Protein AF-A0A101G7H3-F1 (afdb_monomer_lite)

Secondary structure (DSSP, 8-state):
-BTTEEEEE--HHHHHSSEEEE-GGGTTTTT-TT--BT-EEEEEEEETTEEEEEEEEE-TTS-EEEEE-HHHHHHHHHH-HHHHHHHHTTPPP-SPPPEEEEEE-SSSEEEEEEE-TTS-BS---PPPP-TT-EE-HHHHHHHH-TTSPP-TTSHHHHH-SEEEPTTSTT-EEEEEETT---SSSS---EEETT-EEEEE--TT--TTSHHHHHHHT--TTTS-EEEEEESSTTSPEEEEEEEEEEEEESS--SSPEEEEEETT----HHHHHHHT--EEPP------S---TT-SEEE-PPPP----SEE-GGG-S------TT-HHHHHHHHHHHHHHHHHHHHHHHHHTT-HHHHTT-EEHHHHH-TTSSSSEEEE-TT--EEEEEEEE-SS-TT------HHHHHHHHH-TTTEEEEEEEEEETTTTEEEEEEEES-HHHH------------

Radius of gyration: 31.54 Å; chains: 1; bounding box: 64×47×102 Å

Foldseek 3Di:
DDLFKDKDFDDLCVQPVQKDWDDQVCCVSLVNNPADAPDKAWAWEDEPNDIWIWIWHADPVRTIMIGTDVVVSVVVCVVCVPVNVCSVVVHDDPAAGKIWMWGDPDNRYTYTFIGHSVGDGPLPPLDPQDAQDFAALVSVCCNQPVPDDDDACDDQSNPPQWHDRPPFPLAIEGEEEADDPDDDDDDHQAAAPLAKTKDKDALPFFCPDPVNVSLLPDDVLRYWYWYWYAHDPPGTTGTHATWDFDAWAPPDVSIIIGIIGHALHDDDPVSCVVRVGDHDYAPPDPDPPPDDPDQQEAEDAQDDDDPHSYDHPVRPGDFRAFAANNVVVQVVQQVLQLVSVLVVLLVVLVVLVNNVQNVVKDQCCVPPNPQQLAGIWGADNVGHIAGEHEGGDLGDPPHDHDHDPSVQVVLAVCQQRYKYWYWYVQDPVSSHTYTYMDGGRVVVVDDDDDNDDDDDD

Structure (mmCIF, N/CA/C/O backbone):
data_AF-A0A101G7H3-F1
#
_entry.id   AF-A0A101G7H3-F1
#
loop_
_atom_site.group_PDB
_atom_site.id
_atom_site.type_symbol
_atom_site.label_atom_id
_atom_site.label_alt_id
_atom_site.label_comp_id
_atom_site.label_asym_id
_atom_site.label_entity_id
_atom_site.label_seq_id
_atom_site.pdbx_PDB_ins_code
_atom_site.Cartn_x
_atom_site.Cartn_y
_atom_site.Cartn_z
_atom_site.occupancy
_atom_site.B_iso_or_equiv
_atom_site.auth_seq_id
_atom_site.auth_comp_id
_atom_site.auth_asym_id
_atom_site.auth_atom_id
_atom_site.pdbx_PDB_model_num
ATOM 1 N N . MET A 1 1 ? 12.073 -24.266 -37.395 1.00 47.31 1 MET A N 1
ATOM 2 C CA . MET A 1 1 ? 10.923 -23.386 -37.705 1.00 47.31 1 MET A CA 1
ATOM 3 C C . MET A 1 1 ? 9.656 -24.104 -37.271 1.00 47.31 1 MET A C 1
ATOM 5 O O . MET A 1 1 ? 9.590 -25.311 -37.461 1.00 47.31 1 MET A O 1
ATOM 9 N N . SER A 1 2 ? 8.701 -23.413 -36.650 1.00 53.09 2 SER A N 1
ATOM 10 C CA . SER A 1 2 ? 7.348 -23.955 -36.440 1.00 53.09 2 SER A CA 1
ATOM 11 C C . SER A 1 2 ? 6.430 -23.386 -37.533 1.00 53.09 2 SER A C 1
ATOM 13 O O . SER A 1 2 ? 6.758 -22.336 -38.087 1.00 53.09 2 SER A O 1
ATOM 15 N N . PRO A 1 3 ? 5.269 -23.992 -37.843 1.00 61.03 3 PRO A N 1
ATOM 16 C CA . PRO A 1 3 ? 4.338 -23.448 -38.847 1.00 61.03 3 PRO A CA 1
ATOM 17 C C . PRO A 1 3 ? 3.832 -22.027 -38.520 1.00 61.03 3 PRO A C 1
ATOM 19 O O . PRO A 1 3 ? 3.237 -21.358 -39.361 1.00 61.03 3 PRO A O 1
ATOM 22 N N . THR A 1 4 ? 4.083 -21.552 -37.298 1.00 66.75 4 THR A N 1
ATOM 23 C CA . THR A 1 4 ? 3.629 -20.269 -36.756 1.00 66.75 4 THR A CA 1
ATOM 24 C C . THR A 1 4 ? 4.752 -19.270 -36.479 1.00 66.75 4 THR A C 1
ATOM 26 O O . THR A 1 4 ? 4.449 -18.088 -36.292 1.00 66.75 4 THR A O 1
ATOM 29 N N . ILE A 1 5 ? 6.024 -19.701 -36.476 1.00 81.50 5 ILE A N 1
ATOM 30 C CA . ILE A 1 5 ? 7.177 -18.857 -36.132 1.00 81.50 5 ILE A CA 1
ATOM 31 C C . ILE A 1 5 ? 8.380 -19.137 -37.046 1.00 81.50 5 ILE A C 1
ATOM 33 O O . ILE A 1 5 ? 8.897 -20.260 -37.099 1.00 81.50 5 ILE A O 1
ATOM 37 N N . ALA A 1 6 ? 8.888 -18.073 -37.671 1.00 83.06 6 ALA A N 1
ATOM 38 C CA . ALA A 1 6 ? 10.157 -18.044 -38.394 1.00 83.06 6 ALA A CA 1
ATOM 39 C C . ALA A 1 6 ? 11.157 -17.116 -37.690 1.00 83.06 6 ALA A C 1
ATOM 41 O O . ALA A 1 6 ? 10.784 -16.068 -37.175 1.00 83.06 6 ALA A O 1
ATOM 42 N N . VAL A 1 7 ? 12.435 -17.489 -37.674 1.00 81.88 7 VAL A N 1
ATOM 43 C CA . VAL A 1 7 ? 13.520 -16.685 -37.093 1.00 81.88 7 VAL A CA 1
ATOM 44 C C . VAL A 1 7 ? 14.558 -16.433 -38.173 1.00 81.88 7 VAL A C 1
ATOM 46 O O . VAL A 1 7 ? 14.922 -17.356 -38.903 1.00 81.88 7 VAL A O 1
ATOM 49 N N . LYS A 1 8 ? 15.041 -15.195 -38.265 1.00 84.12 8 LYS A N 1
ATOM 50 C CA . LYS A 1 8 ? 16.116 -14.802 -39.173 1.00 84.12 8 LYS A CA 1
ATOM 51 C C . LYS A 1 8 ? 17.194 -14.045 -38.417 1.00 84.12 8 LYS A C 1
ATOM 53 O O . LYS A 1 8 ? 16.918 -13.001 -37.841 1.00 84.12 8 LYS A O 1
ATOM 58 N N . GLU A 1 9 ? 18.425 -14.532 -38.477 1.00 83.44 9 GLU A N 1
ATOM 59 C CA . GLU A 1 9 ? 19.580 -13.807 -37.945 1.00 83.44 9 GLU A CA 1
ATOM 60 C C . GLU A 1 9 ? 19.731 -12.440 -38.617 1.00 83.44 9 GLU A C 1
ATOM 62 O O . GLU A 1 9 ? 19.600 -12.316 -39.849 1.00 83.44 9 GLU A O 1
ATOM 67 N N . LEU A 1 10 ? 19.995 -11.425 -37.792 1.00 82.94 10 LEU A N 1
ATOM 68 C CA . LEU A 1 10 ? 20.272 -10.071 -38.242 1.00 82.94 10 LEU A CA 1
ATOM 69 C C . LEU A 1 10 ? 21.626 -10.049 -38.957 1.00 82.94 10 LEU A C 1
ATOM 71 O O . LEU A 1 10 ? 22.643 -10.465 -38.415 1.00 82.94 10 LEU A O 1
ATOM 75 N N . ASP A 1 11 ? 21.626 -9.561 -40.194 1.00 80.94 11 ASP A N 1
ATOM 76 C CA . ASP A 1 11 ? 22.814 -9.460 -41.032 1.00 80.94 11 ASP A CA 1
ATOM 77 C C . ASP A 1 11 ? 23.003 -8.022 -41.534 1.00 80.94 11 ASP A C 1
ATOM 79 O O . ASP A 1 11 ? 22.163 -7.140 -41.329 1.00 80.94 11 ASP A O 1
ATOM 83 N N . LYS A 1 12 ? 24.112 -7.775 -42.240 1.00 81.31 12 LYS A N 1
ATOM 84 C CA . LYS A 1 12 ? 24.424 -6.457 -42.815 1.00 81.31 12 LYS A CA 1
ATOM 85 C C . LYS A 1 12 ? 23.264 -5.893 -43.649 1.00 81.31 12 LYS A C 1
ATOM 87 O O . LYS A 1 12 ? 23.033 -4.684 -43.627 1.00 81.31 12 LYS A O 1
ATOM 92 N N . SER A 1 13 ? 22.531 -6.743 -44.374 1.00 81.00 13 SER A N 1
ATOM 93 C CA . SER A 1 13 ? 21.394 -6.299 -45.188 1.00 81.00 13 SER A CA 1
ATOM 94 C C . SER A 1 13 ? 20.215 -5.808 -44.359 1.00 81.00 13 SER A C 1
ATOM 96 O O . SER A 1 13 ? 19.607 -4.804 -44.739 1.00 81.00 13 SER A O 1
ATOM 98 N N . THR A 1 14 ? 19.954 -6.432 -43.212 1.00 82.88 14 THR A N 1
ATOM 99 C CA . THR A 1 14 ? 18.892 -6.016 -42.291 1.00 82.88 14 THR A CA 1
ATOM 100 C C . THR A 1 14 ? 19.080 -4.562 -41.829 1.00 82.88 14 THR A C 1
ATOM 102 O O . THR A 1 14 ? 18.123 -3.794 -41.716 1.00 82.88 14 THR A O 1
ATOM 105 N N . PHE A 1 15 ? 20.327 -4.134 -41.646 1.00 80.38 15 PHE A N 1
ATOM 106 C CA . PHE A 1 15 ? 20.640 -2.773 -41.218 1.00 80.38 15 PHE A CA 1
ATOM 107 C C . PHE A 1 15 ? 20.803 -1.779 -42.373 1.00 80.38 15 PHE A C 1
ATOM 109 O O . PHE A 1 15 ? 20.209 -0.704 -42.337 1.00 80.38 15 PHE A O 1
ATOM 116 N N . LEU A 1 16 ? 21.596 -2.126 -43.394 1.00 80.62 16 LEU A N 1
ATOM 117 C CA . LEU A 1 16 ? 22.071 -1.168 -44.406 1.00 80.62 16 LEU A CA 1
ATOM 118 C C . LEU A 1 16 ? 21.335 -1.244 -45.748 1.00 80.62 16 LEU A C 1
ATOM 120 O O . LEU A 1 16 ? 21.475 -0.347 -46.574 1.00 80.62 16 LEU A O 1
ATOM 124 N N . HIS A 1 17 ? 20.577 -2.312 -45.993 1.00 82.75 17 HIS A N 1
ATOM 125 C CA . HIS A 1 17 ? 19.904 -2.548 -47.276 1.00 82.75 17 HIS A CA 1
ATOM 126 C C . HIS A 1 17 ? 18.384 -2.689 -47.138 1.00 82.75 17 HIS A C 1
ATOM 128 O O . HIS A 1 17 ? 17.730 -3.169 -48.063 1.00 82.75 17 HIS A O 1
ATOM 134 N N . HIS A 1 18 ? 17.830 -2.261 -45.997 1.00 86.50 18 HIS A N 1
ATOM 135 C CA . HIS A 1 18 ? 16.389 -2.207 -45.723 1.00 86.50 18 HIS A CA 1
ATOM 136 C C . HIS A 1 18 ? 15.642 -3.517 -46.004 1.00 86.50 18 HIS A C 1
ATOM 138 O O . HIS A 1 18 ? 14.505 -3.514 -46.477 1.00 86.50 18 HIS A O 1
ATOM 144 N N . GLY A 1 19 ? 16.284 -4.655 -45.748 1.00 88.50 19 GLY A N 1
ATOM 145 C CA . GLY A 1 19 ? 15.665 -5.938 -46.028 1.00 88.50 19 GLY A CA 1
ATOM 146 C C . GLY A 1 19 ? 16.524 -7.132 -45.662 1.00 88.50 19 GLY A C 1
ATOM 147 O O . GLY A 1 19 ? 17.684 -7.008 -45.285 1.00 88.50 19 GLY A O 1
ATOM 148 N N . THR A 1 20 ? 15.957 -8.320 -45.807 1.00 89.69 20 THR A N 1
ATOM 149 C CA . THR A 1 20 ? 16.626 -9.583 -45.501 1.00 89.69 20 THR A CA 1
ATOM 150 C C . THR A 1 20 ? 16.256 -10.668 -46.510 1.00 89.69 20 THR A C 1
ATOM 152 O O . THR A 1 20 ? 15.234 -10.592 -47.193 1.00 89.69 20 THR A O 1
ATOM 155 N N . GLY A 1 21 ? 17.125 -11.666 -46.664 1.00 87.50 21 GLY A N 1
ATOM 156 C CA . GLY A 1 21 ? 16.861 -12.816 -47.530 1.00 87.50 21 GLY A CA 1
ATOM 157 C C . GLY A 1 21 ? 15.886 -13.800 -46.888 1.00 87.50 21 GLY A C 1
ATOM 158 O O . GLY A 1 21 ? 16.005 -14.090 -45.699 1.00 87.50 21 GLY A O 1
ATOM 159 N N . ILE A 1 22 ? 14.961 -14.337 -47.684 1.00 86.56 22 ILE A N 1
ATOM 160 C CA . ILE A 1 22 ? 14.059 -15.424 -47.288 1.00 86.56 22 ILE A CA 1
ATOM 161 C C . ILE A 1 22 ? 14.575 -16.723 -47.933 1.00 86.56 22 ILE A C 1
ATOM 163 O O . ILE A 1 22 ? 14.569 -16.816 -49.166 1.00 86.56 22 ILE A O 1
ATOM 167 N N . PRO A 1 23 ? 15.032 -17.713 -47.140 1.00 84.38 23 PRO A N 1
ATOM 168 C CA . PRO A 1 23 ? 15.398 -19.036 -47.647 1.00 84.38 23 PRO A CA 1
ATOM 169 C C . PRO A 1 23 ? 14.232 -19.723 -48.362 1.00 84.38 23 PRO A C 1
ATOM 171 O O . PRO A 1 23 ? 13.067 -19.446 -48.064 1.00 84.38 23 PRO A O 1
ATOM 174 N N . VAL A 1 24 ? 14.532 -20.639 -49.285 1.00 82.62 24 VAL A N 1
ATOM 175 C CA . VAL A 1 24 ? 13.502 -21.349 -50.064 1.00 82.62 24 VAL A CA 1
ATOM 176 C C . VAL A 1 24 ? 12.552 -22.103 -49.134 1.00 82.62 24 VAL A C 1
ATOM 178 O O . VAL A 1 24 ? 11.337 -21.995 -49.302 1.00 82.62 24 VAL A O 1
ATOM 181 N N . GLU A 1 25 ? 13.082 -22.753 -48.095 1.00 81.75 25 GLU A N 1
ATOM 182 C CA . GLU A 1 25 ? 12.273 -23.489 -47.111 1.00 81.75 25 GLU A CA 1
ATOM 183 C C . GLU A 1 25 ? 11.302 -22.587 -46.324 1.00 81.75 25 GLU A C 1
ATOM 185 O O . GLU A 1 25 ? 10.265 -23.044 -45.851 1.00 81.75 25 GLU A O 1
ATOM 190 N N . ALA A 1 26 ? 11.604 -21.290 -46.197 1.00 83.50 26 ALA A N 1
ATOM 191 C CA . ALA A 1 26 ? 10.783 -20.336 -45.452 1.00 83.50 26 ALA A CA 1
ATOM 192 C C . ALA A 1 26 ? 9.679 -19.681 -46.303 1.00 83.50 26 ALA A C 1
ATOM 194 O O . ALA A 1 26 ? 8.836 -18.964 -45.760 1.00 83.50 26 ALA A O 1
ATOM 195 N N . ARG A 1 27 ? 9.639 -19.908 -47.624 1.00 86.25 27 ARG A N 1
ATOM 196 C CA . ARG A 1 27 ? 8.638 -19.290 -48.517 1.00 86.25 27 ARG A CA 1
ATOM 197 C C . ARG A 1 27 ? 7.201 -19.665 -48.150 1.00 86.25 27 ARG A C 1
ATOM 199 O O . ARG A 1 27 ? 6.322 -18.807 -48.228 1.00 86.25 27 ARG A O 1
ATOM 206 N N . GLY A 1 28 ? 6.975 -20.899 -47.698 1.00 84.25 28 GLY A N 1
ATOM 207 C CA . GLY A 1 28 ? 5.656 -21.364 -47.256 1.00 84.25 28 GLY A CA 1
ATOM 208 C C . GLY A 1 28 ? 5.134 -20.624 -46.029 1.00 84.25 28 GLY A C 1
ATOM 209 O O . GLY A 1 28 ? 3.967 -20.233 -45.983 1.00 84.25 28 GLY A O 1
ATOM 210 N N . PHE A 1 29 ? 6.018 -20.303 -45.077 1.00 87.50 29 PHE A N 1
ATOM 211 C CA . PHE A 1 29 ? 5.654 -19.516 -43.895 1.00 87.50 29 PHE A CA 1
ATOM 212 C C . PHE A 1 29 ? 5.056 -18.153 -44.281 1.00 87.50 29 PHE A C 1
ATOM 214 O O . PHE A 1 29 ? 4.019 -17.756 -43.736 1.00 87.50 29 PHE A O 1
ATOM 221 N N . PHE A 1 30 ? 5.678 -17.493 -45.265 1.00 87.06 30 PHE A N 1
ATOM 222 C CA . PHE A 1 30 ? 5.281 -16.179 -45.770 1.00 87.06 30 PHE A CA 1
ATOM 223 C C . PHE A 1 30 ? 4.195 -16.209 -46.864 1.00 87.06 30 PHE A C 1
ATOM 225 O O . PHE A 1 30 ? 3.855 -15.154 -47.397 1.00 87.06 30 PHE A O 1
ATOM 232 N N . ASN A 1 31 ? 3.654 -17.385 -47.214 1.00 87.12 31 ASN A N 1
ATOM 233 C CA . ASN A 1 31 ? 2.694 -17.574 -48.313 1.00 87.12 31 ASN A CA 1
ATOM 234 C C . ASN A 1 31 ? 3.209 -17.099 -49.689 1.00 87.12 31 ASN A C 1
ATOM 236 O O . ASN A 1 31 ? 2.456 -16.535 -50.482 1.00 87.12 31 ASN A O 1
ATOM 240 N N . VAL A 1 32 ? 4.493 -17.330 -49.986 1.00 87.62 32 VAL A N 1
ATOM 241 C CA . VAL A 1 32 ? 5.160 -16.896 -51.234 1.00 87.62 32 VAL A CA 1
ATOM 242 C C . VAL A 1 32 ? 5.870 -18.043 -51.964 1.00 87.62 32 VAL A C 1
ATOM 244 O O . VAL A 1 32 ? 6.903 -17.847 -52.598 1.00 87.62 32 VAL A O 1
ATOM 247 N N . GLU A 1 33 ? 5.336 -19.261 -51.881 1.00 86.19 33 GLU A N 1
ATOM 248 C CA . GLU A 1 33 ? 5.920 -20.462 -52.510 1.00 86.19 33 GLU A CA 1
ATOM 249 C C . GLU A 1 33 ? 6.051 -20.323 -54.032 1.00 86.19 33 GLU A C 1
ATOM 251 O O . GLU A 1 33 ? 7.066 -20.713 -54.605 1.00 86.19 33 GLU A O 1
ATOM 256 N N . ASN A 1 34 ? 5.064 -19.677 -54.659 1.00 85.56 34 ASN A N 1
ATOM 257 C CA . ASN A 1 34 ? 4.946 -19.535 -56.112 1.00 85.56 34 ASN A CA 1
ATOM 258 C C . ASN A 1 34 ? 5.401 -18.165 -56.648 1.00 85.56 34 ASN A C 1
ATOM 260 O O . ASN A 1 34 ? 5.049 -17.812 -57.772 1.00 85.56 34 ASN A O 1
ATOM 264 N N . ILE A 1 35 ? 6.137 -17.376 -55.857 1.00 85.56 35 ILE A N 1
ATOM 265 C CA . ILE A 1 35 ? 6.581 -16.033 -56.262 1.00 85.56 35 ILE A CA 1
ATOM 266 C C . ILE A 1 35 ? 7.583 -16.104 -57.428 1.00 85.56 35 ILE A C 1
ATOM 268 O O . ILE A 1 35 ? 8.522 -16.901 -57.392 1.00 85.56 35 ILE A O 1
ATOM 272 N N . ARG A 1 36 ? 7.393 -15.273 -58.457 1.00 86.00 36 ARG A N 1
ATOM 273 C CA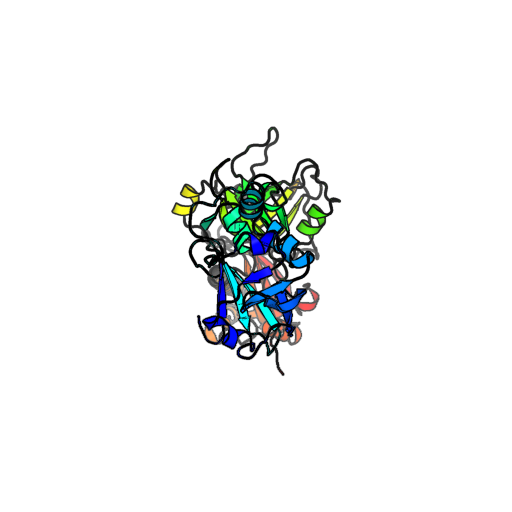 . ARG A 1 36 ? 8.226 -15.197 -59.670 1.00 86.00 36 ARG A CA 1
ATOM 274 C C . ARG A 1 36 ? 8.999 -13.881 -59.741 1.00 86.00 36 ARG A C 1
ATOM 276 O O . ARG A 1 36 ? 8.735 -12.930 -59.006 1.00 86.00 36 ARG A O 1
ATOM 283 N N . GLN A 1 37 ? 9.986 -13.818 -60.632 1.00 83.12 37 GLN A N 1
ATOM 284 C CA . GLN A 1 37 ? 10.720 -12.583 -60.899 1.00 83.12 37 GLN A CA 1
ATOM 285 C C . GLN A 1 37 ? 9.762 -11.498 -61.415 1.00 83.12 37 GLN A C 1
ATOM 287 O O . GLN A 1 37 ? 9.023 -11.724 -62.368 1.00 83.12 37 GLN A O 1
ATOM 292 N N . GLY A 1 38 ? 9.789 -10.324 -60.780 1.00 78.19 38 GLY A N 1
ATOM 293 C CA . GLY A 1 38 ? 8.863 -9.220 -61.062 1.00 78.19 38 GLY A CA 1
ATOM 294 C C . GLY A 1 38 ? 7.642 -9.166 -60.137 1.00 78.19 38 GLY A C 1
ATOM 295 O O . GLY A 1 38 ? 7.031 -8.105 -60.023 1.00 78.19 38 GLY A O 1
ATOM 296 N N . ASP A 1 39 ? 7.335 -10.245 -59.410 1.00 83.81 39 ASP A N 1
ATOM 297 C CA . ASP A 1 39 ? 6.239 -10.247 -58.442 1.00 83.81 39 ASP A CA 1
ATOM 298 C C . ASP A 1 39 ? 6.600 -9.439 -57.192 1.00 83.81 39 ASP A C 1
ATOM 300 O O . ASP A 1 39 ? 7.715 -9.513 -56.658 1.00 83.81 39 ASP A O 1
ATOM 304 N N . LYS A 1 40 ? 5.607 -8.708 -56.681 1.00 88.62 40 LYS A N 1
ATOM 305 C CA . LYS A 1 40 ? 5.694 -7.960 -55.429 1.00 88.62 40 LYS A CA 1
ATOM 306 C C . LYS A 1 40 ? 4.498 -8.292 -54.545 1.00 88.62 40 LYS A C 1
ATOM 308 O O . LYS A 1 40 ? 3.351 -8.076 -54.926 1.00 88.62 40 LYS A O 1
ATOM 313 N N . VAL A 1 41 ? 4.776 -8.788 -53.345 1.00 91.50 41 VAL A N 1
ATOM 314 C CA . VAL A 1 41 ? 3.765 -9.139 -52.343 1.00 91.50 41 VAL A CA 1
ATOM 315 C C . VAL A 1 41 ? 3.896 -8.196 -51.159 1.00 91.50 41 VAL A C 1
ATOM 317 O O . VAL A 1 41 ? 4.865 -8.275 -50.408 1.00 91.50 41 VAL A O 1
ATOM 320 N N . ASP A 1 42 ? 2.927 -7.304 -50.976 1.00 92.75 42 ASP A N 1
ATOM 321 C CA . ASP A 1 42 ? 2.925 -6.392 -49.832 1.00 92.75 42 ASP A CA 1
ATOM 322 C C . ASP A 1 42 ? 2.517 -7.119 -48.541 1.00 92.75 42 ASP A C 1
ATOM 324 O O . ASP A 1 42 ? 1.551 -7.889 -48.506 1.00 92.75 42 ASP A O 1
ATOM 328 N N . VAL A 1 43 ? 3.265 -6.854 -47.471 1.00 93.50 43 VAL A N 1
ATOM 329 C CA . VAL A 1 43 ? 3.088 -7.424 -46.131 1.00 93.50 43 VAL A CA 1
ATOM 330 C C . VAL A 1 43 ? 3.225 -6.333 -45.065 1.00 93.50 43 VAL A C 1
ATOM 332 O O . VAL A 1 43 ? 3.714 -5.232 -45.315 1.00 93.50 43 VAL A O 1
ATOM 335 N N . THR A 1 44 ? 2.773 -6.613 -43.848 1.00 93.31 44 THR A N 1
ATOM 336 C CA . THR A 1 44 ? 2.853 -5.679 -42.716 1.00 93.31 44 THR A CA 1
ATOM 337 C C . THR A 1 44 ? 3.612 -6.310 -41.562 1.00 93.31 44 THR A C 1
ATOM 339 O O . THR A 1 44 ? 3.278 -7.410 -41.122 1.00 93.31 44 THR A O 1
ATOM 342 N N . LEU A 1 45 ? 4.613 -5.599 -41.049 1.00 92.38 45 LEU A N 1
ATOM 343 C CA . LEU A 1 45 ? 5.364 -5.992 -39.860 1.00 92.38 45 LEU A CA 1
ATOM 344 C C . LEU A 1 45 ? 4.842 -5.183 -38.671 1.00 92.38 45 LEU A C 1
ATOM 346 O O . LEU A 1 45 ? 4.848 -3.956 -38.715 1.00 92.38 45 LEU A O 1
ATOM 350 N N . ARG A 1 46 ? 4.362 -5.846 -37.620 1.00 89.75 46 ARG A N 1
ATOM 351 C CA . ARG A 1 46 ? 3.859 -5.185 -36.410 1.00 89.75 46 ARG A CA 1
ATOM 352 C C . ARG A 1 46 ? 4.863 -5.319 -35.280 1.00 89.75 46 ARG A C 1
ATOM 354 O O . ARG A 1 46 ? 5.226 -6.434 -34.926 1.00 89.75 46 ARG A O 1
ATOM 361 N N . TYR A 1 47 ? 5.258 -4.199 -34.690 1.00 85.31 47 TYR A N 1
ATOM 362 C CA . TYR A 1 47 ? 6.134 -4.162 -33.523 1.00 85.31 47 TYR A CA 1
ATOM 363 C C . TYR A 1 47 ? 5.559 -3.206 -32.475 1.00 85.31 47 TYR A C 1
ATOM 365 O O . TYR A 1 47 ? 5.254 -2.058 -32.794 1.00 85.31 47 TYR A O 1
ATOM 373 N N . GLN A 1 48 ? 5.360 -3.689 -31.241 1.00 78.75 48 GLN A N 1
ATOM 374 C CA . GLN A 1 48 ? 4.792 -2.910 -30.122 1.00 78.75 48 GLN A CA 1
ATOM 375 C C . GLN A 1 48 ? 3.514 -2.127 -30.500 1.00 78.75 48 GLN A C 1
ATOM 377 O O . GLN A 1 48 ? 3.340 -0.963 -30.153 1.00 78.75 48 GLN A O 1
ATOM 382 N N . GLY A 1 49 ? 2.627 -2.752 -31.281 1.00 77.06 49 GLY A N 1
ATOM 383 C CA . GLY A 1 49 ? 1.375 -2.140 -31.742 1.00 77.06 49 GLY A CA 1
ATOM 384 C C . GLY A 1 49 ? 1.496 -1.218 -32.963 1.00 77.06 49 GLY A C 1
ATOM 385 O O . GLY A 1 49 ? 0.479 -0.957 -33.604 1.00 77.06 49 GLY A O 1
ATOM 386 N N . THR A 1 50 ? 2.705 -0.808 -33.358 1.00 83.62 50 THR A N 1
ATOM 387 C CA . THR A 1 50 ? 2.952 0.008 -34.560 1.00 83.62 50 THR A CA 1
ATOM 388 C C . THR A 1 50 ? 3.083 -0.877 -35.800 1.00 83.62 50 THR A C 1
ATOM 390 O O . THR A 1 50 ? 3.654 -1.965 -35.735 1.00 83.62 50 THR A O 1
ATOM 393 N N . SER A 1 51 ? 2.532 -0.430 -36.933 1.00 90.06 51 SER A N 1
ATOM 394 C CA . SER A 1 51 ? 2.556 -1.171 -38.201 1.00 90.06 51 SER A CA 1
ATOM 395 C C . SER A 1 51 ? 3.557 -0.565 -39.179 1.00 90.06 51 SER A C 1
ATOM 397 O O . SER A 1 51 ? 3.487 0.622 -39.486 1.00 90.06 51 SER A O 1
ATOM 399 N N . HIS A 1 52 ? 4.439 -1.403 -39.714 1.00 91.31 52 HIS A N 1
ATOM 400 C CA . HIS A 1 52 ? 5.474 -1.037 -40.671 1.00 91.31 52 HIS A CA 1
ATOM 401 C C . HIS A 1 52 ? 5.204 -1.718 -42.022 1.00 91.31 52 HIS A C 1
ATOM 403 O O . HIS A 1 52 ? 5.163 -2.954 -42.092 1.00 91.31 52 HIS A O 1
ATOM 409 N N . PRO A 1 53 ? 5.004 -0.950 -43.108 1.00 92.12 53 PRO A N 1
ATOM 410 C CA . PRO A 1 53 ? 4.838 -1.506 -44.445 1.00 92.12 53 PRO A CA 1
ATOM 411 C C . PRO A 1 53 ? 6.111 -2.199 -44.942 1.00 92.12 53 PRO A C 1
ATOM 413 O O . PRO A 1 53 ? 7.211 -1.645 -44.862 1.00 92.12 53 PRO A O 1
ATOM 416 N N . ALA A 1 54 ? 5.943 -3.381 -45.523 1.00 94.12 54 ALA A N 1
ATOM 417 C CA . ALA A 1 54 ? 7.012 -4.181 -46.100 1.00 94.12 54 ALA A CA 1
ATOM 418 C C . ALA A 1 54 ? 6.532 -4.880 -47.382 1.00 94.12 54 ALA A C 1
ATOM 420 O O . ALA A 1 54 ? 5.340 -4.929 -47.673 1.00 94.12 54 ALA A O 1
ATOM 421 N N . ASN A 1 55 ? 7.456 -5.399 -48.184 1.00 93.06 55 ASN A N 1
ATOM 422 C CA . ASN A 1 55 ? 7.128 -6.184 -49.369 1.00 93.06 55 ASN A CA 1
ATOM 423 C C . ASN A 1 55 ? 8.119 -7.323 -49.577 1.00 93.06 55 ASN A C 1
ATOM 425 O O . ASN A 1 55 ? 9.296 -7.206 -49.245 1.00 93.06 55 ASN A O 1
ATOM 429 N N . ILE A 1 56 ? 7.636 -8.417 -50.147 1.00 92.94 56 ILE A N 1
ATOM 430 C CA . ILE A 1 56 ? 8.437 -9.562 -50.550 1.00 92.94 56 ILE A CA 1
ATOM 431 C C . ILE A 1 56 ? 8.506 -9.570 -52.072 1.00 92.94 56 ILE A C 1
ATOM 433 O O . ILE A 1 56 ? 7.475 -9.484 -52.737 1.00 92.94 56 ILE A O 1
ATOM 437 N N . ASN A 1 57 ? 9.711 -9.680 -52.620 1.00 91.25 57 ASN A N 1
ATOM 438 C CA . ASN A 1 57 ? 9.923 -9.824 -54.057 1.00 91.25 57 ASN A CA 1
ATOM 439 C C . ASN A 1 57 ? 11.040 -10.834 -54.357 1.00 91.25 57 ASN A C 1
ATOM 441 O O . ASN A 1 57 ? 11.812 -11.228 -53.472 1.00 91.25 57 ASN A O 1
ATOM 445 N N . MET A 1 58 ? 11.099 -11.281 -55.610 1.00 87.38 58 MET A N 1
ATOM 446 C CA . MET A 1 58 ? 12.179 -12.123 -56.118 1.00 87.38 58 MET A CA 1
ATOM 447 C C . MET A 1 58 ? 13.158 -11.282 -56.939 1.00 87.38 58 MET A C 1
ATOM 449 O O . MET A 1 58 ? 12.770 -10.599 -57.887 1.00 87.38 58 MET A O 1
ATOM 453 N N . THR A 1 59 ? 14.439 -11.337 -56.575 1.00 81.12 59 THR A N 1
ATOM 454 C CA . THR A 1 59 ? 15.502 -10.628 -57.295 1.00 81.12 59 THR A CA 1
ATOM 455 C C . THR A 1 59 ? 15.863 -11.327 -58.607 1.00 81.12 59 THR A C 1
ATOM 457 O O . THR A 1 59 ? 15.534 -12.490 -58.818 1.00 81.12 59 THR A O 1
ATOM 460 N N . ILE A 1 60 ? 16.630 -10.634 -59.457 1.00 76.75 60 ILE A N 1
ATOM 461 C CA . ILE A 1 60 ? 17.131 -11.129 -60.755 1.00 76.75 60 ILE A CA 1
ATOM 462 C C . ILE A 1 60 ? 17.972 -12.415 -60.614 1.00 76.75 60 ILE A C 1
ATOM 464 O O . ILE A 1 60 ? 18.095 -13.194 -61.549 1.00 76.75 60 ILE A O 1
ATOM 468 N N . LEU A 1 61 ? 18.520 -12.675 -59.423 1.00 78.69 61 LEU A N 1
ATOM 469 C CA . LEU A 1 61 ? 19.286 -13.886 -59.109 1.00 78.69 61 LEU A CA 1
ATOM 470 C C . LEU A 1 61 ? 18.416 -14.999 -58.489 1.00 78.69 61 LEU A C 1
ATOM 472 O O . LEU A 1 61 ? 18.934 -15.835 -57.750 1.00 78.69 61 LEU A O 1
ATOM 476 N N . ASN A 1 62 ? 17.097 -14.976 -58.711 1.00 80.94 62 ASN A N 1
ATOM 477 C CA . ASN A 1 62 ? 16.109 -15.915 -58.157 1.00 80.94 62 ASN A CA 1
ATOM 478 C C . ASN A 1 62 ? 16.107 -16.019 -56.618 1.00 80.94 62 ASN A C 1
ATOM 480 O O . ASN A 1 62 ? 15.680 -17.026 -56.043 1.00 80.94 62 ASN A O 1
ATOM 484 N N . ARG A 1 63 ? 16.558 -14.967 -55.917 1.00 84.31 63 ARG A N 1
ATOM 485 C CA . ARG A 1 63 ? 16.554 -14.914 -54.445 1.00 84.31 63 ARG A CA 1
ATOM 486 C C . ARG A 1 63 ? 15.332 -14.158 -53.948 1.00 84.31 63 ARG A C 1
ATOM 488 O O . ARG A 1 63 ? 15.109 -13.017 -54.338 1.00 84.31 63 ARG A O 1
ATOM 495 N N . THR A 1 64 ? 14.575 -14.767 -53.043 1.00 89.94 64 THR A N 1
ATOM 496 C CA . THR A 1 64 ? 13.432 -14.114 -52.394 1.00 89.94 64 THR A CA 1
ATOM 497 C C . THR A 1 64 ? 13.934 -13.226 -51.264 1.00 89.94 64 THR A C 1
ATOM 499 O O . THR A 1 64 ? 14.762 -13.653 -50.456 1.00 89.94 64 THR A O 1
ATOM 502 N N . ARG A 1 65 ? 13.462 -11.982 -51.196 1.00 90.88 65 ARG A N 1
ATOM 503 C CA . ARG A 1 65 ? 13.849 -11.038 -50.143 1.00 90.88 65 ARG A CA 1
ATOM 504 C C . ARG A 1 65 ? 12.631 -10.300 -49.608 1.00 90.88 65 ARG A C 1
ATOM 506 O O . ARG A 1 65 ? 11.724 -9.964 -50.364 1.00 90.88 65 ARG A O 1
ATOM 513 N N . LEU A 1 66 ? 12.646 -10.058 -48.302 1.00 92.56 66 LEU A N 1
ATOM 514 C CA . LEU A 1 66 ? 11.716 -9.188 -47.593 1.00 92.56 66 LEU A CA 1
ATOM 515 C C . LEU A 1 66 ? 12.361 -7.809 -47.459 1.00 92.56 66 LEU A C 1
ATOM 517 O O . LEU A 1 66 ? 13.468 -7.709 -46.939 1.00 92.56 66 LEU A O 1
ATOM 521 N N . PHE A 1 67 ? 11.663 -6.765 -47.880 1.00 91.06 67 PHE A N 1
ATOM 522 C CA . PHE A 1 67 ? 12.083 -5.372 -47.776 1.00 91.06 67 PHE A CA 1
ATOM 523 C C . PHE A 1 67 ? 11.110 -4.586 -46.910 1.00 91.06 67 PHE A C 1
ATOM 525 O O . PHE A 1 67 ? 9.905 -4.814 -46.967 1.00 91.06 67 PHE A O 1
ATOM 532 N N . TRP A 1 68 ? 11.613 -3.616 -46.161 1.00 92.88 68 TRP A N 1
ATOM 533 C CA . TRP A 1 68 ? 10.817 -2.698 -45.345 1.00 92.88 68 TRP A CA 1
ATOM 534 C C . TRP A 1 68 ? 11.268 -1.256 -45.569 1.00 92.88 68 TRP A C 1
ATOM 536 O O . TRP A 1 68 ? 12.255 -0.986 -46.251 1.00 92.88 68 TRP A O 1
ATOM 546 N N . LYS A 1 69 ? 10.510 -0.304 -45.029 1.00 88.81 69 LYS A N 1
ATOM 547 C CA . LYS A 1 69 ? 10.824 1.125 -45.125 1.00 88.81 69 LYS A CA 1
ATOM 548 C C . LYS A 1 69 ? 11.892 1.555 -44.102 1.00 88.81 69 LYS A C 1
ATOM 550 O O . LYS A 1 69 ? 12.218 0.841 -43.156 1.00 88.81 69 LYS A O 1
ATOM 555 N N . ALA A 1 70 ? 12.471 2.739 -44.314 1.00 83.62 70 ALA A N 1
ATOM 556 C CA . ALA A 1 70 ? 13.593 3.254 -43.519 1.00 83.62 70 ALA A CA 1
ATOM 557 C C . ALA A 1 70 ? 13.284 3.412 -42.015 1.00 83.62 70 ALA A C 1
ATOM 559 O O . ALA A 1 70 ? 14.185 3.306 -41.179 1.00 83.62 70 ALA A O 1
ATOM 560 N N . ASP A 1 71 ? 12.016 3.624 -41.667 1.00 85.31 71 ASP A N 1
ATOM 561 C CA . ASP A 1 71 ? 11.513 3.691 -40.294 1.00 85.31 71 ASP A CA 1
ATOM 562 C C . ASP A 1 71 ? 11.808 2.402 -39.513 1.00 85.31 71 ASP A C 1
ATOM 564 O O . ASP A 1 71 ? 12.338 2.459 -38.402 1.00 85.31 71 ASP A O 1
ATOM 568 N N . PHE A 1 72 ? 11.569 1.237 -40.120 1.00 85.81 72 PHE A N 1
ATOM 569 C CA . PHE A 1 72 ? 11.845 -0.050 -39.485 1.00 85.81 72 PHE A CA 1
ATOM 570 C C . PHE A 1 72 ? 13.351 -0.336 -39.385 1.00 85.81 72 PHE A C 1
ATOM 572 O O . PHE A 1 72 ? 13.819 -0.869 -38.382 1.00 85.81 72 PHE A O 1
ATOM 579 N N . SER A 1 73 ? 14.158 0.097 -40.358 1.00 84.81 73 SER A N 1
ATOM 580 C CA . SER A 1 73 ? 15.625 0.034 -40.222 1.00 84.81 73 SER A CA 1
ATOM 581 C C . SER A 1 73 ? 16.149 0.934 -39.102 1.00 84.81 73 SER A C 1
ATOM 583 O O . SER A 1 73 ? 17.069 0.545 -38.387 1.00 84.81 73 SER A O 1
ATOM 585 N N . THR A 1 74 ? 15.552 2.111 -38.904 1.00 84.38 74 THR A N 1
ATOM 586 C CA . THR A 1 74 ? 15.917 3.011 -37.799 1.00 84.38 74 THR A CA 1
ATOM 587 C C . THR A 1 74 ? 15.538 2.404 -36.448 1.00 84.38 74 THR A C 1
ATOM 589 O O . THR A 1 74 ? 16.298 2.526 -35.487 1.00 84.38 74 THR A O 1
ATOM 592 N N . LEU A 1 75 ? 14.401 1.705 -36.375 1.00 84.44 75 LEU A N 1
ATOM 593 C CA . LEU A 1 75 ? 14.014 0.912 -35.207 1.00 84.44 75 LEU A CA 1
ATOM 594 C C . LEU A 1 75 ? 15.071 -0.161 -34.893 1.00 84.44 75 LEU A C 1
ATOM 596 O O . LEU A 1 75 ? 15.533 -0.245 -33.758 1.00 84.44 75 LEU A O 1
ATOM 600 N N . LEU A 1 76 ? 15.502 -0.928 -35.897 1.00 83.06 76 LEU A N 1
ATOM 601 C CA . LEU A 1 76 ? 16.534 -1.959 -35.737 1.00 83.06 76 LEU A CA 1
ATOM 602 C C . LEU A 1 76 ? 17.879 -1.373 -35.289 1.00 83.06 76 LEU A C 1
ATOM 604 O O . LEU A 1 76 ? 18.515 -1.922 -34.391 1.00 83.06 76 LEU A O 1
ATOM 608 N N . ALA A 1 77 ? 18.297 -0.245 -35.868 1.00 81.06 77 ALA A N 1
ATOM 609 C CA . ALA A 1 77 ? 19.535 0.436 -35.492 1.00 81.06 77 ALA A CA 1
ATOM 610 C C . ALA A 1 77 ? 19.497 0.971 -34.049 1.00 81.06 77 ALA A C 1
ATOM 612 O O . ALA A 1 77 ? 20.506 0.915 -33.351 1.00 81.06 77 ALA A O 1
ATOM 613 N N . LYS A 1 78 ? 18.333 1.444 -33.580 1.00 80.94 78 LYS A N 1
ATOM 614 C CA . LYS A 1 78 ? 18.130 1.828 -32.172 1.00 80.94 78 LYS A CA 1
ATOM 615 C C . LYS A 1 78 ? 18.150 0.627 -31.232 1.00 80.94 78 LYS A C 1
ATOM 617 O O . LYS A 1 78 ? 18.657 0.753 -30.124 1.00 80.94 78 LYS A O 1
ATOM 622 N N . GLN A 1 79 ? 17.601 -0.506 -31.665 1.00 78.81 79 GLN A N 1
ATOM 623 C CA . GLN A 1 79 ? 17.547 -1.725 -30.861 1.00 78.81 79 GLN A CA 1
ATOM 624 C C . GLN A 1 79 ? 18.926 -2.391 -30.720 1.00 78.81 79 GLN A C 1
ATOM 626 O O . GLN A 1 79 ? 19.235 -2.932 -29.664 1.00 78.81 79 GLN A O 1
ATOM 631 N N . TYR A 1 80 ? 19.760 -2.335 -31.765 1.00 82.44 80 TYR A N 1
ATOM 632 C CA . TYR A 1 80 ? 21.079 -2.977 -31.808 1.00 82.44 80 TYR A CA 1
ATOM 633 C C . TYR A 1 80 ? 22.183 -2.008 -32.273 1.00 82.44 80 TYR A C 1
ATOM 635 O O . TYR A 1 80 ? 22.773 -2.208 -33.341 1.00 82.44 80 TYR A O 1
ATOM 643 N N . PRO A 1 81 ? 22.494 -0.956 -31.492 1.00 79.88 81 PRO A N 1
ATOM 644 C CA . PRO A 1 81 ? 23.416 0.100 -31.913 1.00 79.88 81 PRO A CA 1
ATOM 645 C C . PRO A 1 81 ? 24.851 -0.403 -32.110 1.00 79.88 81 PRO A C 1
ATOM 647 O O . PRO A 1 81 ? 25.542 0.037 -33.028 1.00 79.88 81 PRO A O 1
ATOM 650 N N . GLU A 1 82 ? 25.307 -1.352 -31.292 1.00 79.31 82 GLU A N 1
ATOM 651 C CA . GLU A 1 82 ? 26.654 -1.924 -31.404 1.00 79.31 82 GLU A CA 1
ATOM 652 C C . GLU A 1 82 ? 26.824 -2.736 -32.690 1.00 79.31 82 GLU A C 1
ATOM 654 O O . GLU A 1 82 ? 27.785 -2.528 -33.435 1.00 79.31 82 GLU A O 1
ATOM 659 N N . LEU A 1 83 ? 25.851 -3.599 -32.999 1.00 79.81 83 LEU A N 1
ATOM 660 C CA . LEU A 1 83 ? 25.855 -4.413 -34.214 1.00 79.81 83 LEU A CA 1
ATOM 661 C C . LEU A 1 83 ? 25.724 -3.543 -35.472 1.00 79.81 83 LEU A C 1
ATOM 663 O O . LEU A 1 83 ? 26.430 -3.756 -36.460 1.00 79.81 83 LEU A O 1
ATOM 667 N N . TYR A 1 84 ? 24.875 -2.515 -35.413 1.00 83.06 84 TYR A N 1
ATOM 668 C CA . TYR A 1 84 ? 24.747 -1.514 -36.467 1.00 83.06 84 TYR A CA 1
ATOM 669 C C . TYR A 1 84 ? 26.084 -0.808 -36.748 1.00 83.06 84 TYR A C 1
ATOM 671 O O . TYR A 1 84 ? 26.544 -0.764 -37.892 1.00 83.06 84 TYR A O 1
ATOM 679 N N . ASN A 1 85 ? 26.757 -0.325 -35.700 1.00 82.75 85 ASN A N 1
ATOM 680 C CA . ASN A 1 85 ? 28.050 0.350 -35.813 1.00 82.75 85 ASN A CA 1
ATOM 681 C C . ASN A 1 85 ? 29.165 -0.583 -36.315 1.00 82.75 85 ASN A C 1
ATOM 683 O O . ASN A 1 85 ? 30.009 -0.155 -37.107 1.00 82.75 85 ASN A O 1
ATOM 687 N N . ALA A 1 86 ? 29.168 -1.853 -35.901 1.00 82.25 86 ALA A N 1
ATOM 688 C CA . ALA A 1 86 ? 30.110 -2.852 -36.403 1.00 82.25 86 ALA A CA 1
ATOM 689 C C . ALA A 1 86 ? 29.935 -3.078 -37.915 1.00 82.25 86 ALA A C 1
ATOM 691 O O . ALA A 1 86 ? 30.913 -3.042 -38.667 1.00 82.25 86 ALA A O 1
ATOM 692 N N . HIS A 1 87 ? 28.691 -3.215 -38.384 1.00 83.25 87 HIS A N 1
ATOM 693 C CA . HIS A 1 87 ? 28.392 -3.362 -39.809 1.00 83.25 87 HIS A CA 1
ATOM 694 C C . HIS A 1 87 ? 28.712 -2.109 -40.635 1.00 83.25 87 HIS A C 1
ATOM 696 O O . HIS A 1 87 ? 29.181 -2.256 -41.767 1.00 83.25 87 HIS A O 1
ATOM 702 N N . LEU A 1 88 ? 28.529 -0.903 -40.083 1.00 84.00 88 LEU A N 1
ATOM 703 C CA . LEU A 1 88 ? 28.970 0.347 -40.718 1.00 84.00 88 LEU A CA 1
ATOM 704 C C . LEU A 1 88 ? 30.489 0.377 -40.923 1.00 84.00 88 LEU A C 1
ATOM 706 O O . LEU A 1 88 ? 30.963 0.755 -41.992 1.00 84.00 88 LEU A O 1
ATOM 710 N N . LYS A 1 89 ? 31.256 -0.086 -39.931 1.00 83.94 89 LYS A N 1
ATOM 711 C CA . LYS A 1 89 ? 32.725 -0.168 -39.995 1.00 83.94 89 LYS A CA 1
ATOM 712 C C . LYS A 1 89 ? 33.237 -1.388 -40.770 1.00 83.94 89 LYS A C 1
ATOM 714 O O . LYS A 1 89 ? 34.440 -1.615 -40.821 1.00 83.94 89 LYS A O 1
ATOM 719 N N . SER A 1 90 ? 32.341 -2.179 -41.371 1.00 78.50 90 SER A N 1
ATOM 720 C CA . SER A 1 90 ? 32.656 -3.453 -42.038 1.00 78.50 90 SER A CA 1
ATOM 721 C C . SER A 1 90 ? 33.442 -4.440 -41.159 1.00 78.50 90 SER A C 1
ATOM 723 O O . SER A 1 90 ? 34.151 -5.307 -41.666 1.00 78.50 90 SER A O 1
ATOM 725 N N . ILE A 1 91 ? 33.275 -4.339 -39.839 1.00 76.62 91 ILE A N 1
ATOM 726 C CA . ILE A 1 91 ? 33.842 -5.271 -38.867 1.00 76.62 91 ILE A CA 1
ATOM 727 C C . ILE A 1 91 ? 32.919 -6.489 -38.819 1.00 76.62 91 ILE A C 1
ATOM 729 O O . ILE A 1 91 ? 31.704 -6.350 -38.653 1.00 76.62 91 ILE A O 1
ATOM 733 N N . LYS A 1 92 ? 33.476 -7.694 -38.990 1.00 70.62 92 LYS A N 1
ATOM 734 C CA . LYS A 1 92 ? 32.707 -8.930 -38.809 1.00 70.62 92 LYS A CA 1
ATOM 735 C C . LYS A 1 92 ? 32.448 -9.131 -37.311 1.00 70.62 92 LYS A C 1
ATOM 737 O O . LYS A 1 92 ? 33.420 -9.230 -36.565 1.00 70.62 92 LYS A O 1
ATOM 742 N N . PRO A 1 93 ? 31.184 -9.190 -36.864 1.00 66.00 93 PRO A N 1
ATOM 743 C CA . PRO A 1 93 ? 30.889 -9.445 -35.463 1.00 66.00 93 PRO A CA 1
ATOM 744 C C . PRO A 1 93 ? 31.336 -10.867 -35.090 1.00 66.00 93 PRO A C 1
ATOM 746 O O . PRO A 1 93 ? 31.083 -11.824 -35.822 1.00 66.00 93 PRO A O 1
ATOM 749 N N . THR A 1 94 ? 32.039 -10.998 -33.967 1.00 56.94 94 THR A N 1
ATOM 750 C CA . THR A 1 94 ? 32.508 -12.275 -33.416 1.00 56.94 94 THR A CA 1
ATOM 751 C C . THR A 1 94 ? 31.500 -12.792 -32.396 1.00 56.94 94 THR A C 1
ATOM 753 O O . THR A 1 94 ? 31.320 -12.172 -31.352 1.00 56.94 94 THR A O 1
ATOM 756 N N . GLY A 1 95 ? 30.850 -13.919 -32.694 1.00 64.56 95 GLY A N 1
ATOM 757 C CA . GLY A 1 95 ? 29.866 -14.559 -31.815 1.00 64.56 95 GLY A CA 1
ATOM 758 C C . GLY A 1 95 ? 28.496 -14.745 -32.478 1.00 64.56 95 GLY A C 1
ATOM 759 O O . GLY A 1 95 ? 28.289 -14.296 -33.612 1.00 64.56 95 GLY A O 1
ATOM 760 N N . PRO A 1 96 ? 27.567 -15.439 -31.801 1.00 65.25 96 PRO A N 1
ATOM 761 C CA . PRO A 1 96 ? 26.242 -15.696 -32.344 1.00 65.25 96 PRO A CA 1
ATOM 762 C C . PRO A 1 96 ? 25.443 -14.392 -32.472 1.00 65.25 96 PRO A C 1
ATOM 764 O O . PRO A 1 96 ? 25.627 -13.449 -31.702 1.00 65.25 96 PRO A O 1
ATOM 767 N N . GLN A 1 97 ? 24.619 -14.298 -33.514 1.00 73.00 97 GLN A N 1
ATOM 768 C CA . GLN A 1 97 ? 23.942 -13.055 -33.879 1.00 73.00 97 GLN A CA 1
ATOM 769 C C . GLN A 1 97 ? 22.515 -13.015 -33.325 1.00 73.00 97 GLN A C 1
ATOM 771 O O . GLN A 1 97 ? 21.831 -14.040 -33.325 1.00 73.00 97 GLN A O 1
ATOM 776 N N . PRO A 1 98 ? 22.030 -11.842 -32.883 1.00 78.50 98 PRO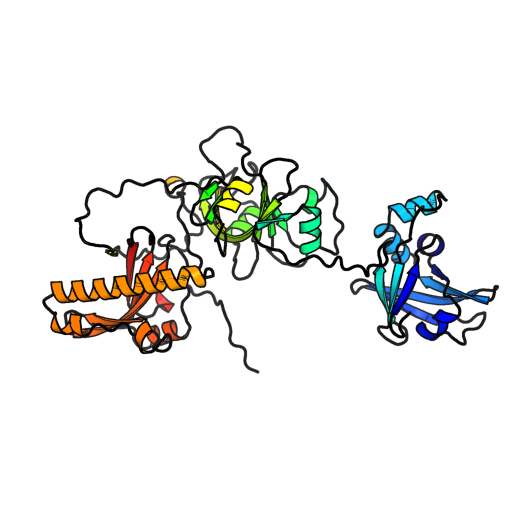 A N 1
ATOM 777 C CA . PRO A 1 98 ? 20.627 -11.671 -32.533 1.00 78.50 98 PRO A CA 1
ATOM 778 C C . PRO A 1 98 ? 19.706 -11.983 -33.722 1.00 78.50 98 PRO A C 1
ATOM 780 O O . PRO A 1 98 ? 20.068 -11.811 -34.891 1.00 78.50 98 PRO A O 1
ATOM 783 N N . GLY A 1 99 ? 18.493 -12.437 -33.415 1.00 83.12 99 GLY A N 1
ATOM 784 C CA . GLY A 1 99 ? 17.503 -12.881 -34.393 1.00 83.12 99 GLY A CA 1
ATOM 785 C C . GLY A 1 99 ? 16.273 -11.978 -34.462 1.00 83.12 99 GLY A C 1
ATOM 786 O O . GLY A 1 99 ? 15.771 -11.482 -33.454 1.00 83.12 99 GLY A O 1
ATOM 787 N N . LEU A 1 100 ? 15.742 -11.810 -35.668 1.00 86.88 100 LEU A N 1
ATOM 788 C CA . LEU A 1 100 ? 14.421 -11.261 -35.938 1.00 86.88 100 LEU A CA 1
ATOM 789 C C . LEU A 1 100 ? 13.407 -12.405 -35.983 1.00 86.88 100 LEU A C 1
ATOM 791 O O . LEU A 1 100 ? 13.476 -13.272 -36.858 1.00 86.88 100 LEU A O 1
ATOM 795 N N . CYS A 1 101 ? 12.470 -12.417 -35.044 1.00 86.38 101 CYS A N 1
ATOM 796 C CA . CYS A 1 101 ? 11.431 -13.430 -34.957 1.00 86.38 101 CYS A CA 1
ATOM 797 C C . CYS A 1 101 ? 10.130 -12.903 -35.570 1.00 86.38 101 CYS A C 1
ATOM 799 O O . CYS A 1 101 ? 9.624 -11.848 -35.192 1.00 86.38 101 CYS A O 1
ATOM 801 N N . PHE A 1 102 ? 9.583 -13.675 -36.500 1.00 88.75 102 PHE A N 1
ATOM 802 C CA . PHE A 1 102 ? 8.326 -13.435 -37.188 1.00 88.75 102 PHE A CA 1
ATOM 803 C C . PHE A 1 102 ? 7.298 -14.433 -36.679 1.00 88.75 102 PHE A C 1
ATOM 805 O O . PHE A 1 102 ? 7.437 -15.639 -36.890 1.00 88.75 102 PHE A O 1
ATOM 812 N N . LYS A 1 103 ? 6.239 -13.937 -36.048 1.00 88.62 103 LYS A N 1
ATOM 813 C CA . LYS A 1 103 ? 5.073 -14.730 -35.671 1.00 88.62 103 LYS A CA 1
ATOM 814 C C . LYS A 1 103 ? 3.913 -14.370 -36.586 1.00 88.62 103 LYS A C 1
ATOM 816 O O . LYS A 1 103 ? 3.587 -13.198 -36.766 1.00 88.62 103 LYS A O 1
ATOM 821 N N . LYS A 1 104 ? 3.283 -15.375 -37.183 1.00 87.00 104 LYS A N 1
ATOM 822 C CA . LYS A 1 104 ? 2.156 -15.154 -38.094 1.00 87.00 104 LYS A CA 1
ATOM 823 C C . LYS A 1 104 ? 0.950 -14.626 -37.311 1.00 87.00 104 LYS A C 1
ATOM 825 O O . LYS A 1 104 ? 0.460 -15.315 -36.421 1.00 87.00 104 LYS A O 1
ATOM 830 N N . PHE A 1 105 ? 0.501 -13.408 -37.619 1.00 82.62 105 PHE A N 1
ATOM 831 C CA . PHE A 1 105 ? -0.684 -12.798 -36.998 1.00 82.62 105 PHE A CA 1
ATOM 832 C C . PHE A 1 105 ? -1.925 -12.999 -37.877 1.00 82.62 105 PHE A C 1
ATOM 834 O O . PHE A 1 105 ? -2.986 -13.365 -37.385 1.00 82.62 105 PHE A O 1
ATOM 841 N N . ASN A 1 106 ? -1.783 -12.806 -39.191 1.00 83.50 106 ASN A N 1
ATOM 842 C CA . ASN A 1 106 ? -2.788 -13.147 -40.201 1.00 83.50 106 ASN A CA 1
ATOM 843 C C . ASN A 1 106 ? -2.087 -13.502 -41.537 1.00 83.50 106 ASN A C 1
ATOM 845 O O . ASN A 1 106 ? -0.879 -13.732 -41.559 1.00 83.50 106 ASN A O 1
ATOM 849 N N . TYR A 1 107 ? -2.823 -13.546 -42.653 1.00 84.12 107 TYR A N 1
ATOM 850 C CA . TYR A 1 107 ? -2.292 -13.936 -43.969 1.00 84.12 107 TYR A CA 1
ATOM 851 C C . TYR A 1 107 ? -1.130 -13.062 -44.492 1.00 84.12 107 TYR A C 1
ATOM 853 O O . TYR A 1 107 ? -0.240 -13.573 -45.164 1.00 84.12 107 TYR A O 1
ATOM 861 N N . ARG A 1 108 ? -1.110 -11.753 -44.199 1.00 87.62 108 ARG A N 1
ATOM 862 C CA . ARG A 1 108 ? -0.077 -10.805 -44.682 1.00 87.62 108 ARG A CA 1
ATOM 863 C C . ARG A 1 108 ? 0.540 -9.949 -43.576 1.00 87.62 108 ARG A C 1
ATOM 865 O O . ARG A 1 108 ? 1.308 -9.033 -43.861 1.00 87.62 108 ARG A O 1
ATOM 872 N N . THR A 1 109 ? 0.222 -10.228 -42.319 1.00 89.12 109 THR A N 1
ATOM 873 C CA . THR A 1 109 ? 0.697 -9.481 -41.156 1.00 89.12 109 THR A CA 1
ATOM 874 C C . THR A 1 109 ? 1.467 -10.396 -40.221 1.00 89.12 109 THR A C 1
ATOM 876 O O . THR A 1 109 ? 0.981 -11.457 -39.817 1.00 89.12 109 THR A O 1
ATOM 879 N N . TYR A 1 110 ? 2.652 -9.936 -39.838 1.00 91.38 110 TYR A N 1
ATOM 880 C CA . TYR A 1 110 ? 3.582 -10.658 -38.985 1.00 91.38 110 TYR A CA 1
ATOM 881 C C . TYR A 1 110 ? 3.890 -9.815 -37.754 1.00 91.38 110 TYR A C 1
ATOM 883 O O . TYR A 1 110 ? 4.263 -8.648 -37.866 1.00 91.38 110 TYR A O 1
ATOM 891 N N . GLU A 1 111 ? 3.708 -10.405 -36.580 1.00 90.06 111 GLU A N 1
ATOM 892 C CA . GLU A 1 111 ? 4.130 -9.829 -35.311 1.00 90.06 111 GLU A CA 1
ATOM 893 C C . GLU A 1 111 ? 5.628 -10.077 -35.137 1.00 90.06 111 GLU A C 1
ATOM 895 O O . GLU A 1 111 ? 6.107 -11.207 -35.272 1.00 90.06 111 GLU A O 1
ATOM 900 N N . ILE A 1 112 ? 6.364 -8.998 -34.901 1.00 89.19 112 ILE A N 1
ATOM 901 C CA . ILE A 1 112 ? 7.813 -9.007 -34.788 1.00 89.19 112 ILE A CA 1
ATOM 902 C C . ILE A 1 112 ? 8.207 -9.006 -33.323 1.00 89.19 112 ILE A C 1
ATOM 904 O O . ILE A 1 112 ? 7.756 -8.169 -32.541 1.00 89.19 112 ILE A O 1
ATOM 908 N N . SER A 1 113 ? 9.117 -9.906 -32.979 1.00 83.31 113 SER A N 1
ATOM 909 C CA . SER A 1 113 ? 9.843 -9.881 -31.717 1.00 83.31 113 SER A CA 1
ATOM 910 C C . SER A 1 113 ? 11.332 -10.090 -31.965 1.00 83.31 113 SER A C 1
ATOM 912 O O . SER A 1 113 ? 11.754 -10.557 -33.023 1.00 83.31 113 SER A O 1
ATOM 914 N N . PHE A 1 114 ? 12.136 -9.759 -30.968 1.00 81.81 114 PHE A N 1
ATOM 915 C CA . PHE A 1 114 ? 13.586 -9.854 -31.039 1.00 81.81 114 PHE A CA 1
ATOM 916 C C . PHE A 1 114 ? 14.093 -11.045 -30.222 1.00 81.81 114 PHE A C 1
ATOM 918 O O . PHE A 1 114 ? 13.518 -11.389 -29.189 1.00 81.81 114 PHE A O 1
ATOM 925 N N . GLN A 1 115 ? 15.140 -11.701 -30.710 1.00 72.81 115 GLN A N 1
ATOM 926 C CA . GLN A 1 115 ? 15.833 -12.807 -30.054 1.00 72.81 115 GLN A CA 1
ATOM 927 C C . GLN A 1 115 ? 17.276 -12.375 -29.794 1.00 72.81 115 GLN A C 1
ATOM 929 O O . GLN A 1 115 ? 17.897 -11.743 -30.654 1.00 72.81 115 GLN A O 1
ATOM 934 N N . ASP A 1 116 ? 17.798 -12.668 -28.607 1.00 62.34 116 ASP A N 1
ATOM 935 C CA . ASP A 1 116 ? 19.199 -12.389 -28.302 1.00 62.34 116 ASP A CA 1
ATOM 936 C C . ASP A 1 116 ? 20.144 -13.360 -29.032 1.00 62.34 116 ASP A C 1
ATOM 938 O O . ASP A 1 116 ? 19.728 -14.349 -29.641 1.00 62.34 116 ASP A O 1
ATOM 942 N N . ALA A 1 117 ? 21.439 -13.055 -28.969 1.00 55.19 117 ALA A N 1
ATOM 943 C CA . ALA A 1 117 ? 22.515 -13.860 -29.535 1.00 55.19 117 ALA A CA 1
ATOM 944 C C . ALA A 1 117 ? 22.562 -15.311 -29.004 1.00 55.19 117 ALA A C 1
ATOM 946 O O . ALA A 1 117 ? 23.233 -16.145 -29.594 1.00 55.19 117 ALA A O 1
ATOM 947 N N . GLN A 1 118 ? 21.871 -15.649 -27.912 1.00 48.50 118 GLN A N 1
ATOM 948 C CA . GLN A 1 118 ? 21.876 -16.997 -27.325 1.00 48.50 118 GLN A CA 1
ATOM 949 C C . GLN A 1 118 ? 20.621 -17.806 -27.679 1.00 48.50 118 GLN A C 1
ATOM 951 O O . GLN A 1 118 ? 20.468 -18.942 -27.234 1.00 48.50 118 GLN A O 1
ATOM 956 N N . GLY A 1 119 ? 19.730 -17.261 -28.511 1.00 48.16 119 GLY A N 1
ATOM 957 C CA . GLY A 1 119 ? 18.537 -17.968 -28.951 1.00 48.16 119 GLY A CA 1
ATOM 958 C C . GLY A 1 119 ? 17.361 -17.878 -27.972 1.00 48.16 119 GLY A C 1
ATOM 959 O O . GLY A 1 119 ? 16.369 -18.593 -28.153 1.00 48.16 119 GLY A O 1
ATOM 960 N N . ASN A 1 120 ? 17.383 -16.970 -26.996 1.00 46.97 120 ASN A N 1
ATOM 961 C CA . ASN A 1 120 ? 16.241 -16.753 -26.114 1.00 46.97 120 ASN A CA 1
ATOM 962 C C . ASN A 1 120 ? 15.274 -15.741 -26.738 1.00 46.97 120 ASN A C 1
ATOM 964 O O . ASN A 1 120 ? 15.645 -14.620 -27.094 1.00 46.97 120 ASN A O 1
ATOM 968 N N . ARG A 1 121 ? 14.005 -16.149 -26.909 1.00 46.53 121 ARG A N 1
ATOM 969 C CA . ARG A 1 121 ? 12.925 -15.235 -27.319 1.00 46.53 121 ARG A CA 1
ATOM 970 C C . ARG A 1 121 ? 12.876 -14.111 -26.291 1.00 46.53 121 ARG A C 1
ATOM 972 O O . ARG A 1 121 ? 12.707 -14.411 -25.115 1.00 46.53 121 ARG A O 1
ATOM 979 N N . GLY A 1 122 ? 13.035 -12.865 -26.738 1.00 43.72 122 GLY A N 1
ATOM 980 C CA . GLY A 1 122 ? 13.165 -11.655 -25.926 1.00 43.72 122 GLY A CA 1
ATOM 981 C C . GLY A 1 122 ? 11.946 -11.333 -25.066 1.00 43.72 122 GLY A C 1
ATOM 982 O O . GLY A 1 122 ? 11.225 -10.371 -25.305 1.00 43.72 122 GLY A O 1
ATOM 983 N N . ILE A 1 123 ? 11.756 -12.142 -24.040 1.00 44.06 123 ILE A N 1
ATOM 984 C CA . ILE A 1 123 ? 11.287 -11.756 -22.726 1.00 44.06 123 ILE A CA 1
ATOM 985 C C . ILE A 1 123 ? 12.375 -12.374 -21.853 1.00 44.06 123 ILE A C 1
ATOM 987 O O . ILE A 1 123 ? 12.406 -13.601 -21.723 1.00 44.06 123 ILE A O 1
ATOM 991 N N . LYS A 1 124 ? 13.315 -11.577 -21.310 1.00 46.50 124 LYS A N 1
ATOM 992 C CA . LYS A 1 124 ? 14.056 -12.045 -20.126 1.00 46.50 124 LYS A CA 1
ATOM 993 C C . LYS A 1 124 ? 12.951 -12.571 -19.213 1.00 46.50 124 LYS A C 1
ATOM 995 O O . LYS A 1 124 ? 12.030 -11.815 -18.915 1.00 46.50 124 LYS A O 1
ATOM 1000 N N . LYS A 1 125 ? 12.934 -13.870 -18.892 1.00 44.22 125 LYS A N 1
ATOM 1001 C CA . LYS A 1 125 ? 12.033 -14.380 -17.856 1.00 44.22 125 LYS A CA 1
ATOM 1002 C C . LYS A 1 125 ? 12.513 -13.709 -16.581 1.00 44.22 125 LYS A C 1
ATOM 1004 O O . LYS A 1 125 ? 13.385 -14.241 -15.904 1.00 44.22 125 LYS A O 1
ATOM 1009 N N . THR A 1 126 ? 12.041 -12.496 -16.331 1.00 54.72 126 THR A N 1
ATOM 1010 C CA . THR A 1 126 ? 12.394 -11.777 -15.130 1.00 54.72 126 THR A CA 1
ATOM 1011 C C . THR A 1 126 ? 11.700 -12.547 -14.018 1.00 54.72 126 THR A C 1
ATOM 1013 O O . THR A 1 126 ? 10.480 -12.746 -14.100 1.00 54.72 126 THR A O 1
ATOM 1016 N N . PRO A 1 127 ? 12.454 -13.104 -13.057 1.00 62.91 127 PRO A N 1
ATOM 1017 C CA . PRO A 1 127 ? 11.840 -13.788 -11.935 1.00 62.91 127 PRO A CA 1
ATOM 1018 C C . PRO A 1 127 ? 10.864 -12.826 -11.240 1.00 62.91 127 PRO A C 1
ATOM 1020 O O . PRO A 1 127 ? 11.027 -11.604 -11.345 1.00 62.91 127 PRO A O 1
ATOM 1023 N N . PRO A 1 128 ? 9.823 -13.352 -10.571 1.00 78.12 128 PRO A N 1
ATOM 1024 C CA . PRO A 1 128 ? 8.936 -12.506 -9.789 1.00 78.12 128 PRO A CA 1
ATOM 1025 C C . PRO A 1 128 ? 9.761 -11.680 -8.798 1.00 78.12 128 PRO A C 1
ATOM 1027 O O . PRO A 1 128 ? 10.803 -12.127 -8.323 1.00 78.12 128 PRO A O 1
ATOM 1030 N N . LEU A 1 129 ? 9.300 -10.467 -8.505 1.00 88.38 129 LEU A N 1
ATOM 1031 C CA . LEU A 1 129 ? 9.916 -9.646 -7.473 1.00 88.38 129 LEU A CA 1
ATOM 1032 C C . LEU A 1 129 ? 9.708 -10.337 -6.117 1.00 88.38 129 LEU A C 1
ATOM 1034 O O . LEU A 1 129 ? 8.566 -10.549 -5.709 1.00 88.38 129 LEU A O 1
ATOM 1038 N N . VAL A 1 130 ? 10.800 -10.698 -5.448 1.00 88.31 130 VAL A N 1
ATOM 1039 C CA . VAL A 1 130 ? 10.798 -11.423 -4.173 1.00 88.31 130 VAL A CA 1
ATOM 1040 C C . VAL A 1 130 ? 11.253 -10.485 -3.066 1.00 88.31 130 VAL A C 1
ATOM 1042 O O . VAL A 1 130 ? 12.236 -9.754 -3.205 1.00 88.31 130 VAL A O 1
ATOM 1045 N N . LYS A 1 131 ? 10.512 -10.488 -1.958 1.00 87.88 131 LYS A N 1
ATOM 1046 C CA . LYS A 1 131 ? 10.838 -9.696 -0.772 1.00 87.88 131 LYS A CA 1
ATOM 1047 C C . LYS A 1 131 ? 12.168 -10.156 -0.174 1.00 87.88 131 LYS A C 1
ATOM 1049 O O . LYS A 1 131 ? 12.457 -11.346 -0.156 1.00 87.88 131 LYS A O 1
ATOM 1054 N N . TYR A 1 132 ? 12.961 -9.200 0.294 1.00 87.25 132 TYR A N 1
ATOM 1055 C CA . TYR A 1 132 ? 14.289 -9.396 0.881 1.00 87.25 132 TYR A CA 1
ATOM 1056 C C . TYR A 1 132 ? 15.361 -9.940 -0.077 1.00 87.25 132 TYR A C 1
ATOM 1058 O O . TYR A 1 132 ? 16.455 -10.276 0.361 1.00 87.25 132 TYR A O 1
ATOM 1066 N N . GLN A 1 133 ? 15.092 -9.971 -1.387 1.00 89.06 133 GLN A N 1
ATOM 1067 C CA . GLN A 1 133 ? 16.093 -10.308 -2.397 1.00 89.06 133 GLN A CA 1
ATOM 1068 C C . GLN A 1 133 ? 16.826 -9.056 -2.905 1.00 89.06 133 GLN A C 1
ATOM 1070 O O . GLN A 1 133 ? 16.254 -7.963 -2.979 1.00 89.06 133 GLN A O 1
ATOM 1075 N N . ASP A 1 134 ? 18.092 -9.243 -3.281 1.00 90.00 134 ASP A N 1
ATOM 1076 C CA . ASP A 1 134 ? 18.970 -8.222 -3.844 1.00 90.00 134 ASP A CA 1
ATOM 1077 C C . ASP A 1 134 ? 18.842 -8.081 -5.365 1.00 90.00 134 ASP A C 1
ATOM 1079 O O . ASP A 1 134 ? 18.913 -9.057 -6.113 1.00 90.00 134 ASP A O 1
ATOM 1083 N N . TYR A 1 135 ? 18.770 -6.831 -5.817 1.00 90.88 135 TYR A N 1
ATOM 1084 C CA . TYR A 1 135 ? 18.631 -6.431 -7.211 1.00 90.88 135 TYR A CA 1
ATOM 1085 C C . TYR A 1 135 ? 19.546 -5.251 -7.544 1.00 90.88 135 TYR A C 1
ATOM 1087 O O . TYR A 1 135 ? 19.697 -4.304 -6.768 1.00 90.88 135 TYR A O 1
ATOM 1095 N N . ASP A 1 136 ? 20.144 -5.246 -8.725 1.00 90.56 136 ASP A N 1
ATOM 1096 C CA . ASP A 1 136 ? 20.730 -4.037 -9.291 1.00 90.56 136 ASP A CA 1
ATOM 1097 C C . ASP A 1 136 ? 19.674 -3.170 -10.008 1.00 90.56 136 ASP A C 1
ATOM 1099 O O . ASP A 1 136 ? 18.505 -3.527 -10.152 1.00 90.56 136 ASP A O 1
ATOM 1103 N N . ARG A 1 137 ? 20.069 -1.965 -10.435 1.00 89.56 137 ARG A N 1
ATOM 1104 C CA . ARG A 1 137 ? 19.126 -1.023 -11.064 1.00 89.56 137 ARG A CA 1
ATOM 1105 C C . ARG A 1 137 ? 18.644 -1.494 -12.440 1.00 89.56 137 ARG A C 1
ATOM 1107 O O . ARG A 1 137 ? 17.577 -1.049 -12.856 1.00 89.56 137 ARG A O 1
ATOM 1114 N N . GLU A 1 138 ? 19.413 -2.334 -13.130 1.00 86.38 138 GLU A N 1
ATOM 1115 C CA . GLU A 1 138 ? 19.033 -2.925 -14.416 1.00 86.38 138 GLU A CA 1
ATOM 1116 C C . GLU A 1 138 ? 18.018 -4.051 -14.195 1.00 86.38 138 GLU A C 1
ATOM 1118 O O . GLU A 1 138 ? 16.969 -4.048 -14.828 1.00 86.38 138 GLU A O 1
ATOM 1123 N N . GLU A 1 139 ? 18.258 -4.933 -13.222 1.00 88.00 139 GLU A N 1
ATOM 1124 C CA . GLU A 1 139 ? 17.328 -5.982 -12.795 1.00 88.00 139 GLU A CA 1
ATOM 1125 C C . GLU A 1 139 ? 15.974 -5.374 -12.391 1.00 88.00 139 GLU A C 1
ATOM 1127 O O . GLU A 1 139 ? 14.929 -5.811 -12.872 1.00 88.00 139 GLU A O 1
ATOM 1132 N N . VAL A 1 140 ? 15.972 -4.301 -11.588 1.00 90.25 140 VAL A N 1
ATOM 1133 C CA . VAL A 1 140 ? 14.732 -3.588 -11.222 1.00 90.25 140 VAL A CA 1
ATOM 1134 C C . VAL A 1 140 ? 14.080 -2.914 -12.437 1.00 90.25 140 VAL A C 1
ATOM 1136 O O . VAL A 1 140 ? 12.857 -2.965 -12.592 1.00 90.25 140 VAL A O 1
ATOM 1139 N N . HIS A 1 141 ? 14.866 -2.292 -13.319 1.00 88.56 141 HIS A N 1
ATOM 1140 C CA . HIS A 1 141 ? 14.350 -1.720 -14.564 1.00 88.56 141 HIS A CA 1
ATOM 1141 C C . HIS A 1 141 ? 13.666 -2.785 -15.431 1.00 88.56 141 HIS A C 1
ATOM 1143 O O . HIS A 1 141 ? 12.570 -2.548 -15.932 1.00 88.56 141 HIS A O 1
ATOM 1149 N N . ASP A 1 142 ? 14.264 -3.962 -15.570 1.00 83.75 142 ASP A N 1
ATOM 1150 C CA . ASP A 1 142 ? 13.745 -5.043 -16.405 1.00 83.75 142 ASP A CA 1
ATOM 1151 C C . ASP A 1 142 ? 12.460 -5.661 -15.835 1.00 83.75 142 ASP A C 1
ATOM 1153 O O . ASP A 1 142 ? 11.658 -6.215 -16.586 1.00 83.75 142 ASP A O 1
ATOM 1157 N N . ILE A 1 143 ? 12.220 -5.534 -14.526 1.00 87.12 143 ILE A N 1
ATOM 1158 C CA . ILE A 1 143 ? 10.946 -5.909 -13.895 1.00 87.12 143 ILE A CA 1
ATOM 1159 C C . ILE A 1 143 ? 9.846 -4.903 -14.259 1.00 87.12 143 ILE A C 1
ATOM 1161 O O . ILE A 1 143 ? 8.751 -5.289 -14.669 1.00 87.12 143 ILE A O 1
ATOM 1165 N N . PHE A 1 144 ? 10.109 -3.605 -14.094 1.00 87.81 144 PHE A N 1
ATOM 1166 C CA . PHE A 1 144 ? 9.060 -2.578 -14.141 1.00 87.81 144 PHE A CA 1
ATOM 1167 C C . PHE A 1 144 ? 8.917 -1.868 -15.491 1.00 87.81 144 PHE A C 1
ATOM 1169 O O . PHE A 1 144 ? 7.879 -1.263 -15.766 1.00 87.81 144 PHE A O 1
ATOM 1176 N N . ALA A 1 145 ? 9.948 -1.906 -16.326 1.00 83.44 145 ALA A N 1
ATOM 1177 C CA . ALA A 1 145 ? 10.015 -1.223 -17.608 1.00 83.44 145 ALA A CA 1
ATOM 1178 C C . ALA A 1 145 ? 10.827 -2.017 -18.663 1.00 83.44 145 ALA A C 1
ATOM 1180 O O . ALA A 1 145 ? 11.674 -1.438 -19.343 1.00 83.44 145 ALA A O 1
ATOM 1181 N N . PRO A 1 146 ? 10.528 -3.315 -18.896 1.00 76.94 146 PRO A N 1
ATOM 1182 C CA . PRO A 1 146 ? 11.318 -4.198 -19.774 1.00 76.94 146 PRO A CA 1
ATOM 1183 C C . PRO A 1 146 ? 11.421 -3.735 -21.235 1.00 76.94 146 PRO A C 1
ATOM 1185 O O . PRO A 1 146 ? 12.224 -4.250 -22.008 1.00 76.94 146 PRO A O 1
ATOM 1188 N N . HIS A 1 147 ? 10.561 -2.806 -21.651 1.00 72.56 147 HIS A N 1
ATOM 1189 C CA . HIS A 1 147 ? 10.490 -2.308 -23.023 1.00 72.56 147 HIS A CA 1
ATOM 1190 C C . HIS A 1 147 ? 11.153 -0.938 -23.214 1.00 72.56 147 HIS A C 1
ATOM 1192 O O . HIS A 1 147 ? 11.169 -0.439 -24.341 1.00 72.56 147 HIS A O 1
ATOM 1198 N N . SER A 1 148 ? 11.676 -0.314 -22.151 1.00 74.25 148 SER A N 1
ATOM 1199 C CA . SER A 1 148 ? 12.471 0.914 -22.259 1.00 74.25 148 SER A CA 1
ATOM 1200 C C . SER A 1 148 ? 13.972 0.619 -22.275 1.00 74.25 148 SER A C 1
ATOM 1202 O O . SER A 1 148 ? 14.394 -0.425 -21.792 1.00 74.25 148 SER A O 1
ATOM 1204 N N . PRO A 1 149 ? 14.806 1.511 -22.835 1.00 71.25 149 PRO A N 1
ATOM 1205 C CA . PRO A 1 149 ? 16.250 1.366 -22.722 1.00 71.25 149 PRO A CA 1
ATOM 1206 C C . PRO A 1 149 ? 16.720 1.703 -21.301 1.00 71.25 149 PRO A C 1
ATOM 1208 O O . PRO A 1 149 ? 16.408 2.778 -20.777 1.00 71.25 149 PRO A O 1
ATOM 1211 N N . PHE A 1 150 ? 17.543 0.831 -20.719 1.00 74.81 150 PHE A N 1
ATOM 1212 C CA . PHE A 1 150 ? 18.309 1.145 -19.517 1.00 74.81 150 PHE A CA 1
ATOM 1213 C C . PHE A 1 150 ? 19.619 1.840 -19.899 1.00 74.81 150 PHE A C 1
ATOM 1215 O O . PHE A 1 150 ? 20.369 1.359 -20.746 1.00 74.81 150 PHE A O 1
ATOM 1222 N N . THR A 1 151 ? 19.910 2.980 -19.272 1.00 78.06 151 THR A N 1
ATOM 1223 C CA . THR A 1 151 ? 21.190 3.679 -19.432 1.00 78.06 151 THR A CA 1
ATOM 1224 C C . THR A 1 151 ? 21.921 3.725 -18.087 1.00 78.06 151 THR A C 1
ATOM 1226 O O . THR A 1 151 ? 21.527 4.476 -17.191 1.00 78.06 151 THR A O 1
ATOM 1229 N N . PRO A 1 152 ? 22.995 2.934 -17.898 1.00 77.38 152 PRO A N 1
ATOM 1230 C CA . PRO A 1 152 ? 23.750 2.940 -16.651 1.00 77.38 152 PRO A CA 1
ATOM 1231 C C . PRO A 1 152 ? 24.252 4.346 -16.309 1.00 77.38 152 PRO A C 1
ATOM 1233 O O . PRO A 1 152 ? 24.788 5.047 -17.167 1.00 77.38 152 PRO A O 1
ATOM 1236 N N . LYS A 1 153 ? 24.091 4.762 -15.045 1.00 74.25 153 LYS A N 1
ATOM 1237 C CA . LYS A 1 153 ? 24.526 6.081 -14.536 1.00 74.25 153 LYS A CA 1
ATOM 1238 C C . LYS A 1 153 ? 23.941 7.281 -15.305 1.00 74.25 153 LYS A C 1
ATOM 1240 O O . LYS A 1 153 ? 24.475 8.384 -15.222 1.00 74.25 153 LYS A O 1
ATOM 1245 N N . SER A 1 154 ? 22.847 7.084 -16.037 1.00 71.50 154 SER A N 1
ATOM 1246 C CA . SER A 1 154 ? 22.123 8.128 -16.759 1.00 71.50 154 SER A CA 1
ATOM 1247 C C . SER A 1 154 ? 20.617 7.840 -16.743 1.00 71.50 154 SER A C 1
ATOM 1249 O O . SER A 1 154 ? 20.156 6.831 -16.209 1.00 71.50 154 SER A O 1
ATOM 1251 N N . GLY A 1 155 ? 19.817 8.768 -17.262 1.00 75.31 155 GLY A N 1
ATOM 1252 C CA . GLY A 1 155 ? 18.364 8.618 -17.317 1.00 75.31 155 GLY A CA 1
ATOM 1253 C C . GLY A 1 155 ? 17.684 8.552 -15.942 1.00 75.31 155 GLY A C 1
ATOM 1254 O O . GLY A 1 155 ? 18.271 8.831 -14.896 1.00 75.31 155 GLY A O 1
ATOM 1255 N N . SER A 1 156 ? 16.391 8.224 -15.936 1.00 80.81 156 SER A N 1
ATOM 1256 C CA . SER A 1 156 ? 15.618 8.116 -14.693 1.00 80.81 156 SER A CA 1
ATOM 1257 C C . SER A 1 156 ? 16.055 6.914 -13.858 1.00 80.81 156 SER A C 1
ATOM 1259 O O . SER A 1 156 ? 16.334 7.071 -12.673 1.00 80.81 156 SER A O 1
ATOM 1261 N N . TRP A 1 157 ? 16.166 5.744 -14.487 1.00 84.56 157 TRP A N 1
ATOM 1262 C CA . TRP A 1 157 ? 16.456 4.471 -13.825 1.00 84.56 157 TRP A CA 1
ATOM 1263 C C . TRP A 1 157 ? 17.894 4.345 -13.323 1.00 84.56 157 TRP A C 1
ATOM 1265 O O . TRP A 1 157 ? 18.109 3.683 -12.313 1.00 84.56 157 TRP A O 1
ATOM 1275 N N . GLY A 1 158 ? 18.867 4.995 -13.972 1.00 78.69 158 GLY A N 1
ATOM 1276 C CA . GLY A 1 158 ? 20.277 4.927 -13.582 1.00 78.69 158 GLY A CA 1
ATOM 1277 C C . GLY A 1 158 ? 20.705 5.940 -12.513 1.00 78.69 158 GLY A C 1
ATOM 1278 O O . GLY A 1 158 ? 21.731 5.715 -11.871 1.00 78.69 158 GLY A O 1
ATOM 1279 N N . LEU A 1 159 ? 19.946 7.029 -12.299 1.00 80.75 159 LEU A N 1
ATOM 1280 C CA . LEU A 1 159 ? 20.354 8.140 -11.417 1.00 80.75 159 LEU A CA 1
ATOM 1281 C C . LEU A 1 159 ? 19.344 8.549 -10.343 1.00 80.75 159 LEU A C 1
ATOM 1283 O O . LEU A 1 159 ? 19.761 9.002 -9.280 1.00 80.75 159 LEU A O 1
ATOM 1287 N N . ARG A 1 160 ? 18.034 8.485 -10.601 1.00 84.56 160 ARG A N 1
ATOM 1288 C CA . ARG A 1 160 ? 17.050 9.110 -9.701 1.00 84.56 160 ARG A CA 1
ATOM 1289 C C . ARG A 1 160 ? 16.681 8.189 -8.553 1.00 84.56 160 ARG A C 1
ATOM 1291 O O . ARG A 1 160 ? 16.449 7.011 -8.771 1.00 84.56 160 ARG A O 1
ATOM 1298 N N . ASP A 1 161 ? 16.553 8.738 -7.355 1.00 85.81 161 ASP A N 1
ATOM 1299 C CA . ASP A 1 161 ? 16.137 7.962 -6.181 1.00 85.81 161 ASP A CA 1
ATOM 1300 C C . ASP A 1 161 ? 14.681 7.510 -6.327 1.00 85.81 161 ASP A C 1
ATOM 1302 O O . ASP A 1 161 ? 14.374 6.347 -6.130 1.00 85.81 161 ASP A O 1
ATOM 1306 N N . ILE A 1 162 ? 13.799 8.395 -6.800 1.00 89.38 162 ILE A N 1
ATOM 1307 C CA . ILE A 1 162 ? 12.402 8.064 -7.103 1.00 89.38 162 ILE A CA 1
ATOM 1308 C C . ILE A 1 162 ? 12.195 8.045 -8.620 1.00 89.38 162 ILE A C 1
ATOM 1310 O O . ILE A 1 162 ? 12.434 9.042 -9.315 1.00 89.38 162 ILE A O 1
ATOM 1314 N N . VAL A 1 163 ? 11.722 6.913 -9.136 1.00 89.81 163 VAL A N 1
ATOM 1315 C CA . VAL A 1 163 ? 11.504 6.655 -10.563 1.00 89.81 163 VAL A CA 1
ATOM 1316 C C . VAL A 1 163 ? 10.027 6.374 -10.815 1.00 89.81 163 VAL A C 1
ATOM 1318 O O . VAL A 1 163 ? 9.444 5.514 -10.169 1.00 89.81 163 VAL A O 1
ATOM 1321 N N . LYS A 1 164 ? 9.407 7.089 -11.764 1.00 90.31 164 LYS A N 1
ATOM 1322 C CA . LYS A 1 164 ? 8.031 6.795 -12.204 1.00 90.31 164 LYS A CA 1
ATOM 1323 C C . LYS A 1 164 ? 8.037 5.535 -13.070 1.00 90.31 164 LYS A C 1
ATOM 1325 O O . LYS A 1 164 ? 8.835 5.458 -14.007 1.00 90.31 164 LYS A O 1
ATOM 1330 N N . ILE A 1 165 ? 7.117 4.610 -12.812 1.00 88.75 165 ILE A N 1
ATOM 1331 C CA . ILE A 1 165 ? 6.932 3.433 -13.664 1.00 88.75 165 ILE A CA 1
ATOM 1332 C C . ILE A 1 165 ? 6.175 3.846 -14.948 1.00 88.75 165 ILE A C 1
ATOM 1334 O O . ILE A 1 165 ? 5.153 4.535 -14.864 1.00 88.75 165 ILE A O 1
ATOM 1338 N N . PRO A 1 166 ? 6.659 3.490 -16.155 1.00 82.94 166 PRO A N 1
ATOM 1339 C CA . PRO A 1 166 ? 5.971 3.809 -17.406 1.00 82.94 166 PRO A CA 1
ATOM 1340 C C . PRO A 1 166 ? 4.558 3.219 -17.468 1.00 82.94 166 PRO A C 1
ATOM 1342 O O . PRO A 1 166 ? 4.311 2.131 -16.959 1.00 82.94 166 PRO A O 1
ATOM 1345 N N . ASN A 1 167 ? 3.635 3.926 -18.128 1.00 80.25 167 ASN A N 1
ATOM 1346 C CA . ASN A 1 167 ? 2.238 3.506 -18.343 1.00 80.25 167 ASN A CA 1
ATOM 1347 C C . ASN A 1 167 ? 1.416 3.230 -17.069 1.00 80.25 167 ASN A C 1
ATOM 1349 O O . ASN A 1 167 ? 0.308 2.710 -17.160 1.00 80.25 167 ASN A O 1
ATOM 1353 N N . ARG A 1 168 ? 1.936 3.588 -15.892 1.00 83.62 168 ARG A N 1
ATOM 1354 C CA . ARG A 1 168 ? 1.242 3.501 -14.607 1.00 83.62 168 ARG A CA 1
ATOM 1355 C C . ARG A 1 168 ? 1.275 4.883 -13.975 1.00 83.62 168 ARG A C 1
ATOM 1357 O O . ARG A 1 168 ? 2.342 5.474 -13.776 1.00 83.62 168 ARG A O 1
ATOM 1364 N N . ASP A 1 169 ? 0.106 5.459 -13.744 1.00 79.50 169 ASP A N 1
ATOM 1365 C CA . ASP A 1 169 ? 0.035 6.777 -13.135 1.00 79.50 169 ASP A CA 1
ATOM 1366 C C . ASP A 1 169 ? 0.223 6.676 -11.628 1.00 79.50 169 ASP A C 1
ATOM 1368 O O . ASP A 1 169 ? -0.391 5.858 -10.973 1.00 79.50 169 ASP A O 1
ATOM 1372 N N . ASN A 1 170 ? 1.127 7.509 -11.104 1.00 84.94 170 ASN A N 1
ATOM 1373 C CA . ASN A 1 170 ? 1.492 7.591 -9.685 1.00 84.94 170 ASN A CA 1
ATOM 1374 C C . ASN A 1 170 ? 2.046 6.302 -9.047 1.00 84.94 170 ASN A C 1
ATOM 1376 O O . ASN A 1 170 ? 2.152 6.238 -7.823 1.00 84.94 170 ASN A O 1
ATOM 1380 N N . ASP A 1 171 ? 2.506 5.358 -9.871 1.00 90.06 171 ASP A N 1
ATOM 1381 C CA . ASP A 1 171 ? 3.332 4.237 -9.432 1.00 90.06 171 ASP A CA 1
ATOM 1382 C C . ASP A 1 171 ? 4.821 4.598 -9.505 1.00 90.06 171 ASP A C 1
ATOM 1384 O O . ASP A 1 171 ? 5.308 5.160 -10.500 1.00 90.06 171 ASP A O 1
ATOM 1388 N N . PHE A 1 172 ? 5.556 4.260 -8.449 1.00 93.50 172 PHE A N 1
ATOM 1389 C CA . PHE A 1 172 ? 6.942 4.671 -8.266 1.00 93.50 172 PHE A CA 1
ATOM 1390 C C . PHE A 1 172 ? 7.824 3.539 -7.743 1.00 93.50 172 PHE A C 1
ATOM 1392 O O . PHE A 1 172 ? 7.393 2.703 -6.955 1.00 93.50 172 PHE A O 1
ATOM 1399 N N . VAL A 1 173 ? 9.094 3.571 -8.132 1.00 94.44 173 VAL A N 1
ATOM 1400 C CA . VAL A 1 173 ? 10.182 2.807 -7.514 1.00 94.44 173 VAL A CA 1
ATOM 1401 C C . VAL A 1 173 ? 11.052 3.778 -6.731 1.00 94.44 173 VAL A C 1
ATOM 1403 O O . VAL A 1 173 ? 11.425 4.829 -7.259 1.00 94.44 173 VAL A O 1
ATOM 1406 N N . PHE A 1 174 ? 11.375 3.432 -5.492 1.00 93.25 174 PHE A N 1
ATOM 1407 C CA . PHE A 1 174 ? 12.224 4.205 -4.604 1.00 93.25 174 PHE A CA 1
ATOM 1408 C C . PHE A 1 174 ? 13.506 3.446 -4.280 1.00 93.25 174 PHE A C 1
ATOM 1410 O O . PHE A 1 174 ? 13.474 2.388 -3.665 1.00 93.25 174 PHE A O 1
ATOM 1417 N N . PHE A 1 175 ? 14.634 4.020 -4.677 1.00 90.44 175 PHE A N 1
ATOM 1418 C CA . PHE A 1 175 ? 15.974 3.593 -4.320 1.00 90.44 175 PHE A CA 1
ATOM 1419 C C . PHE A 1 175 ? 16.499 4.466 -3.179 1.00 90.44 175 PHE A C 1
ATOM 1421 O O . PHE A 1 175 ? 16.728 5.661 -3.373 1.00 90.44 175 PHE A O 1
ATOM 1428 N N . ALA A 1 176 ? 16.745 3.868 -2.018 1.00 86.19 176 ALA A N 1
ATOM 1429 C CA . ALA A 1 176 ? 17.375 4.526 -0.880 1.00 86.19 176 ALA A CA 1
ATOM 1430 C C . ALA A 1 176 ? 18.756 3.918 -0.599 1.00 86.19 176 ALA A C 1
ATOM 1432 O O . ALA A 1 176 ? 18.980 2.717 -0.747 1.00 86.19 176 ALA A O 1
ATOM 1433 N N . THR A 1 177 ? 19.713 4.753 -0.199 1.00 79.12 177 THR A N 1
ATOM 1434 C CA . THR A 1 177 ? 21.019 4.288 0.289 1.00 79.12 177 THR A CA 1
ATOM 1435 C C . THR A 1 177 ? 21.078 4.570 1.782 1.00 79.12 177 THR A C 1
ATOM 1437 O O . THR A 1 177 ? 21.130 5.728 2.182 1.00 79.12 177 THR A O 1
ATOM 1440 N N . TYR A 1 178 ? 21.042 3.514 2.588 1.00 69.75 178 TYR A N 1
ATOM 1441 C CA . TYR A 1 178 ? 21.016 3.598 4.044 1.00 69.75 178 TYR A CA 1
ATOM 1442 C C . TYR A 1 178 ? 22.424 3.888 4.591 1.00 69.75 178 TYR A C 1
ATOM 1444 O O . TYR A 1 178 ? 23.414 3.380 4.053 1.00 69.75 178 TYR A O 1
ATOM 1452 N N . GLY A 1 179 ? 22.522 4.707 5.644 1.00 58.19 179 GLY A N 1
ATOM 1453 C CA . GLY A 1 179 ? 23.786 4.997 6.338 1.00 58.19 179 GLY A CA 1
ATOM 1454 C C . GLY A 1 179 ? 24.650 6.129 5.760 1.00 58.19 179 GLY A C 1
ATOM 1455 O O . GLY A 1 179 ? 25.815 6.242 6.134 1.00 58.19 179 GLY A O 1
ATOM 1456 N N . GLN A 1 180 ? 24.126 6.980 4.868 1.00 51.09 180 GLN A N 1
ATOM 1457 C CA . GLN A 1 180 ? 24.791 8.246 4.532 1.00 51.09 180 GLN A CA 1
ATOM 1458 C C . GLN A 1 180 ? 24.240 9.360 5.420 1.00 51.09 180 GLN A C 1
ATOM 1460 O O . GLN A 1 180 ? 23.169 9.893 5.148 1.00 51.09 180 GLN A O 1
ATOM 1465 N N . SER A 1 181 ? 24.971 9.724 6.476 1.00 43.09 181 SER A N 1
ATOM 1466 C CA . SER A 1 181 ? 24.684 10.953 7.211 1.00 43.09 181 SER A CA 1
ATOM 1467 C C . SER A 1 181 ? 24.885 12.141 6.267 1.00 43.09 181 SER A C 1
ATOM 1469 O O . SER A 1 181 ? 26.003 12.470 5.869 1.00 43.09 181 SER A O 1
ATOM 1471 N N . GLN A 1 182 ? 23.793 12.785 5.855 1.00 35.53 182 GLN A N 1
ATOM 1472 C CA . GLN A 1 182 ? 23.907 14.123 5.288 1.00 35.53 182 GLN A CA 1
ATOM 1473 C C . GLN A 1 182 ? 24.220 15.076 6.442 1.00 35.53 182 GLN A C 1
ATOM 1475 O O . GLN A 1 182 ? 23.588 15.038 7.494 1.00 35.53 182 GLN A O 1
ATOM 1480 N N . ALA A 1 183 ? 25.294 15.843 6.276 1.00 34.38 183 ALA A N 1
ATOM 1481 C CA . ALA A 1 183 ? 25.900 16.652 7.318 1.00 34.38 183 ALA A CA 1
ATOM 1482 C C . ALA A 1 183 ? 24.912 17.640 7.970 1.00 34.38 183 ALA A C 1
ATOM 1484 O O . ALA A 1 183 ? 24.184 18.352 7.284 1.00 34.38 183 ALA A O 1
ATOM 1485 N N . SER A 1 184 ? 25.013 17.736 9.301 1.00 34.81 184 SER A N 1
ATOM 1486 C CA . SER A 1 184 ? 24.325 18.647 10.231 1.00 34.81 184 SER A CA 1
ATOM 1487 C C . SER A 1 184 ? 22.810 18.433 10.422 1.00 34.81 184 SER A C 1
ATOM 1489 O O . SER A 1 184 ? 22.022 18.654 9.511 1.00 34.81 184 SER A O 1
ATOM 1491 N N . HIS A 1 185 ? 22.443 18.151 11.683 1.00 30.50 185 HIS A N 1
ATOM 1492 C CA . HIS A 1 185 ? 21.112 18.036 12.315 1.00 30.50 185 HIS A CA 1
ATOM 1493 C C . HIS A 1 185 ? 20.595 16.606 12.580 1.00 30.50 185 HIS A C 1
ATOM 1495 O O . HIS A 1 185 ? 20.777 15.678 11.804 1.00 30.50 185 HIS A O 1
ATOM 1501 N N . ALA A 1 186 ? 19.990 16.457 13.762 1.00 34.94 186 ALA A N 1
ATOM 1502 C CA . ALA A 1 186 ? 19.679 15.234 14.505 1.00 34.94 186 ALA A CA 1
ATOM 1503 C C . ALA A 1 186 ? 18.528 14.372 13.936 1.00 34.94 186 ALA A C 1
ATOM 1505 O O . ALA A 1 186 ? 17.615 14.000 14.672 1.00 34.94 186 ALA A O 1
ATOM 1506 N N . PHE A 1 187 ? 18.534 14.082 12.635 1.00 41.91 187 PHE A N 1
ATOM 1507 C CA . PHE A 1 187 ? 17.542 13.210 12.002 1.00 41.91 187 PHE A CA 1
ATOM 1508 C C . PHE A 1 187 ? 18.237 12.004 11.366 1.00 41.91 187 PHE A C 1
ATOM 1510 O O . PHE A 1 187 ? 19.110 12.165 10.514 1.00 41.91 187 PHE A O 1
ATOM 1517 N N . VAL A 1 188 ? 17.872 10.804 11.813 1.00 52.09 188 VAL A N 1
ATOM 1518 C CA . VAL A 1 188 ? 18.394 9.536 11.299 1.00 52.09 188 VAL A CA 1
ATOM 1519 C C . VAL A 1 188 ? 17.328 8.963 10.366 1.00 52.09 188 VAL A C 1
ATOM 1521 O O . VAL A 1 188 ? 16.198 8.722 10.784 1.00 52.09 188 VAL A O 1
ATOM 1524 N N . ASP A 1 189 ? 17.657 8.818 9.078 1.00 63.50 189 ASP A N 1
ATOM 1525 C CA . ASP A 1 189 ? 16.824 8.039 8.157 1.00 63.50 189 ASP A CA 1
ATOM 1526 C C . ASP A 1 189 ? 16.834 6.586 8.658 1.00 63.50 189 ASP A C 1
ATOM 1528 O O . ASP A 1 189 ? 17.903 5.975 8.755 1.00 63.50 189 ASP A O 1
ATOM 1532 N N . GLY A 1 190 ? 15.659 6.062 9.011 1.00 69.31 190 GLY A N 1
ATOM 1533 C CA . GLY A 1 190 ? 15.526 4.858 9.823 1.00 69.31 190 GLY A CA 1
ATOM 1534 C C . GLY A 1 190 ? 14.303 4.021 9.472 1.00 69.31 190 GLY A C 1
ATOM 1535 O O . GLY A 1 190 ? 13.346 4.512 8.868 1.00 69.31 190 GLY A O 1
ATOM 1536 N N . VAL A 1 191 ? 14.334 2.741 9.843 1.00 72.31 191 VAL A N 1
ATOM 1537 C CA . VAL A 1 191 ? 13.131 1.899 9.878 1.00 72.31 191 VAL A CA 1
ATOM 1538 C C . VAL A 1 191 ? 12.898 1.475 11.323 1.00 72.31 191 VAL A C 1
ATOM 1540 O O . VAL A 1 191 ? 13.809 0.959 11.964 1.00 72.31 191 VAL A O 1
ATOM 1543 N N . THR A 1 192 ? 11.704 1.718 11.857 1.00 66.81 192 THR A N 1
ATOM 1544 C CA . THR A 1 192 ? 11.344 1.285 13.220 1.00 66.81 192 THR A CA 1
ATOM 1545 C C . THR A 1 192 ? 11.087 -0.224 13.276 1.00 66.81 192 THR A C 1
ATOM 1547 O O . THR A 1 192 ? 10.921 -0.864 12.236 1.00 66.81 192 THR A O 1
ATOM 1550 N N . GLU A 1 193 ? 11.003 -0.806 14.482 1.00 63.25 193 GLU A N 1
ATOM 1551 C CA . GLU A 1 193 ? 10.674 -2.239 14.661 1.00 63.25 193 GLU A CA 1
ATOM 1552 C C . GLU A 1 193 ? 9.361 -2.601 13.950 1.00 63.25 193 GLU A C 1
ATOM 1554 O O . GLU A 1 193 ? 9.268 -3.620 13.268 1.00 63.25 193 GLU A O 1
ATOM 1559 N N . ASP A 1 194 ? 8.397 -1.682 13.995 1.00 57.34 194 ASP A N 1
ATOM 1560 C CA . ASP A 1 194 ? 7.079 -1.842 13.386 1.00 57.34 194 ASP A CA 1
ATOM 1561 C C . ASP A 1 194 ? 7.025 -1.497 11.878 1.00 57.34 194 ASP A C 1
ATOM 1563 O O . ASP A 1 194 ? 5.944 -1.397 11.290 1.00 57.34 194 ASP A O 1
ATOM 1567 N N . GLY A 1 195 ? 8.170 -1.269 11.226 1.00 69.75 195 GLY A N 1
ATOM 1568 C CA . GLY A 1 195 ? 8.246 -1.071 9.774 1.00 69.75 1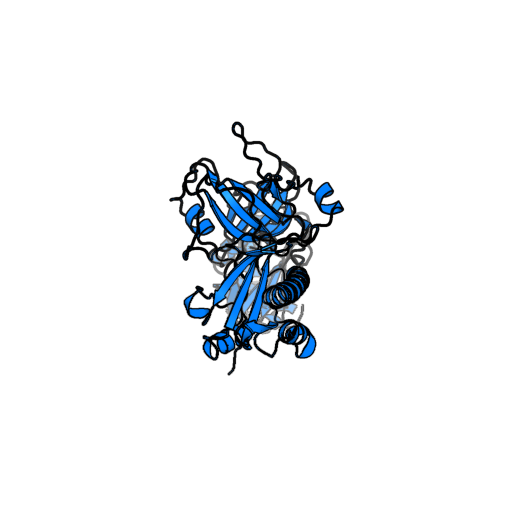95 GLY A CA 1
ATOM 1569 C C . GLY A 1 195 ? 7.903 0.335 9.281 1.00 69.75 195 GLY A C 1
ATOM 1570 O O . GLY A 1 195 ? 7.550 0.501 8.108 1.00 69.75 195 GLY A O 1
ATOM 1571 N N . ILE A 1 196 ? 8.006 1.359 10.136 1.00 75.38 196 ILE A N 1
ATOM 1572 C CA . ILE A 1 196 ? 7.892 2.758 9.704 1.00 75.38 196 ILE A CA 1
ATOM 1573 C C . ILE A 1 196 ? 9.223 3.227 9.152 1.00 75.38 196 ILE A C 1
ATOM 1575 O O . ILE A 1 196 ? 10.199 3.339 9.885 1.00 75.38 196 ILE A O 1
ATOM 1579 N N . LEU A 1 197 ? 9.226 3.585 7.875 1.00 82.12 197 LEU A N 1
ATOM 1580 C CA . LEU A 1 197 ? 10.318 4.287 7.228 1.00 82.12 197 LEU A CA 1
ATOM 1581 C C . LEU A 1 197 ? 10.194 5.795 7.483 1.00 82.12 197 LEU A C 1
ATOM 1583 O O . LEU A 1 197 ? 9.252 6.444 7.007 1.00 82.12 197 LEU A O 1
ATOM 1587 N N . THR A 1 198 ? 11.180 6.364 8.170 1.00 79.81 198 THR A N 1
ATOM 1588 C CA . THR A 1 198 ? 11.421 7.809 8.213 1.00 79.81 198 THR A CA 1
ATOM 1589 C C . THR A 1 198 ? 12.333 8.198 7.053 1.00 79.81 198 THR A C 1
ATOM 1591 O O . THR A 1 198 ? 13.389 7.607 6.839 1.00 79.81 198 THR A O 1
ATOM 1594 N N . TRP A 1 199 ? 11.903 9.174 6.251 1.00 84.38 199 TRP A N 1
ATOM 1595 C CA . TRP A 1 199 ? 12.660 9.597 5.073 1.00 84.38 199 TRP A CA 1
ATOM 1596 C C . TRP A 1 199 ? 12.551 11.095 4.821 1.00 84.38 199 TRP A C 1
ATOM 1598 O O . TRP A 1 199 ? 11.463 11.670 4.901 1.00 84.38 199 TRP A O 1
ATOM 1608 N N . GLN A 1 200 ? 13.660 11.716 4.434 1.00 84.12 200 GLN A N 1
ATOM 1609 C CA . GLN A 1 200 ? 13.706 13.110 4.001 1.00 84.12 200 GLN A CA 1
ATOM 1610 C C . GLN A 1 200 ? 13.846 13.262 2.481 1.00 84.12 200 GLN A C 1
ATOM 1612 O O . GLN A 1 200 ? 14.615 12.563 1.818 1.00 84.12 200 GLN A O 1
ATOM 1617 N N . SER A 1 201 ? 13.133 14.234 1.914 1.00 84.38 201 SER A N 1
ATOM 1618 C CA . SER A 1 201 ? 13.251 14.579 0.498 1.00 84.38 201 SER A CA 1
ATOM 1619 C C . SER A 1 201 ? 14.604 15.194 0.145 1.00 84.38 201 SER A C 1
ATOM 1621 O O . SER A 1 201 ? 15.449 15.442 0.999 1.00 84.38 201 SER A O 1
ATOM 1623 N N . LYS A 1 202 ? 14.821 15.524 -1.134 1.00 81.25 202 LYS A N 1
ATOM 1624 C CA . LYS A 1 202 ? 16.028 16.280 -1.505 1.00 81.25 202 LYS A CA 1
ATOM 1625 C C . LYS A 1 202 ? 16.003 17.669 -0.851 1.00 81.25 202 LYS A C 1
ATOM 1627 O O . LYS A 1 202 ? 14.917 18.252 -0.783 1.00 81.25 202 LYS A O 1
ATOM 1632 N N . PRO A 1 203 ? 17.162 18.247 -0.478 1.00 81.81 203 PRO A N 1
ATOM 1633 C CA . PRO A 1 203 ? 17.229 19.573 0.145 1.00 81.81 203 PRO A CA 1
ATOM 1634 C C . PRO A 1 203 ? 16.572 20.694 -0.671 1.00 81.81 203 PRO A C 1
ATOM 1636 O O . PRO A 1 203 ? 16.134 21.686 -0.121 1.00 81.81 203 PRO A O 1
ATOM 1639 N N . SER A 1 204 ? 16.446 20.551 -1.993 1.00 80.56 204 SER A N 1
ATOM 1640 C CA . SER A 1 204 ? 15.778 21.547 -2.844 1.00 80.56 204 SER A CA 1
ATOM 1641 C C . SER A 1 204 ? 14.254 21.388 -2.943 1.00 80.56 204 SER A C 1
ATOM 1643 O O . SER A 1 204 ? 13.598 22.179 -3.624 1.00 80.56 204 SER A O 1
ATOM 1645 N N . GLN A 1 205 ? 13.665 20.355 -2.332 1.00 82.19 205 GLN A N 1
ATOM 1646 C CA . GLN A 1 205 ? 12.234 20.069 -2.439 1.00 82.19 205 GLN A CA 1
ATOM 1647 C C . GLN A 1 205 ? 11.436 20.715 -1.301 1.00 82.19 205 GLN A C 1
ATOM 1649 O O . GLN A 1 205 ? 11.746 20.569 -0.124 1.00 82.19 205 GLN A O 1
ATOM 1654 N N . THR A 1 206 ? 10.372 21.407 -1.700 1.00 87.19 206 THR A N 1
ATOM 1655 C CA . THR A 1 206 ? 9.385 22.089 -0.851 1.00 87.19 206 THR A CA 1
ATOM 1656 C C . THR A 1 206 ? 8.057 21.330 -0.847 1.00 87.19 206 THR A C 1
ATOM 1658 O O . THR A 1 206 ? 7.848 20.447 -1.694 1.00 87.19 206 THR A O 1
ATOM 1661 N N . LEU A 1 207 ? 7.111 21.705 0.022 1.00 84.75 207 LEU A N 1
ATOM 1662 C CA . LEU A 1 207 ? 5.747 21.140 0.009 1.00 84.75 207 LEU A CA 1
ATOM 1663 C C . LEU A 1 207 ? 5.009 21.458 -1.294 1.00 84.75 207 LEU A C 1
ATOM 1665 O O . LEU A 1 207 ? 4.146 20.707 -1.752 1.00 84.75 207 LEU A O 1
ATOM 1669 N N . ASN A 1 208 ? 5.395 22.550 -1.954 1.00 85.88 208 ASN A N 1
ATOM 1670 C CA . ASN A 1 208 ? 4.807 22.968 -3.219 1.00 85.88 208 ASN A CA 1
ATOM 1671 C C . ASN A 1 208 ? 5.342 22.236 -4.454 1.00 85.88 208 ASN A C 1
ATOM 1673 O O . ASN A 1 208 ? 4.746 22.354 -5.532 1.00 85.88 208 ASN A O 1
ATOM 1677 N N . ASN A 1 209 ? 6.413 21.454 -4.316 1.00 88.38 209 ASN A N 1
ATOM 1678 C CA . ASN A 1 209 ? 7.008 20.710 -5.417 1.00 88.38 209 ASN A CA 1
ATOM 1679 C C . ASN A 1 209 ? 6.031 19.662 -5.988 1.00 88.38 209 ASN A C 1
ATOM 1681 O O . ASN A 1 209 ? 5.348 18.953 -5.250 1.00 88.38 209 ASN A O 1
ATOM 1685 N N . ARG A 1 210 ? 5.987 19.517 -7.322 1.00 86.56 210 ARG A N 1
ATOM 1686 C CA . ARG A 1 210 ? 5.077 18.574 -8.002 1.00 86.56 210 ARG A CA 1
ATOM 1687 C C . ARG A 1 210 ? 5.273 17.127 -7.540 1.00 86.56 210 ARG A C 1
ATOM 1689 O O . ARG A 1 210 ? 4.290 16.405 -7.412 1.00 86.56 210 ARG A O 1
ATOM 1696 N N . THR A 1 211 ? 6.513 16.701 -7.306 1.00 84.19 211 THR A N 1
ATOM 1697 C CA . THR A 1 211 ? 6.813 15.349 -6.815 1.00 84.19 211 THR A CA 1
ATOM 1698 C C . THR A 1 211 ? 6.359 15.197 -5.369 1.00 84.19 211 THR A C 1
ATOM 1700 O O . THR A 1 211 ? 5.644 14.250 -5.074 1.00 84.19 211 THR A O 1
ATOM 1703 N N . THR A 1 212 ? 6.670 16.164 -4.501 1.00 85.94 212 THR A N 1
ATOM 1704 C CA . THR A 1 212 ? 6.210 16.184 -3.103 1.00 85.94 212 THR A CA 1
ATOM 1705 C C . THR A 1 212 ? 4.691 16.088 -3.005 1.00 85.94 212 THR A C 1
ATOM 1707 O O . THR A 1 212 ? 4.178 15.219 -2.312 1.00 85.94 212 THR A O 1
ATOM 1710 N N . LYS A 1 213 ? 3.951 16.881 -3.790 1.00 87.44 213 LYS A N 1
ATOM 1711 C CA . LYS A 1 213 ? 2.482 16.807 -3.850 1.00 87.44 213 LYS A CA 1
ATOM 1712 C C . LYS A 1 213 ? 1.972 15.437 -4.288 1.00 87.44 213 LYS A C 1
ATOM 1714 O O . LYS A 1 213 ? 0.934 15.002 -3.805 1.00 87.44 213 LYS A O 1
ATOM 1719 N N . LYS A 1 214 ? 2.671 14.752 -5.197 1.00 88.06 214 LYS A N 1
ATOM 1720 C CA . LYS A 1 214 ? 2.305 13.385 -5.598 1.00 88.06 214 LYS A CA 1
ATOM 1721 C C . LYS A 1 214 ? 2.567 12.363 -4.500 1.00 88.06 214 LYS A C 1
ATOM 1723 O O . LYS A 1 214 ? 1.767 11.452 -4.355 1.00 88.06 214 LYS A O 1
ATOM 1728 N N . LEU A 1 215 ? 3.652 12.526 -3.748 1.00 88.06 215 LEU A N 1
ATOM 1729 C CA . LEU A 1 215 ? 3.971 11.673 -2.607 1.00 88.06 215 LEU A CA 1
ATOM 1730 C C . LEU A 1 215 ? 2.964 11.871 -1.466 1.00 88.06 215 LEU A C 1
ATOM 1732 O O . LEU A 1 215 ? 2.421 10.897 -0.967 1.00 88.06 215 LEU A O 1
ATOM 1736 N N . ILE A 1 216 ? 2.637 13.121 -1.122 1.00 85.62 216 ILE A N 1
ATOM 1737 C CA . ILE A 1 216 ? 1.639 13.452 -0.086 1.00 85.62 216 ILE A CA 1
ATOM 1738 C C . ILE A 1 216 ? 0.241 12.928 -0.448 1.00 85.62 216 ILE A C 1
ATOM 1740 O O . ILE A 1 216 ? -0.529 12.546 0.424 1.00 85.62 216 ILE A O 1
ATOM 1744 N N . ASN A 1 217 ? -0.104 12.917 -1.737 1.00 84.69 217 ASN A N 1
ATOM 1745 C CA . ASN A 1 217 ? -1.390 12.408 -2.218 1.00 84.69 217 ASN A CA 1
ATOM 1746 C C . ASN A 1 217 ? -1.320 10.944 -2.682 1.00 84.69 217 ASN A C 1
ATOM 1748 O O . ASN A 1 217 ? -2.206 10.501 -3.414 1.00 84.69 217 ASN A O 1
ATOM 1752 N N . HIS A 1 218 ? -0.267 10.206 -2.320 1.00 86.00 218 HIS A N 1
ATOM 1753 C CA . HIS A 1 218 ? -0.144 8.808 -2.708 1.00 86.00 218 HIS A CA 1
ATOM 1754 C C . HIS A 1 218 ? -1.218 7.974 -2.002 1.00 86.00 218 HIS A C 1
ATOM 1756 O O . HIS A 1 218 ? -1.314 7.983 -0.779 1.00 86.00 218 HIS A O 1
ATOM 1762 N N . ASN A 1 219 ? -2.016 7.250 -2.787 1.00 83.50 219 ASN A N 1
ATOM 1763 C CA . ASN A 1 219 ? -3.007 6.304 -2.286 1.00 83.50 219 ASN A CA 1
ATOM 1764 C C . ASN A 1 219 ? -2.528 4.884 -2.601 1.00 83.50 219 ASN A C 1
ATOM 1766 O O . ASN A 1 219 ? -2.532 4.499 -3.774 1.00 83.50 219 ASN A O 1
ATOM 1770 N N . HIS A 1 220 ? -2.135 4.128 -1.574 1.00 82.75 220 HIS A N 1
ATOM 1771 C CA . HIS A 1 220 ? -1.564 2.783 -1.712 1.00 82.75 220 HIS A CA 1
ATOM 1772 C C . HIS A 1 220 ? -2.587 1.715 -2.134 1.00 82.75 220 HIS A C 1
ATOM 1774 O O . HIS A 1 220 ? -2.196 0.646 -2.597 1.00 82.75 220 HIS A O 1
ATOM 1780 N N . LEU A 1 221 ? -3.890 2.007 -2.029 1.00 76.88 221 LEU A N 1
ATOM 1781 C CA . LEU A 1 221 ? -4.962 1.131 -2.520 1.00 76.88 221 LEU A CA 1
ATOM 1782 C C . LEU A 1 221 ? -5.078 1.154 -4.048 1.00 76.88 221 LEU A C 1
ATOM 1784 O O . LEU A 1 221 ? -5.537 0.195 -4.663 1.00 76.88 221 LEU A O 1
ATOM 1788 N N . GLN A 1 222 ? -4.686 2.268 -4.666 1.00 80.56 222 GLN A N 1
ATOM 1789 C CA . GLN A 1 222 ? -4.811 2.488 -6.109 1.00 80.56 222 GLN A CA 1
ATOM 1790 C C . GLN A 1 222 ? -3.461 2.489 -6.824 1.00 80.56 222 GLN A C 1
ATOM 1792 O O . GLN A 1 222 ? -3.392 2.177 -8.011 1.00 80.56 222 GLN A O 1
ATOM 1797 N N . ASN A 1 223 ? -2.398 2.863 -6.114 1.00 88.12 223 ASN A N 1
ATOM 1798 C CA . ASN A 1 223 ? -1.075 3.103 -6.669 1.00 88.12 223 ASN A CA 1
ATOM 1799 C C . ASN A 1 223 ? -0.024 2.361 -5.839 1.00 88.12 223 ASN A C 1
ATOM 1801 O O . ASN A 1 223 ? -0.231 2.067 -4.668 1.00 88.12 223 ASN A O 1
ATOM 1805 N N . ASN A 1 224 ? 1.129 2.082 -6.435 1.00 91.38 224 ASN A N 1
ATOM 1806 C CA . ASN A 1 224 ? 2.192 1.315 -5.798 1.00 91.38 224 ASN A CA 1
ATOM 1807 C C . ASN A 1 224 ? 3.464 2.138 -5.651 1.00 91.38 224 ASN A C 1
ATOM 1809 O O . ASN A 1 224 ? 3.928 2.759 -6.610 1.00 91.38 224 ASN A O 1
ATOM 1813 N N . PHE A 1 225 ? 4.082 2.063 -4.477 1.00 93.50 225 PHE A N 1
ATOM 1814 C CA . PHE A 1 225 ? 5.374 2.680 -4.221 1.00 93.50 225 PHE A CA 1
ATOM 1815 C C . PHE A 1 225 ? 6.364 1.641 -3.689 1.00 93.50 225 PHE A C 1
ATOM 1817 O O . PHE A 1 225 ? 6.285 1.244 -2.536 1.00 93.50 225 PHE A O 1
ATOM 1824 N N . TYR A 1 226 ? 7.259 1.141 -4.540 1.00 95.00 226 TYR A N 1
ATOM 1825 C CA . TYR A 1 226 ? 8.156 0.023 -4.219 1.00 95.00 226 TYR A CA 1
ATOM 1826 C C . TYR A 1 226 ? 9.456 0.520 -3.580 1.00 95.00 226 TYR A C 1
ATOM 1828 O O . TYR A 1 226 ? 10.134 1.352 -4.179 1.00 95.00 226 TYR A O 1
ATOM 1836 N N . LEU A 1 227 ? 9.830 -0.010 -2.413 1.00 93.69 227 LEU A N 1
ATOM 1837 C CA . LEU A 1 227 ? 11.048 0.363 -1.689 1.00 93.69 227 LEU A CA 1
ATOM 1838 C C . LEU A 1 227 ? 12.194 -0.624 -1.945 1.00 93.69 227 LEU A C 1
ATOM 1840 O O . LEU A 1 227 ? 12.069 -1.822 -1.693 1.00 93.69 227 LEU A O 1
ATOM 1844 N N . PHE A 1 228 ? 13.336 -0.084 -2.361 1.00 92.62 228 PHE A N 1
ATOM 1845 C CA . PHE A 1 228 ? 14.603 -0.777 -2.558 1.00 92.62 228 PHE A CA 1
ATOM 1846 C C . PHE A 1 228 ? 15.697 -0.056 -1.770 1.00 92.62 228 PHE A C 1
ATOM 1848 O O . PHE A 1 228 ? 15.937 1.133 -1.998 1.00 92.62 228 PHE A O 1
ATOM 1855 N N . ILE A 1 229 ? 16.387 -0.751 -0.867 1.00 88.31 229 ILE A N 1
ATOM 1856 C CA . ILE A 1 229 ? 17.424 -0.146 -0.017 1.00 88.31 229 ILE A CA 1
ATOM 1857 C C . ILE A 1 229 ? 18.775 -0.825 -0.193 1.00 88.31 229 ILE A C 1
ATOM 1859 O O . ILE A 1 229 ? 18.836 -1.992 -0.542 1.00 88.31 229 ILE A O 1
ATOM 1863 N N . ARG A 1 230 ? 19.876 -0.119 0.061 1.00 85.25 230 ARG A N 1
ATOM 1864 C CA . ARG A 1 230 ? 21.219 -0.723 0.068 1.00 85.25 230 ARG A CA 1
ATOM 1865 C C . ARG A 1 230 ? 22.109 -0.152 1.160 1.00 85.25 230 ARG A C 1
ATOM 1867 O O . ARG A 1 230 ? 21.989 1.025 1.509 1.00 85.25 230 ARG A O 1
ATOM 1874 N N . LYS A 1 231 ? 23.088 -0.947 1.591 1.00 75.62 231 LYS A N 1
ATOM 1875 C CA . LYS A 1 231 ? 24.111 -0.583 2.582 1.00 75.62 231 LYS A CA 1
ATOM 1876 C C . LYS A 1 231 ? 25.360 0.006 1.915 1.00 75.62 231 LYS A C 1
ATOM 1878 O O . LYS A 1 231 ? 26.417 -0.620 1.848 1.00 75.62 231 LYS A O 1
ATOM 1883 N N . GLY A 1 232 ? 25.221 1.217 1.380 1.00 71.62 232 GLY A N 1
ATOM 1884 C CA . GLY A 1 232 ? 26.325 1.978 0.786 1.00 71.62 232 GLY A CA 1
ATOM 1885 C C . GLY A 1 232 ? 26.464 1.879 -0.738 1.00 71.62 232 GLY A C 1
ATOM 1886 O O . GLY A 1 232 ? 25.766 1.137 -1.432 1.00 71.62 232 GLY A O 1
ATOM 1887 N N . LEU A 1 233 ? 27.360 2.704 -1.283 1.00 75.62 233 LEU A N 1
ATOM 1888 C CA . LEU A 1 233 ? 27.560 2.839 -2.727 1.00 75.62 233 LEU A CA 1
ATOM 1889 C C . LEU A 1 233 ? 28.149 1.553 -3.331 1.00 75.62 233 LEU A C 1
ATOM 1891 O O . LEU A 1 233 ? 29.064 0.953 -2.780 1.00 75.62 233 LEU A O 1
ATOM 1895 N N . GLY A 1 234 ? 27.634 1.147 -4.495 1.00 75.81 234 GLY A N 1
ATOM 1896 C CA . GLY A 1 234 ? 28.142 -0.007 -5.252 1.00 75.81 234 GLY A CA 1
ATOM 1897 C C . GLY A 1 234 ? 27.589 -1.373 -4.832 1.00 75.81 234 GLY A C 1
ATOM 1898 O O . GLY A 1 234 ? 27.847 -2.352 -5.524 1.00 75.81 234 GLY A O 1
ATOM 1899 N N . LYS A 1 235 ? 26.799 -1.451 -3.754 1.00 85.12 235 LYS A N 1
ATOM 1900 C CA . LYS A 1 235 ? 26.036 -2.655 -3.392 1.00 85.12 235 LYS A CA 1
ATOM 1901 C C . LYS A 1 235 ? 24.724 -2.748 -4.180 1.00 85.12 235 LYS A C 1
ATOM 1903 O O . LYS A 1 235 ? 24.215 -1.724 -4.658 1.00 85.12 235 LYS A O 1
ATOM 1908 N N . LYS A 1 236 ? 24.206 -3.976 -4.308 1.00 89.75 236 LYS A N 1
ATOM 1909 C CA . LYS A 1 236 ? 22.847 -4.243 -4.799 1.00 89.75 236 LYS A CA 1
ATOM 1910 C C . LYS A 1 236 ? 21.815 -3.687 -3.814 1.00 89.75 236 LYS A C 1
ATOM 1912 O O . LYS A 1 236 ? 22.150 -3.377 -2.673 1.00 89.75 236 LYS A O 1
ATOM 1917 N N . TYR A 1 237 ? 20.596 -3.492 -4.297 1.00 91.38 237 TYR A N 1
ATOM 1918 C CA . TYR A 1 237 ? 19.468 -3.038 -3.505 1.00 91.38 237 TYR A CA 1
ATOM 1919 C C . TYR A 1 237 ? 18.567 -4.199 -3.113 1.00 91.38 237 TYR A C 1
ATOM 1921 O O . TYR A 1 237 ? 18.061 -4.906 -3.978 1.00 91.38 237 TYR A O 1
ATOM 1929 N N . THR A 1 238 ? 18.277 -4.316 -1.832 1.00 90.94 238 THR A N 1
ATOM 1930 C CA . THR A 1 238 ? 17.320 -5.266 -1.290 1.00 90.94 238 THR A CA 1
ATOM 1931 C C . THR A 1 238 ? 15.900 -4.712 -1.398 1.00 90.94 238 THR A C 1
ATOM 1933 O O . THR A 1 238 ? 15.636 -3.573 -0.997 1.00 90.94 238 THR A O 1
ATOM 1936 N N . TYR A 1 239 ? 14.971 -5.500 -1.941 1.00 92.25 239 TYR A N 1
ATOM 1937 C CA . TYR A 1 239 ? 13.555 -5.131 -2.010 1.00 92.25 239 TYR A CA 1
ATOM 1938 C C . TYR A 1 239 ? 12.863 -5.338 -0.655 1.00 92.25 239 TYR A C 1
ATOM 1940 O O . TYR A 1 239 ? 12.811 -6.459 -0.155 1.00 92.25 239 TYR A O 1
ATOM 1948 N N . LEU A 1 240 ? 12.288 -4.283 -0.072 1.00 88.00 240 LEU A N 1
ATOM 1949 C CA . LEU A 1 240 ? 11.631 -4.355 1.243 1.00 88.00 240 LEU A CA 1
ATOM 1950 C C . LEU A 1 240 ? 10.105 -4.408 1.194 1.00 88.00 240 LEU A C 1
ATOM 1952 O O . LEU A 1 240 ? 9.484 -4.669 2.219 1.00 88.00 240 LEU A O 1
ATOM 1956 N N . GLY A 1 241 ? 9.486 -4.170 0.039 1.00 90.38 241 GLY A N 1
ATOM 1957 C CA . GLY A 1 241 ? 8.029 -4.163 -0.087 1.00 90.38 241 GLY A CA 1
ATOM 1958 C C . GLY A 1 241 ? 7.472 -2.874 -0.679 1.00 90.38 241 GLY A C 1
ATOM 1959 O O . GLY A 1 241 ? 8.184 -2.066 -1.281 1.00 90.38 241 GLY A O 1
ATOM 1960 N N . ARG A 1 242 ? 6.155 -2.711 -0.554 1.00 91.94 242 ARG A N 1
ATOM 1961 C CA . ARG A 1 242 ? 5.429 -1.503 -0.967 1.00 91.94 242 ARG A CA 1
ATOM 1962 C C . ARG A 1 242 ? 5.296 -0.539 0.210 1.00 91.94 242 ARG A C 1
ATOM 1964 O O . ARG A 1 242 ? 5.302 -0.970 1.356 1.00 91.94 242 ARG A O 1
ATOM 1971 N N . LEU A 1 243 ? 5.157 0.747 -0.081 1.00 89.12 243 LEU A N 1
ATOM 1972 C CA . LEU A 1 243 ? 4.984 1.805 0.905 1.00 89.12 243 LEU A CA 1
ATOM 1973 C C . LEU A 1 243 ? 3.551 2.325 0.912 1.00 89.12 243 LEU A C 1
ATOM 1975 O O . LEU A 1 243 ? 2.975 2.578 -0.147 1.00 89.12 243 LEU A O 1
ATOM 1979 N N . ALA A 1 244 ? 3.029 2.561 2.109 1.00 84.75 244 ALA A N 1
ATOM 1980 C CA . ALA A 1 244 ? 1.804 3.307 2.334 1.00 84.75 244 ALA A CA 1
ATOM 1981 C C . ALA A 1 244 ? 2.104 4.641 3.018 1.00 84.75 244 ALA A C 1
ATOM 1983 O O . ALA A 1 244 ? 2.968 4.742 3.893 1.00 84.75 244 ALA A O 1
ATOM 1984 N N . TYR A 1 245 ? 1.427 5.689 2.557 1.00 84.75 245 TYR A N 1
ATOM 1985 C CA . TYR A 1 245 ? 1.644 7.044 3.042 1.00 84.75 245 TYR A CA 1
ATOM 1986 C C . TYR A 1 245 ? 1.073 7.212 4.451 1.00 84.75 245 TYR A C 1
ATOM 1988 O O . TYR A 1 245 ? -0.120 7.003 4.648 1.00 84.75 245 TYR A O 1
ATOM 1996 N N . VAL A 1 246 ? 1.908 7.626 5.409 1.00 78.00 246 VAL A N 1
ATOM 1997 C CA . VAL A 1 246 ? 1.482 7.866 6.797 1.00 78.00 246 VAL A CA 1
ATOM 1998 C C . VAL A 1 246 ? 1.264 9.350 7.047 1.00 78.00 246 VAL A C 1
ATOM 2000 O O . VAL A 1 246 ? 0.154 9.791 7.331 1.00 78.00 246 VAL A O 1
ATOM 2003 N N . SER A 1 247 ? 2.333 10.137 6.961 1.00 77.88 247 SER A N 1
ATOM 2004 C CA . SER A 1 247 ? 2.288 11.564 7.277 1.00 77.88 247 SER A CA 1
ATOM 2005 C C . SER A 1 247 ? 3.509 12.281 6.722 1.00 77.88 247 SER A C 1
ATOM 2007 O O . SER A 1 247 ? 4.531 11.661 6.426 1.00 77.88 247 SER A O 1
ATOM 2009 N N . HIS A 1 248 ? 3.451 13.606 6.682 1.00 85.88 248 HIS A N 1
ATOM 2010 C CA . HIS A 1 248 ? 4.613 14.460 6.460 1.00 85.88 248 HIS A CA 1
ATOM 2011 C C . HIS A 1 248 ? 4.686 15.567 7.513 1.00 85.88 248 HIS A C 1
ATOM 2013 O O . HIS A 1 248 ? 3.680 15.876 8.153 1.00 85.88 248 HIS A O 1
ATOM 2019 N N . ASP A 1 249 ? 5.870 16.146 7.681 1.00 81.88 249 ASP A N 1
ATOM 2020 C CA . ASP A 1 249 ? 6.061 17.369 8.459 1.00 81.88 249 ASP A CA 1
ATOM 2021 C C . ASP A 1 249 ? 5.578 18.578 7.640 1.00 81.88 249 ASP A C 1
ATOM 2023 O O . ASP A 1 249 ? 6.011 18.773 6.502 1.00 81.88 249 ASP A O 1
ATOM 2027 N N . THR A 1 250 ? 4.649 19.362 8.190 1.00 83.06 250 THR A N 1
ATOM 2028 C CA . THR A 1 250 ? 4.057 20.526 7.504 1.00 83.06 250 THR A CA 1
ATOM 2029 C C . THR A 1 250 ? 4.874 21.809 7.631 1.00 83.06 250 THR A C 1
ATOM 2031 O O . THR A 1 250 ? 4.548 22.799 6.981 1.00 83.06 250 THR A O 1
ATOM 2034 N N . GLU A 1 251 ? 5.862 21.840 8.520 1.00 81.94 251 GLU A N 1
ATOM 2035 C CA . GLU A 1 251 ? 6.651 23.036 8.840 1.00 81.94 251 GLU A CA 1
ATOM 2036 C C . GLU A 1 251 ? 8.078 22.919 8.299 1.00 81.94 251 GLU A C 1
ATOM 2038 O O . GLU A 1 251 ? 8.684 23.925 7.925 1.00 81.94 251 GLU A O 1
ATOM 2043 N N . ARG A 1 252 ? 8.612 21.694 8.225 1.00 81.00 252 ARG A N 1
ATOM 2044 C CA . ARG A 1 252 ? 9.921 21.429 7.625 1.00 81.00 252 ARG A CA 1
ATOM 2045 C C . ARG A 1 252 ? 9.813 21.306 6.113 1.00 81.00 252 ARG A C 1
ATOM 2047 O O . ARG A 1 252 ? 9.229 20.365 5.577 1.00 81.00 252 ARG A O 1
ATOM 2054 N N . GLU A 1 253 ? 10.458 22.239 5.431 1.00 82.94 253 GLU A N 1
ATOM 2055 C CA . GLU A 1 253 ? 10.686 22.197 3.994 1.00 82.94 253 GLU A CA 1
ATOM 2056 C C . GLU A 1 253 ? 12.180 22.341 3.708 1.00 82.94 253 GLU A C 1
ATOM 2058 O O . GLU A 1 253 ? 12.902 22.940 4.499 1.00 82.94 253 GLU A O 1
ATOM 2063 N N . GLN A 1 254 ? 12.638 21.839 2.556 1.00 83.12 254 GLN A N 1
ATOM 2064 C CA . GLN A 1 254 ? 14.051 21.901 2.159 1.00 83.12 254 GLN A CA 1
ATOM 2065 C C . GLN A 1 254 ? 15.025 21.208 3.144 1.00 83.12 254 GLN A C 1
ATOM 2067 O O . GLN A 1 254 ? 16.030 21.807 3.529 1.00 83.12 254 GLN A O 1
ATOM 2072 N N . PRO A 1 255 ? 14.800 19.934 3.525 1.00 84.50 255 PRO A N 1
ATOM 2073 C CA . PRO A 1 255 ? 13.891 18.969 2.901 1.00 84.50 255 PRO A CA 1
ATOM 2074 C C . PRO A 1 255 ? 12.552 18.780 3.635 1.00 84.50 255 PRO A C 1
ATOM 2076 O O . PRO A 1 255 ? 12.397 19.119 4.802 1.00 84.50 255 PRO A O 1
ATOM 2079 N N . VAL A 1 256 ? 11.575 18.195 2.938 1.00 84.50 256 VAL A N 1
ATOM 2080 C CA . VAL A 1 256 ? 10.318 17.726 3.540 1.00 84.50 256 VAL A CA 1
ATOM 2081 C C . VAL A 1 256 ? 10.536 16.342 4.137 1.00 84.50 256 VAL A C 1
ATOM 2083 O O . VAL A 1 256 ? 11.078 15.456 3.472 1.00 84.50 256 VAL A O 1
ATOM 2086 N N . HIS A 1 257 ? 10.077 16.145 5.370 1.00 84.31 257 HIS A N 1
ATOM 2087 C CA . HIS A 1 257 ? 10.189 14.873 6.077 1.00 84.31 257 HIS A CA 1
ATOM 2088 C C . HIS A 1 257 ? 8.897 14.068 5.947 1.00 84.31 257 HIS A C 1
ATOM 2090 O O . HIS A 1 257 ? 7.796 14.591 6.121 1.00 84.31 257 HIS A O 1
ATOM 2096 N N . PHE A 1 258 ? 9.039 12.779 5.665 1.00 84.94 258 PHE A N 1
ATOM 2097 C CA . PHE A 1 258 ? 7.950 11.842 5.446 1.00 84.94 258 PHE A CA 1
ATOM 2098 C C . PHE A 1 258 ? 8.036 10.658 6.397 1.00 84.94 258 PHE A C 1
ATOM 2100 O O . PHE A 1 258 ? 9.119 10.235 6.808 1.00 84.94 258 PHE A O 1
ATOM 2107 N N . LYS A 1 259 ? 6.866 10.091 6.670 1.00 81.88 259 LYS A N 1
ATOM 2108 C CA . LYS A 1 259 ? 6.706 8.756 7.226 1.00 81.88 259 LYS A CA 1
ATOM 2109 C C . LYS A 1 259 ? 5.940 7.897 6.245 1.00 81.88 259 LYS A C 1
ATOM 2111 O O . LYS A 1 259 ? 4.914 8.321 5.702 1.00 81.88 259 LYS A O 1
ATOM 2116 N N . TRP A 1 260 ? 6.443 6.690 6.062 1.00 83.25 260 TRP A N 1
ATOM 2117 C CA . TRP A 1 260 ? 5.825 5.657 5.253 1.00 83.25 260 TRP A CA 1
ATOM 2118 C C . TRP A 1 260 ? 5.765 4.374 6.064 1.00 83.25 260 TRP A C 1
ATOM 2120 O O . TRP A 1 260 ? 6.726 4.051 6.754 1.00 83.25 260 TRP A O 1
ATOM 2130 N N . GLN A 1 261 ? 4.680 3.624 5.952 1.00 82.50 261 GLN A N 1
ATOM 2131 C CA . GLN A 1 261 ? 4.660 2.247 6.430 1.00 82.50 261 GLN A CA 1
ATOM 2132 C C . GLN A 1 261 ? 5.139 1.336 5.309 1.00 82.50 261 GLN A C 1
ATOM 2134 O O . GLN A 1 261 ? 4.662 1.444 4.177 1.00 82.50 261 GLN A O 1
ATOM 2139 N N . ILE A 1 262 ? 6.036 0.409 5.630 1.00 83.56 262 ILE A N 1
ATOM 2140 C CA . ILE A 1 262 ? 6.336 -0.721 4.757 1.00 83.56 262 ILE A CA 1
ATOM 2141 C C . ILE A 1 262 ? 5.214 -1.750 4.925 1.00 83.56 262 ILE A C 1
ATOM 2143 O O . ILE A 1 262 ? 4.976 -2.261 6.020 1.00 83.56 262 ILE A O 1
ATOM 2147 N N . LEU A 1 263 ? 4.495 -2.021 3.840 1.00 79.25 263 LEU A N 1
ATOM 2148 C CA . LEU A 1 263 ? 3.415 -3.001 3.813 1.00 79.25 263 LEU A CA 1
ATOM 2149 C C . LEU A 1 263 ? 3.973 -4.426 3.945 1.00 79.25 263 LEU A C 1
ATOM 2151 O O . LEU A 1 263 ? 5.043 -4.748 3.408 1.00 79.25 263 LEU A O 1
ATOM 2155 N N . GLU A 1 264 ? 3.221 -5.281 4.640 1.00 74.06 264 GLU A N 1
ATOM 2156 C CA . GLU A 1 264 ? 3.542 -6.689 4.910 1.00 74.06 264 GLU A CA 1
ATOM 2157 C C . GLU A 1 264 ? 4.863 -6.848 5.693 1.00 74.06 264 GLU A C 1
ATOM 2159 O O . GLU A 1 264 ? 5.628 -7.779 5.452 1.00 74.06 264 GLU A O 1
ATOM 2164 N N . TRP A 1 265 ? 5.221 -5.879 6.542 1.00 77.12 265 TRP A N 1
ATOM 2165 C CA . TRP A 1 265 ? 6.515 -5.842 7.232 1.00 77.12 265 TRP A CA 1
ATOM 2166 C C . TRP A 1 265 ? 6.704 -7.022 8.198 1.00 77.12 265 TRP A C 1
ATOM 2168 O O . TRP A 1 265 ? 6.184 -7.018 9.307 1.00 77.12 265 TRP A O 1
ATOM 2178 N N . GLU A 1 266 ? 7.494 -8.007 7.768 1.00 74.12 266 GLU A N 1
ATOM 2179 C CA . GLU A 1 266 ? 7.881 -9.190 8.542 1.00 74.12 266 GLU A CA 1
ATOM 2180 C C . GLU A 1 266 ? 9.326 -9.553 8.177 1.00 74.12 266 GLU A C 1
ATOM 2182 O O . GLU A 1 266 ? 9.582 -10.400 7.319 1.00 74.12 266 GLU A O 1
ATOM 2187 N N . ILE A 1 267 ? 10.295 -8.837 8.752 1.00 71.88 267 ILE A N 1
ATOM 2188 C CA . ILE A 1 267 ? 11.710 -9.058 8.447 1.00 71.88 267 ILE A CA 1
ATOM 2189 C C . ILE A 1 267 ? 12.329 -10.050 9.449 1.00 71.88 267 ILE A C 1
ATOM 2191 O O . ILE A 1 267 ? 12.303 -9.788 10.651 1.00 71.88 267 ILE A O 1
ATOM 2195 N N . PRO A 1 268 ? 12.906 -11.181 8.997 1.00 75.00 268 PRO A N 1
ATOM 2196 C CA . PRO A 1 268 ? 13.665 -12.062 9.882 1.00 75.00 268 PRO A CA 1
ATOM 2197 C C . PRO A 1 268 ? 14.875 -11.328 10.473 1.00 75.00 268 PRO A C 1
ATOM 2199 O O . PRO A 1 268 ? 15.542 -10.580 9.756 1.00 75.00 268 PRO A O 1
ATOM 2202 N N . GLU A 1 269 ? 15.206 -11.568 11.745 1.00 72.81 269 GLU A N 1
ATOM 2203 C CA . GLU A 1 269 ? 16.343 -10.915 12.424 1.00 72.81 269 GLU A CA 1
ATOM 2204 C C . GLU A 1 269 ? 17.669 -11.089 11.659 1.00 72.81 269 GLU A C 1
ATOM 2206 O O . GLU A 1 269 ? 18.465 -10.154 11.552 1.00 72.81 269 GLU A O 1
ATOM 2211 N N . GLU A 1 270 ? 17.871 -12.256 11.042 1.00 73.19 270 GLU A N 1
ATOM 2212 C CA . GLU A 1 270 ? 19.023 -12.548 10.180 1.00 73.19 270 GLU A CA 1
ATOM 2213 C C . GLU A 1 270 ? 19.110 -11.578 8.986 1.00 73.19 270 GLU A C 1
ATOM 2215 O O . GLU A 1 270 ? 20.180 -11.036 8.698 1.00 73.19 270 GLU A O 1
ATOM 2220 N N . MET A 1 271 ? 17.969 -11.269 8.355 1.00 72.31 271 MET A N 1
ATOM 2221 C CA . MET A 1 271 ? 17.893 -10.326 7.234 1.00 72.31 271 MET A CA 1
ATOM 2222 C C . MET A 1 271 ? 18.125 -8.882 7.685 1.00 72.31 271 MET A C 1
ATOM 2224 O O . MET A 1 271 ? 18.720 -8.099 6.945 1.00 72.31 271 MET A O 1
ATOM 2228 N N . VAL A 1 272 ? 17.702 -8.507 8.898 1.00 73.00 272 VAL A N 1
ATOM 2229 C CA . VAL A 1 272 ? 17.981 -7.173 9.465 1.00 73.00 272 VAL A CA 1
ATOM 2230 C C . VAL A 1 272 ? 19.490 -6.943 9.552 1.00 73.00 272 VAL A C 1
ATOM 2232 O O . VAL A 1 272 ? 19.985 -5.892 9.127 1.00 73.00 272 VAL A O 1
ATOM 2235 N N . LEU A 1 273 ? 20.226 -7.940 10.055 1.00 70.62 273 LEU A N 1
ATOM 2236 C CA . LEU A 1 273 ? 21.683 -7.897 10.186 1.00 70.62 273 LEU A CA 1
ATOM 2237 C C . LEU A 1 273 ? 22.382 -7.858 8.821 1.00 70.62 273 LEU A C 1
ATOM 2239 O O . LEU A 1 273 ? 23.296 -7.048 8.624 1.00 70.62 273 LEU A O 1
ATOM 2243 N N . GLU A 1 274 ? 21.935 -8.689 7.876 1.00 69.00 274 GLU A N 1
ATOM 2244 C CA . GLU A 1 274 ? 22.496 -8.769 6.523 1.00 69.00 274 GLU A CA 1
ATOM 2245 C C . GLU A 1 274 ? 22.320 -7.452 5.755 1.00 69.00 274 GLU A C 1
ATOM 2247 O O . GLU A 1 274 ? 23.290 -6.875 5.246 1.00 69.00 274 GLU A O 1
ATOM 2252 N N . ILE A 1 275 ? 21.101 -6.910 5.764 1.00 69.50 275 ILE A N 1
ATOM 2253 C CA . ILE A 1 275 ? 20.767 -5.637 5.118 1.00 69.50 275 ILE A CA 1
ATOM 2254 C C . ILE A 1 275 ? 21.408 -4.460 5.881 1.00 69.50 275 ILE A C 1
ATOM 2256 O O . ILE A 1 275 ? 21.687 -3.404 5.306 1.00 69.50 275 ILE A O 1
ATOM 2260 N N . GLY A 1 276 ? 21.721 -4.647 7.168 1.00 62.06 276 GLY A N 1
ATOM 2261 C CA . GLY A 1 276 ? 22.295 -3.627 8.041 1.00 62.06 276 GLY A CA 1
ATOM 2262 C C . GLY A 1 276 ? 21.312 -2.512 8.380 1.00 62.06 276 GLY A C 1
ATOM 2263 O O . GLY A 1 276 ? 21.734 -1.365 8.547 1.00 62.06 276 GLY A O 1
ATOM 2264 N N . LEU A 1 277 ? 20.022 -2.845 8.439 1.00 68.94 277 LEU A N 1
ATOM 2265 C CA . LEU A 1 277 ? 18.972 -1.957 8.924 1.00 68.94 277 LEU A CA 1
ATOM 2266 C C . LEU A 1 277 ? 19.194 -1.710 10.418 1.00 68.94 277 LEU A C 1
ATOM 2268 O O . LEU A 1 277 ? 19.273 -2.649 11.206 1.00 68.94 277 LEU A O 1
ATOM 2272 N N . GLN A 1 278 ? 19.302 -0.443 10.810 1.00 63.28 278 GLN A N 1
ATOM 2273 C CA . GLN A 1 278 ? 19.255 -0.081 12.224 1.00 63.28 278 GLN A CA 1
ATOM 2274 C C . GLN A 1 278 ? 17.787 0.044 12.602 1.00 63.28 278 GLN A C 1
ATOM 2276 O O . GLN A 1 278 ? 17.156 1.038 12.254 1.00 63.28 278 GLN A O 1
ATOM 2281 N N . ILE A 1 279 ? 17.254 -0.987 13.256 1.00 65.31 279 ILE A N 1
ATOM 2282 C CA . ILE A 1 279 ? 15.908 -0.930 13.810 1.00 65.31 279 ILE A CA 1
ATOM 2283 C C . ILE A 1 279 ? 15.934 0.047 14.981 1.00 65.31 279 ILE A C 1
ATOM 2285 O O . ILE A 1 279 ? 16.576 -0.209 16.002 1.00 65.31 279 ILE A O 1
ATOM 2289 N N . GLU A 1 280 ? 15.268 1.186 14.817 1.00 57.25 280 GLU A N 1
ATOM 2290 C CA . GLU A 1 280 ? 15.074 2.116 15.923 1.00 57.25 280 GLU A CA 1
ATOM 2291 C C . GLU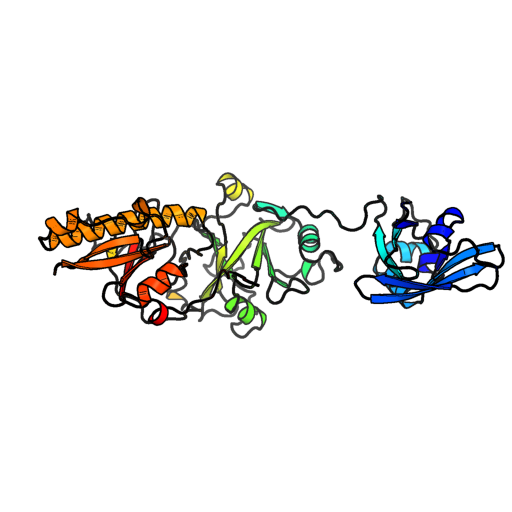 A 1 280 ? 14.115 1.478 16.930 1.00 57.25 280 GLU A C 1
ATOM 2293 O O . GLU A 1 280 ? 12.955 1.194 16.616 1.00 57.25 280 GLU A O 1
ATOM 2298 N N . LEU A 1 281 ? 14.617 1.249 18.146 1.00 48.41 281 LEU A N 1
ATOM 2299 C CA . LEU A 1 281 ? 13.772 0.932 19.288 1.00 48.41 281 LEU A CA 1
ATOM 2300 C C . LEU A 1 281 ? 12.850 2.134 19.537 1.00 48.41 281 LEU A C 1
ATOM 2302 O O . LEU A 1 281 ? 13.325 3.275 19.466 1.00 48.41 281 LEU A O 1
ATOM 2306 N N . PRO A 1 282 ? 11.556 1.912 19.832 1.00 41.81 282 PRO A N 1
ATOM 2307 C CA . PRO A 1 282 ? 10.658 2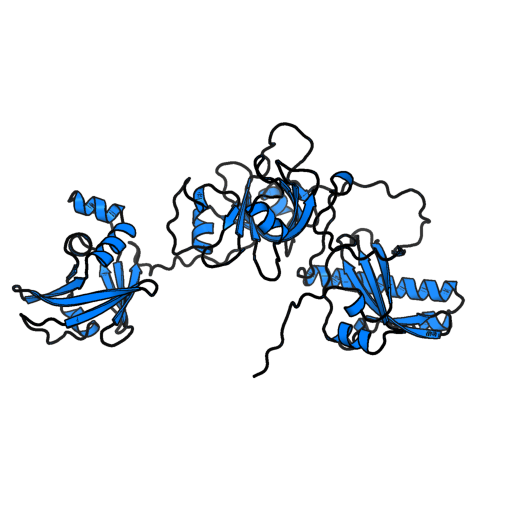.994 20.199 1.00 41.81 282 PRO A CA 1
ATOM 2308 C C . PRO A 1 282 ? 11.320 3.836 21.286 1.00 41.81 282 PRO A C 1
ATOM 2310 O O . PRO A 1 282 ? 11.806 3.299 22.282 1.00 41.81 282 PRO A O 1
ATOM 2313 N N . THR A 1 283 ? 11.375 5.153 21.095 1.00 35.19 283 THR A N 1
ATOM 2314 C CA . THR A 1 283 ? 11.777 6.040 22.183 1.00 35.19 283 THR A CA 1
ATOM 2315 C C . THR A 1 283 ? 10.744 5.834 23.283 1.00 35.19 283 THR A C 1
ATOM 2317 O O . THR A 1 283 ? 9.580 6.178 23.081 1.00 35.19 283 THR A O 1
ATOM 2320 N N . GLU A 1 284 ? 11.136 5.207 24.395 1.00 32.97 284 GLU A N 1
ATOM 2321 C CA . GLU A 1 284 ? 10.286 5.092 25.576 1.00 32.97 284 GLU A CA 1
ATOM 2322 C C . GLU A 1 284 ? 9.931 6.513 26.020 1.00 32.97 284 GLU A C 1
ATOM 2324 O O . GLU A 1 284 ? 10.695 7.194 26.704 1.00 32.97 284 GLU A O 1
ATOM 2329 N N . GLU A 1 285 ? 8.777 7.016 25.583 1.00 33.03 285 GLU A N 1
ATOM 2330 C CA . GLU A 1 285 ? 8.172 8.137 26.270 1.00 33.03 285 GLU A CA 1
ATOM 2331 C C . GLU A 1 285 ? 7.803 7.627 27.656 1.00 33.03 285 GLU A C 1
ATOM 2333 O O . GLU A 1 285 ? 7.040 6.667 27.795 1.00 33.03 285 GLU A O 1
ATOM 2338 N N . ALA A 1 286 ? 8.364 8.279 28.674 1.00 30.98 286 ALA A N 1
ATOM 2339 C CA . ALA A 1 286 ? 7.895 8.171 30.038 1.00 30.98 286 ALA A CA 1
ATOM 2340 C C . ALA A 1 286 ? 6.377 8.372 30.022 1.00 30.98 286 ALA A C 1
ATOM 2342 O O . ALA A 1 286 ? 5.868 9.479 29.828 1.00 30.98 286 ALA A O 1
ATOM 2343 N N . VAL A 1 287 ? 5.655 7.264 30.170 1.00 33.94 287 VAL A N 1
ATOM 2344 C CA . VAL A 1 287 ? 4.229 7.269 30.455 1.00 33.94 287 VAL A CA 1
ATOM 2345 C C . VAL A 1 287 ? 4.066 8.191 31.662 1.00 33.94 287 VAL A C 1
ATOM 2347 O O . VAL A 1 287 ? 4.775 7.976 32.646 1.00 33.94 287 VAL A O 1
ATOM 2350 N N . PRO A 1 288 ? 3.203 9.224 31.624 1.00 31.73 288 PRO A N 1
ATOM 2351 C CA . PRO A 1 288 ? 2.964 10.037 32.805 1.00 31.73 288 PRO A CA 1
ATOM 2352 C C . PRO A 1 288 ? 2.618 9.098 33.959 1.00 31.73 288 PRO A C 1
ATOM 2354 O O . PRO A 1 288 ? 1.641 8.350 33.863 1.00 31.73 288 PRO A O 1
ATOM 2357 N N . GLU A 1 289 ? 3.444 9.102 35.007 1.00 33.28 289 GLU A N 1
ATOM 2358 C CA . GLU A 1 289 ? 3.277 8.331 36.241 1.00 33.28 289 GLU A CA 1
ATOM 2359 C C . GLU A 1 289 ? 2.013 8.796 36.975 1.00 33.28 289 GLU A C 1
ATOM 2361 O O . GLU A 1 289 ? 2.050 9.493 37.979 1.00 33.28 289 GLU A O 1
ATOM 2366 N N . THR A 1 290 ? 0.854 8.451 36.431 1.00 33.97 290 THR A N 1
ATOM 2367 C CA . THR A 1 290 ? -0.460 8.605 37.056 1.00 33.97 290 THR A CA 1
ATOM 2368 C C . THR A 1 290 ? -1.370 7.487 36.556 1.00 33.97 290 THR A C 1
ATOM 2370 O O . THR A 1 290 ? -2.474 7.725 36.080 1.00 33.97 290 THR A O 1
ATOM 2373 N N . LEU A 1 291 ? -0.908 6.236 36.600 1.00 35.19 291 LEU A N 1
ATOM 2374 C CA . LEU A 1 291 ? -1.732 5.094 36.202 1.00 35.19 291 LEU A CA 1
ATOM 2375 C C . LEU A 1 291 ? -1.654 3.994 37.256 1.00 35.19 291 LEU A C 1
ATOM 2377 O O . LEU A 1 291 ? -0.596 3.434 37.530 1.00 35.19 291 LEU A O 1
ATOM 2381 N N . SER A 1 292 ? -2.806 3.707 37.859 1.00 33.97 292 SER A N 1
ATOM 2382 C CA . SER A 1 292 ? -2.991 2.633 38.827 1.00 33.97 292 SER A CA 1
ATOM 2383 C C . SER A 1 292 ? -2.670 1.265 38.197 1.00 33.97 292 SER A C 1
ATOM 2385 O O . SER A 1 292 ? -3.086 1.004 37.063 1.00 33.97 292 SER A O 1
ATOM 2387 N N . PRO A 1 293 ? -1.971 0.368 38.912 1.00 34.22 293 PRO A N 1
ATOM 2388 C CA . PRO A 1 293 ? -1.648 -0.968 38.424 1.00 34.22 293 PRO A CA 1
ATOM 2389 C C . PRO A 1 293 ? -2.930 -1.811 38.354 1.00 34.22 293 PRO A C 1
ATOM 2391 O O . PRO A 1 293 ? -3.436 -2.264 39.375 1.00 34.22 293 PRO A O 1
ATOM 2394 N N . GLY A 1 294 ? -3.490 -1.980 37.152 1.00 42.66 294 GLY A N 1
ATOM 2395 C CA . GLY A 1 294 ? -4.640 -2.867 36.934 1.00 42.66 294 GLY A CA 1
ATOM 2396 C C . GLY A 1 294 ? -5.365 -2.722 35.594 1.00 42.66 294 GLY A C 1
ATOM 2397 O O . GLY A 1 294 ? -5.932 -3.697 35.120 1.00 42.66 294 GLY A O 1
ATOM 2398 N N . ASN A 1 295 ? -5.326 -1.558 34.935 1.00 55.59 295 ASN A N 1
ATOM 2399 C CA . ASN A 1 295 ? -6.097 -1.350 33.701 1.00 55.59 295 ASN A CA 1
ATOM 2400 C C . ASN A 1 295 ? -5.228 -1.546 32.444 1.00 55.59 295 ASN A C 1
ATOM 2402 O O . ASN A 1 295 ? -4.334 -0.743 32.172 1.00 55.59 295 ASN A O 1
ATOM 2406 N N . LEU A 1 296 ? -5.504 -2.602 31.669 1.00 67.31 296 LEU A N 1
ATOM 2407 C CA . LEU A 1 296 ? -4.835 -2.900 30.388 1.00 67.31 296 LEU A CA 1
ATOM 2408 C C . LEU A 1 296 ? -5.319 -2.013 29.223 1.00 67.31 296 LEU A C 1
ATOM 2410 O O . LEU A 1 296 ? -4.612 -1.869 28.224 1.00 67.31 296 LEU A O 1
ATOM 2414 N N . LEU A 1 297 ? -6.488 -1.379 29.372 1.00 71.81 297 LEU A N 1
ATOM 2415 C CA . LEU A 1 297 ? -7.073 -0.446 28.411 1.00 71.81 297 LEU A CA 1
ATOM 2416 C C . LEU A 1 297 ? -7.330 0.924 29.049 1.00 71.81 297 LEU A C 1
ATOM 2418 O O . LEU A 1 297 ? -7.901 1.026 30.137 1.00 71.81 297 LEU A O 1
ATOM 2422 N N . VAL A 1 298 ? -6.953 1.990 28.338 1.00 74.56 298 VAL A N 1
ATOM 2423 C CA . VAL A 1 298 ? -7.200 3.381 28.756 1.00 74.56 298 VAL A CA 1
ATOM 2424 C C . VAL A 1 298 ? -8.180 4.044 27.793 1.00 74.56 298 VAL A C 1
ATOM 2426 O O . VAL A 1 298 ? -7.869 4.214 26.613 1.00 74.56 298 VAL A O 1
ATOM 2429 N N . LYS A 1 299 ? -9.356 4.435 28.304 1.00 81.44 299 LYS A N 1
ATOM 2430 C CA . LYS A 1 299 ? -10.385 5.140 27.529 1.00 81.44 299 LYS A CA 1
ATOM 2431 C C . LYS A 1 299 ? -9.999 6.606 27.344 1.00 81.44 299 LYS A C 1
ATOM 2433 O O . LYS A 1 299 ? -9.726 7.305 28.317 1.00 81.44 299 LYS A O 1
ATOM 2438 N N . ILE A 1 300 ? -10.022 7.080 26.104 1.00 80.94 300 ILE A N 1
ATOM 2439 C CA . ILE A 1 300 ? -9.696 8.460 25.726 1.00 80.94 300 ILE A CA 1
ATOM 2440 C C . ILE A 1 300 ? -10.836 8.999 24.839 1.00 80.94 300 ILE A C 1
ATOM 2442 O O . ILE A 1 300 ? -11.442 8.213 24.107 1.00 80.94 300 ILE A O 1
ATOM 2446 N N . PRO A 1 301 ? -11.198 10.298 24.901 1.00 73.94 301 PRO A N 1
ATOM 2447 C CA . PRO A 1 301 ? -12.238 10.851 24.036 1.00 73.94 301 PRO A CA 1
ATOM 2448 C C . PRO A 1 301 ? -11.904 10.691 22.542 1.00 73.94 301 PRO A C 1
ATOM 2450 O O . PRO A 1 301 ? -10.727 10.771 22.164 1.00 73.94 301 PRO A O 1
ATOM 2453 N N . PRO A 1 302 ? -12.928 10.491 21.687 1.00 66.50 302 PRO A N 1
ATOM 2454 C CA . PRO A 1 302 ? -12.736 10.411 20.247 1.00 66.50 302 PRO A CA 1
ATOM 2455 C C . PRO A 1 302 ? -12.146 11.730 19.719 1.00 66.50 302 PRO A C 1
ATOM 2457 O O . PRO A 1 302 ? -12.490 12.809 20.213 1.00 66.50 302 PRO A O 1
ATOM 2460 N N . PRO A 1 303 ? -11.229 11.677 18.741 1.00 62.25 303 PRO A N 1
ATOM 2461 C CA . PRO A 1 303 ? -10.652 12.882 18.164 1.00 62.25 303 PRO A CA 1
ATOM 2462 C C . PRO A 1 303 ? -11.719 13.669 17.389 1.00 62.25 303 PRO A C 1
ATOM 2464 O O . PRO A 1 303 ? -12.578 13.080 16.735 1.00 62.25 303 PRO A O 1
ATOM 2467 N N . ALA A 1 304 ? -11.627 15.003 17.400 1.00 50.66 304 ALA A N 1
ATOM 2468 C CA . ALA A 1 304 ? -12.349 15.817 16.426 1.00 50.66 304 ALA A CA 1
ATOM 2469 C C . ALA A 1 304 ? -11.884 15.411 15.018 1.00 50.66 304 ALA A C 1
ATOM 2471 O O . ALA A 1 304 ? -10.678 15.240 14.798 1.00 50.66 304 ALA A O 1
ATOM 2472 N N . SER A 1 305 ? -12.836 15.203 14.101 1.00 41.84 305 SER A N 1
ATOM 2473 C CA . SER A 1 305 ? -12.586 14.698 12.747 1.00 41.84 305 SER A CA 1
ATOM 2474 C C . SER A 1 305 ? -11.381 15.396 12.134 1.00 41.84 305 SER A C 1
ATOM 2476 O O . SER A 1 305 ? -11.354 16.625 12.032 1.00 41.84 305 SER A O 1
ATOM 2478 N N . SER A 1 306 ? -10.374 14.634 11.737 1.00 42.94 306 SER A N 1
ATOM 2479 C CA . SER A 1 306 ? -9.185 15.237 11.171 1.00 42.94 306 SER A CA 1
ATOM 2480 C C . SER A 1 306 ? -8.685 14.382 10.019 1.00 42.94 306 SER A C 1
ATOM 2482 O O . SER A 1 306 ? -8.150 13.291 10.186 1.00 42.94 306 SER A O 1
ATOM 2484 N N . GLN A 1 307 ? -8.882 14.899 8.807 1.00 44.22 307 GLN A N 1
ATOM 2485 C CA . GLN A 1 307 ? -8.081 14.498 7.659 1.00 44.22 307 GLN A CA 1
ATOM 2486 C C . GLN A 1 307 ? -6.661 15.036 7.885 1.00 44.22 307 GLN A C 1
ATOM 2488 O O . GLN A 1 307 ? -6.274 16.061 7.327 1.00 44.22 307 GLN A O 1
ATOM 2493 N N . ILE A 1 308 ? -5.886 14.405 8.767 1.00 49.12 308 ILE A N 1
ATOM 2494 C CA . ILE A 1 308 ? -4.506 14.830 9.019 1.00 49.12 308 ILE A CA 1
ATOM 2495 C C . ILE A 1 308 ? -3.622 14.158 7.981 1.00 49.12 308 ILE A C 1
ATOM 2497 O O . ILE A 1 308 ? -3.126 13.059 8.191 1.00 49.12 308 ILE A O 1
ATOM 2501 N N . ARG A 1 309 ? -3.414 14.825 6.842 1.00 59.41 309 ARG A N 1
ATOM 2502 C CA . ARG A 1 309 ? -2.352 14.423 5.906 1.00 59.41 309 ARG A CA 1
ATOM 2503 C C . ARG A 1 309 ? -0.977 14.953 6.326 1.00 59.41 309 ARG A C 1
ATOM 2505 O O . ARG A 1 309 ? 0.016 14.470 5.807 1.00 59.41 309 ARG A O 1
ATOM 2512 N N . GLY A 1 310 ? -0.878 15.891 7.273 1.00 55.78 310 GLY A N 1
ATOM 2513 C CA . GLY A 1 310 ? 0.404 16.423 7.750 1.00 55.78 310 GLY A CA 1
ATOM 2514 C C . GLY A 1 310 ? 0.395 16.776 9.236 1.00 55.78 310 GLY A C 1
ATOM 2515 O O . GLY A 1 310 ? -0.614 17.247 9.754 1.00 55.78 310 GLY A O 1
ATOM 2516 N N . VAL A 1 311 ? 1.515 16.535 9.914 1.00 67.44 311 VAL A N 1
ATOM 2517 C CA . VAL A 1 311 ? 1.709 16.804 11.346 1.00 67.44 311 VAL A CA 1
ATOM 2518 C C . VAL A 1 311 ? 2.730 17.927 11.537 1.00 67.44 311 VAL A C 1
ATOM 2520 O O . VAL A 1 311 ? 3.626 18.110 10.714 1.00 67.44 311 VAL A O 1
ATOM 2523 N N . ARG A 1 312 ? 2.600 18.690 12.626 1.00 65.88 312 ARG A N 1
ATOM 2524 C CA . ARG A 1 312 ? 3.578 19.731 12.987 1.00 65.88 312 ARG A CA 1
ATOM 2525 C C . ARG A 1 312 ? 4.893 19.101 13.439 1.00 65.88 312 ARG A C 1
ATOM 2527 O O . ARG A 1 312 ? 4.885 17.970 13.924 1.00 65.88 312 ARG A O 1
ATOM 2534 N N . SER A 1 313 ? 5.995 19.852 13.405 1.00 67.75 313 SER A N 1
ATOM 2535 C CA . SER A 1 313 ? 7.334 19.328 13.728 1.00 67.75 313 SER A CA 1
ATOM 2536 C C . SER A 1 313 ? 7.405 18.657 15.099 1.00 67.75 313 SER A C 1
ATOM 2538 O O . SER A 1 313 ? 8.035 17.615 15.262 1.00 67.75 313 SER A O 1
ATOM 2540 N N . ARG A 1 314 ? 6.739 19.243 16.103 1.00 60.16 314 ARG A N 1
ATOM 2541 C CA . ARG A 1 314 ? 6.705 18.720 17.481 1.00 60.16 314 ARG A CA 1
ATOM 2542 C C . ARG A 1 314 ? 5.971 17.377 17.606 1.00 60.16 314 ARG A C 1
ATOM 2544 O O . ARG A 1 314 ? 6.271 16.597 18.504 1.00 60.16 314 ARG A O 1
ATOM 2551 N N . ASP A 1 315 ? 5.021 17.141 16.703 1.00 57.34 315 ASP A N 1
ATOM 2552 C CA . ASP A 1 315 ? 4.141 15.973 16.661 1.00 57.34 315 ASP A CA 1
ATOM 2553 C C . ASP A 1 315 ? 4.658 14.937 15.635 1.00 57.34 315 ASP A C 1
ATOM 2555 O O . ASP A 1 315 ? 4.148 13.821 15.549 1.00 57.34 315 ASP A O 1
ATOM 2559 N N . PHE A 1 316 ? 5.720 15.263 14.882 1.00 54.88 316 PHE A N 1
ATOM 2560 C CA . PHE A 1 316 ? 6.385 14.382 13.921 1.00 54.88 316 PHE A CA 1
ATOM 2561 C C . PHE A 1 316 ? 7.278 13.334 14.625 1.00 54.88 316 PHE A C 1
ATOM 2563 O O . PHE A 1 316 ? 8.423 13.115 14.241 1.00 54.88 316 PHE A O 1
ATOM 2570 N N . LYS A 1 317 ? 6.743 12.567 15.582 1.00 58.12 317 LYS A N 1
ATOM 2571 C CA . LYS A 1 317 ? 7.442 11.434 16.239 1.00 58.12 317 LYS A CA 1
ATOM 2572 C C . LYS A 1 317 ? 7.116 10.081 15.601 1.00 58.12 317 LYS A C 1
ATOM 2574 O O . LYS A 1 317 ? 6.103 9.978 14.907 1.00 58.12 317 LYS A O 1
ATOM 2579 N N . GLY A 1 318 ? 7.991 9.082 15.753 1.00 44.78 318 GLY A N 1
ATOM 2580 C CA . GLY A 1 318 ? 7.773 7.724 15.240 1.00 44.78 318 GLY A CA 1
ATOM 2581 C C . GLY A 1 318 ? 6.451 7.174 15.767 1.00 44.78 318 GLY A C 1
ATOM 2582 O O . GLY A 1 318 ? 6.333 6.867 16.944 1.00 44.78 318 GLY A O 1
ATOM 2583 N N . CYS A 1 319 ? 5.433 7.140 14.914 1.00 43.00 319 CYS A N 1
ATOM 2584 C CA . CYS A 1 319 ? 4.119 6.627 15.252 1.00 43.00 319 CYS A CA 1
ATOM 2585 C C . CYS A 1 319 ? 3.832 5.563 14.208 1.00 43.00 319 CYS A C 1
ATOM 2587 O O . CYS A 1 319 ? 3.744 5.868 13.015 1.00 43.00 319 CYS A O 1
ATOM 2589 N N . HIS A 1 320 ? 3.810 4.315 14.660 1.00 39.78 320 HIS A N 1
ATOM 2590 C CA . HIS A 1 320 ? 3.437 3.192 13.827 1.00 39.78 320 HIS A CA 1
ATOM 2591 C C . HIS A 1 320 ? 2.024 3.405 13.278 1.00 39.78 320 HIS A C 1
ATOM 2593 O O . HIS A 1 320 ? 1.180 4.020 13.931 1.00 39.78 320 HIS A O 1
ATOM 2599 N N . VAL A 1 321 ? 1.776 2.945 12.057 1.00 45.31 321 VAL A N 1
ATOM 2600 C CA . VAL A 1 321 ? 0.463 2.967 11.424 1.00 45.31 321 VAL A CA 1
ATOM 2601 C C . VAL A 1 321 ? 0.233 1.574 10.888 1.00 45.31 321 VAL A C 1
ATOM 2603 O O . VAL A 1 321 ? 0.907 1.122 9.971 1.00 45.31 321 VAL A O 1
ATOM 2606 N N . ASP A 1 322 ? -0.708 0.888 11.508 1.00 45.06 322 ASP A N 1
ATOM 2607 C CA . ASP A 1 322 ? -1.100 -0.461 11.144 1.00 45.06 322 ASP A CA 1
ATOM 2608 C C . ASP A 1 322 ? -2.040 -0.404 9.939 1.00 45.06 322 ASP A C 1
ATOM 2610 O O . ASP A 1 322 ? -3.228 -0.099 10.047 1.00 45.06 322 ASP A O 1
ATOM 2614 N N . PHE A 1 323 ? -1.485 -0.598 8.751 1.00 50.66 323 PHE A N 1
ATOM 2615 C CA . PHE A 1 323 ? -2.293 -0.661 7.544 1.00 50.66 323 PHE A CA 1
ATOM 2616 C C . PHE A 1 323 ? -2.989 -2.015 7.482 1.00 50.66 323 PHE A C 1
ATOM 2618 O O . PHE A 1 323 ? -2.409 -3.070 7.749 1.00 50.66 323 PHE A O 1
ATOM 2625 N N . ALA A 1 324 ? -4.267 -1.986 7.131 1.00 46.22 324 ALA A N 1
ATOM 2626 C CA . ALA A 1 324 ? -5.121 -3.142 7.305 1.00 46.22 324 ALA A CA 1
ATOM 2627 C C . ALA A 1 324 ? -4.819 -4.305 6.324 1.00 46.22 324 ALA A C 1
ATOM 2629 O O . ALA A 1 324 ? -5.373 -5.393 6.466 1.00 46.22 324 ALA A O 1
ATOM 2630 N N . GLU A 1 325 ? -3.884 -4.110 5.389 1.00 50.50 325 GLU A N 1
ATOM 2631 C CA . GLU A 1 325 ? -3.322 -5.102 4.467 1.00 50.50 325 GLU A CA 1
ATOM 2632 C C . GLU A 1 325 ? -2.340 -6.104 5.109 1.00 50.50 325 GLU A C 1
ATOM 2634 O O . GLU A 1 325 ? -1.994 -7.094 4.466 1.00 50.50 325 GLU A O 1
ATOM 2639 N N . ASN A 1 326 ? -1.931 -5.922 6.370 1.00 54.41 326 ASN A N 1
ATOM 2640 C CA . ASN A 1 326 ? -1.186 -6.934 7.135 1.00 54.41 326 ASN A CA 1
ATOM 2641 C C . ASN A 1 326 ? -2.127 -8.043 7.670 1.00 54.41 326 ASN A C 1
ATOM 2643 O O . ASN A 1 326 ? -2.155 -8.316 8.868 1.00 54.41 326 ASN A O 1
ATOM 2647 N N . GLU A 1 327 ? -2.943 -8.664 6.804 1.00 49.09 327 GLU A N 1
ATOM 2648 C CA . GLU A 1 327 ? -4.086 -9.532 7.176 1.00 49.09 327 GLU A CA 1
ATOM 2649 C C . GLU A 1 327 ? -3.739 -10.642 8.207 1.00 49.09 327 GLU A C 1
ATOM 2651 O O . GLU A 1 327 ? -4.572 -10.961 9.057 1.00 49.09 327 GLU A O 1
ATOM 2656 N N . THR A 1 328 ? -2.523 -11.203 8.202 1.00 46.69 328 THR A N 1
ATOM 2657 C CA . THR A 1 328 ? -2.070 -12.228 9.171 1.00 46.69 328 THR A CA 1
ATOM 2658 C C . THR A 1 328 ? -1.750 -11.651 10.552 1.00 46.69 328 THR A C 1
ATOM 2660 O O . THR A 1 328 ? -2.295 -12.117 11.555 1.00 46.69 328 THR A O 1
ATOM 2663 N N . VAL A 1 329 ? -0.925 -10.601 10.616 1.00 51.72 329 VAL A N 1
ATOM 2664 C CA . VAL A 1 329 ? -0.564 -9.899 11.865 1.00 51.72 329 VAL A CA 1
ATOM 2665 C C . VAL A 1 329 ? -1.796 -9.247 12.499 1.00 51.72 329 VAL A C 1
ATOM 2667 O O . VAL A 1 329 ? -1.928 -9.252 13.731 1.00 51.72 329 VAL A O 1
ATOM 2670 N N . ASN A 1 330 ? -2.711 -8.763 11.653 1.00 61.50 330 ASN A N 1
ATOM 2671 C CA . ASN A 1 330 ? -3.944 -8.074 12.023 1.00 61.50 330 ASN A CA 1
ATOM 2672 C C . ASN A 1 330 ? -4.990 -9.020 12.600 1.00 61.50 330 ASN A C 1
ATOM 2674 O O . ASN A 1 330 ? -5.755 -8.604 13.464 1.00 61.50 330 ASN A O 1
ATOM 2678 N N . LYS A 1 331 ? -5.006 -10.296 12.197 1.00 67.50 331 LYS A N 1
ATOM 2679 C CA . LYS A 1 331 ? -5.977 -11.261 12.725 1.00 67.50 331 LYS A CA 1
ATOM 2680 C C . LYS A 1 331 ? -5.691 -11.636 14.179 1.00 67.50 331 LYS A C 1
ATOM 2682 O O . LYS A 1 331 ? -6.599 -11.641 15.004 1.00 67.50 331 LYS A O 1
ATOM 2687 N N . GLU A 1 332 ? -4.427 -11.893 14.518 1.00 73.06 332 GLU A N 1
ATOM 2688 C CA . GLU A 1 332 ? -4.033 -12.158 15.910 1.00 73.06 332 GLU A CA 1
ATOM 2689 C C . GLU A 1 332 ? -4.182 -10.914 16.794 1.00 73.06 332 GLU A C 1
ATOM 2691 O O . GLU A 1 332 ? -4.638 -11.008 17.932 1.00 73.06 332 GLU A O 1
ATOM 2696 N N . CYS A 1 333 ? -3.814 -9.743 16.262 1.00 76.38 333 CYS A N 1
ATOM 2697 C CA . CYS A 1 333 ? -3.973 -8.454 16.938 1.00 76.38 333 CYS A CA 1
ATOM 2698 C C . CYS A 1 333 ? -5.456 -8.132 17.195 1.00 76.38 333 CYS A C 1
ATOM 2700 O O . CYS A 1 333 ? -5.822 -7.741 18.304 1.00 76.38 333 CYS A O 1
ATOM 2702 N N . GLY A 1 334 ? -6.310 -8.358 16.191 1.00 82.38 334 GLY A N 1
ATOM 2703 C CA . GLY A 1 334 ? -7.762 -8.203 16.264 1.00 82.38 334 GLY A CA 1
ATOM 2704 C C . GLY A 1 334 ? -8.355 -9.050 17.381 1.00 82.38 334 GLY A C 1
ATOM 2705 O O . GLY A 1 334 ? -8.892 -8.493 18.338 1.00 82.38 334 GLY A O 1
ATOM 2706 N N . LYS A 1 335 ? -8.100 -10.363 17.344 1.00 85.06 335 LYS A N 1
ATOM 2707 C CA . LYS A 1 335 ? -8.589 -11.313 18.351 1.00 85.06 335 LYS A CA 1
ATOM 2708 C C . LYS A 1 335 ? -8.111 -10.982 19.768 1.00 85.06 335 LYS A C 1
ATOM 2710 O O . LYS A 1 335 ? -8.891 -11.043 20.716 1.00 85.06 335 LYS A O 1
ATOM 2715 N N . ALA A 1 336 ? -6.844 -10.598 19.934 1.00 86.00 336 ALA A N 1
ATOM 2716 C CA . ALA A 1 336 ? -6.323 -10.175 21.235 1.00 86.00 336 ALA A CA 1
ATOM 2717 C C . ALA A 1 336 ? -7.034 -8.915 21.763 1.00 86.00 336 ALA A C 1
ATOM 2719 O O . ALA A 1 336 ? -7.320 -8.813 22.957 1.00 86.00 336 ALA A O 1
ATOM 2720 N N . GLY A 1 337 ? -7.352 -7.970 20.878 1.00 88.94 337 GLY A N 1
ATOM 2721 C CA . GLY A 1 337 ? -8.143 -6.797 21.231 1.00 88.94 337 GLY A CA 1
ATOM 2722 C C . GLY A 1 337 ? -9.594 -7.127 21.573 1.00 88.94 337 GLY A C 1
ATOM 2723 O O . GLY A 1 337 ? -10.105 -6.584 22.548 1.00 88.94 337 GLY A O 1
ATOM 2724 N N . GLU A 1 338 ? -10.237 -8.047 20.850 1.00 92.06 338 GLU A N 1
ATOM 2725 C CA . GLU A 1 338 ? -11.595 -8.515 21.166 1.00 92.06 338 GLU A CA 1
ATOM 2726 C C . GLU A 1 338 ? -11.665 -9.087 22.589 1.00 92.06 338 GLU A C 1
ATOM 2728 O O . GLU A 1 338 ? -12.503 -8.658 23.384 1.00 92.06 338 GLU A O 1
ATOM 2733 N N . PHE A 1 339 ? -10.718 -9.953 22.974 1.00 90.50 339 PHE A N 1
ATOM 2734 C CA . PHE A 1 339 ? -10.641 -10.468 24.347 1.00 90.50 339 PHE A CA 1
ATOM 2735 C C . PHE A 1 339 ? -10.478 -9.358 25.392 1.00 90.50 339 PHE A C 1
ATOM 2737 O O . PHE A 1 339 ? -11.123 -9.397 26.440 1.00 90.50 339 PHE A O 1
ATOM 2744 N N . LEU A 1 340 ? -9.655 -8.343 25.113 1.00 90.50 340 LEU A N 1
ATOM 2745 C CA . LEU A 1 340 ? -9.487 -7.206 26.021 1.00 90.50 340 LEU A CA 1
ATOM 2746 C C . LEU A 1 340 ? -10.777 -6.400 26.191 1.00 90.50 340 LEU A C 1
ATOM 2748 O O . LEU A 1 340 ? -11.054 -5.927 27.295 1.00 90.50 340 LEU A O 1
ATOM 2752 N N . VAL A 1 341 ? -11.571 -6.248 25.129 1.00 92.62 341 VAL A N 1
ATOM 2753 C CA . VAL A 1 341 ? -12.874 -5.575 25.211 1.00 92.62 341 VAL A CA 1
ATOM 2754 C C . VAL A 1 341 ? -13.877 -6.406 26.002 1.00 92.62 341 VAL A C 1
ATOM 2756 O O . VAL A 1 341 ? -14.584 -5.837 26.832 1.00 92.62 341 VAL A O 1
ATOM 2759 N N . VAL A 1 342 ? -13.921 -7.728 25.807 1.00 92.50 342 VAL A N 1
ATOM 2760 C CA . VAL A 1 342 ? -14.797 -8.619 26.589 1.00 92.50 342 VAL A CA 1
ATOM 2761 C C . VAL A 1 342 ? -14.525 -8.462 28.084 1.00 92.50 342 VAL A C 1
ATOM 2763 O O . VAL A 1 342 ? -15.454 -8.221 28.858 1.00 92.50 342 VAL A O 1
ATOM 2766 N N . GLU A 1 343 ? -13.259 -8.547 28.493 1.00 91.38 343 GLU A N 1
ATOM 2767 C CA . GLU A 1 343 ? -12.884 -8.413 29.903 1.00 91.38 343 GLU A CA 1
ATOM 2768 C C . GLU A 1 343 ? -13.156 -6.997 30.430 1.00 91.38 343 GLU A C 1
ATOM 2770 O O . GLU A 1 343 ? -13.683 -6.836 31.531 1.00 91.38 343 GLU A O 1
ATOM 2775 N N . TYR A 1 344 ? -12.918 -5.961 29.619 1.00 92.12 344 TYR A N 1
ATOM 2776 C CA . TYR A 1 344 ? -13.258 -4.582 29.974 1.00 92.12 344 TYR A CA 1
ATOM 2777 C C . TYR A 1 344 ? -14.765 -4.369 30.197 1.00 92.12 344 TYR A C 1
ATOM 2779 O O . TYR A 1 344 ? -15.161 -3.689 31.150 1.00 92.12 344 TYR A O 1
ATOM 2787 N N . GLU A 1 345 ? -15.619 -4.927 29.337 1.00 94.12 345 GLU A N 1
ATOM 2788 C CA . GLU A 1 345 ? -17.074 -4.799 29.459 1.00 94.12 345 GLU A CA 1
ATOM 2789 C C . GLU A 1 345 ? -17.597 -5.550 30.687 1.00 94.12 345 GLU A C 1
ATOM 2791 O O . GLU A 1 345 ? -18.383 -4.984 31.454 1.00 94.12 345 GLU A O 1
ATOM 2796 N N . LYS A 1 346 ? -17.110 -6.774 30.936 1.00 92.75 346 LYS A N 1
ATOM 2797 C CA . LYS A 1 346 ? -17.425 -7.525 32.161 1.00 92.75 346 LYS A CA 1
ATOM 2798 C C . LYS A 1 346 ? -17.031 -6.739 33.403 1.00 92.75 346 LYS A C 1
ATOM 2800 O O . LYS A 1 346 ? -17.871 -6.517 34.272 1.00 92.75 346 LYS A O 1
ATOM 2805 N N . ASP A 1 347 ? -15.793 -6.254 33.471 1.00 91.62 347 ASP A N 1
ATOM 2806 C CA . ASP A 1 347 ? -15.303 -5.465 34.601 1.00 91.62 347 ASP A CA 1
ATOM 2807 C C . ASP A 1 347 ? -16.135 -4.203 34.829 1.00 91.62 347 ASP A C 1
ATOM 2809 O O . ASP A 1 347 ? -16.413 -3.834 35.973 1.00 91.62 347 ASP A O 1
ATOM 2813 N N . THR A 1 348 ? -16.545 -3.534 33.752 1.00 89.75 348 THR A N 1
ATOM 2814 C CA . THR A 1 348 ? -17.390 -2.338 33.821 1.00 89.75 348 THR A CA 1
ATOM 2815 C C . THR A 1 348 ? -18.762 -2.674 34.406 1.00 89.75 348 THR A C 1
ATOM 2817 O O . THR A 1 348 ? -19.203 -2.008 35.343 1.00 89.75 348 THR A O 1
ATOM 2820 N N . LEU A 1 349 ? -19.404 -3.748 33.939 1.00 91.44 349 LEU A N 1
ATOM 2821 C CA . LEU A 1 349 ? -20.688 -4.217 34.468 1.00 91.44 349 LEU A CA 1
ATOM 2822 C C . LEU A 1 349 ? -20.580 -4.670 35.931 1.00 91.44 349 LEU A C 1
ATOM 2824 O O . LEU A 1 349 ? -21.435 -4.318 36.747 1.00 91.44 349 LEU A O 1
ATOM 2828 N N . ILE A 1 350 ? -19.506 -5.374 36.300 1.00 91.44 350 ILE A N 1
ATOM 2829 C CA . ILE A 1 350 ? -19.233 -5.794 37.683 1.00 91.44 350 ILE A CA 1
ATOM 2830 C C . ILE A 1 350 ? -19.059 -4.573 38.594 1.00 91.44 350 ILE A C 1
ATOM 2832 O O . ILE A 1 350 ? -19.638 -4.542 39.682 1.00 91.44 350 ILE A O 1
ATOM 2836 N N . LYS A 1 351 ? -18.314 -3.549 38.153 1.00 90.62 351 LYS A N 1
ATOM 2837 C CA . LYS A 1 351 ? -18.132 -2.283 38.890 1.00 90.62 351 LYS A CA 1
ATOM 2838 C C . LYS A 1 351 ? -19.445 -1.514 39.052 1.00 90.62 351 LYS A C 1
ATOM 2840 O O . LYS A 1 351 ? -19.646 -0.879 40.083 1.00 90.62 351 LYS A O 1
ATOM 2845 N N . CYS A 1 352 ? -20.357 -1.623 38.089 1.00 89.31 352 CYS A N 1
ATOM 2846 C CA . CYS A 1 352 ? -21.721 -1.096 38.181 1.00 89.31 352 CYS A CA 1
ATOM 2847 C C . CYS A 1 352 ? -22.679 -1.982 39.005 1.00 89.31 352 CYS A C 1
ATOM 2849 O O . CYS A 1 352 ? -23.869 -1.686 39.077 1.00 89.31 352 CYS A O 1
ATOM 2851 N N . GLY A 1 353 ? -22.197 -3.069 39.620 1.00 92.00 353 GLY A N 1
ATOM 2852 C CA . GLY A 1 353 ? -23.007 -3.978 40.438 1.00 92.00 353 GLY A CA 1
ATOM 2853 C C . GLY A 1 353 ? -23.863 -4.970 39.640 1.00 92.00 353 GLY A C 1
ATOM 2854 O O . GLY A 1 353 ? -24.668 -5.687 40.228 1.00 92.00 353 GLY A O 1
ATOM 2855 N N . ARG A 1 354 ? -23.682 -5.054 38.318 1.00 92.75 354 ARG A N 1
ATOM 2856 C CA . ARG A 1 354 ? -24.455 -5.900 37.394 1.00 92.75 354 ARG A CA 1
ATOM 2857 C C . ARG A 1 354 ? -23.689 -7.158 36.982 1.00 92.75 354 ARG A C 1
ATOM 2859 O O . ARG A 1 354 ? -23.460 -7.409 35.799 1.00 92.75 354 ARG A O 1
ATOM 2866 N N . ARG A 1 355 ? -23.292 -7.974 37.968 1.00 92.62 355 ARG A N 1
ATOM 2867 C CA . ARG A 1 355 ? -22.651 -9.286 37.715 1.00 92.62 355 ARG A CA 1
ATOM 2868 C C . ARG A 1 355 ? -23.515 -10.193 36.832 1.00 92.62 355 ARG A C 1
ATOM 2870 O O . ARG A 1 355 ? -22.993 -10.872 35.962 1.00 92.62 355 ARG A O 1
ATOM 2877 N N . ASP A 1 356 ? -24.834 -10.109 36.995 1.00 92.50 356 ASP A N 1
ATOM 2878 C CA . ASP A 1 356 ? -25.827 -10.837 36.201 1.00 92.50 356 ASP A CA 1
ATOM 2879 C C . ASP A 1 356 ? -25.760 -10.541 34.693 1.00 92.50 356 ASP A C 1
ATOM 2881 O O . ASP A 1 356 ? -26.109 -11.402 33.886 1.00 92.50 356 ASP A O 1
ATOM 2885 N N . LEU A 1 357 ? -25.350 -9.326 34.311 1.00 91.69 357 LEU A N 1
ATOM 2886 C CA . LEU A 1 357 ? -25.141 -8.939 32.915 1.00 91.69 357 LEU A CA 1
ATOM 2887 C C . LEU A 1 357 ? -23.719 -9.232 32.450 1.00 91.69 357 LEU A C 1
ATOM 2889 O O . LEU A 1 357 ? -23.537 -9.587 31.290 1.00 91.69 357 LEU A O 1
ATOM 2893 N N . ALA A 1 358 ? -22.728 -9.110 33.339 1.00 91.06 358 ALA A N 1
ATOM 2894 C CA . ALA A 1 358 ? -21.340 -9.448 33.028 1.00 91.06 358 ALA A CA 1
ATOM 2895 C C . ALA A 1 358 ? -21.210 -10.914 32.577 1.00 91.06 358 ALA A C 1
ATOM 2897 O O . ALA A 1 358 ? -20.564 -11.195 31.570 1.00 91.06 358 ALA A O 1
ATOM 2898 N N . ASP A 1 359 ? -21.915 -11.831 33.244 1.00 91.00 359 ASP A N 1
ATOM 2899 C CA . ASP A 1 359 ? -21.935 -13.256 32.885 1.00 91.00 359 ASP A CA 1
ATOM 2900 C C . ASP A 1 359 ? -22.647 -13.537 31.546 1.00 91.00 359 ASP A C 1
ATOM 2902 O O . ASP A 1 359 ? -22.501 -14.618 30.977 1.00 91.00 359 ASP A O 1
ATOM 2906 N N . LYS A 1 360 ? -23.416 -12.570 31.025 1.00 92.56 360 LYS A N 1
ATOM 2907 C CA . LYS A 1 360 ? -24.129 -12.660 29.740 1.00 92.56 360 LYS A CA 1
ATOM 2908 C C . LYS A 1 360 ? -23.376 -12.013 28.579 1.00 92.56 360 LYS A C 1
ATOM 2910 O O . LYS A 1 360 ? -23.909 -12.010 27.471 1.00 92.56 360 LYS A O 1
ATOM 2915 N N . VAL A 1 361 ? -22.199 -11.428 28.811 1.00 93.12 361 VAL A N 1
ATOM 2916 C CA . VAL A 1 361 ? -21.374 -10.858 27.736 1.00 93.12 361 VAL A CA 1
ATOM 2917 C C . VAL A 1 361 ? -20.882 -11.994 26.844 1.00 93.12 361 VAL A C 1
ATOM 2919 O O . VAL A 1 361 ? -20.258 -12.941 27.325 1.00 93.12 361 VAL A O 1
ATOM 2922 N N . ILE A 1 362 ? -21.161 -11.899 25.544 1.00 91.56 362 ILE A N 1
ATOM 2923 C CA . ILE A 1 362 ? -20.869 -12.952 24.569 1.00 91.56 362 ILE A CA 1
ATOM 2924 C C . ILE A 1 362 ? -19.893 -12.434 23.519 1.00 91.56 362 ILE A C 1
ATOM 2926 O O . ILE A 1 362 ? -20.151 -11.437 22.843 1.00 91.56 362 ILE A O 1
ATOM 2930 N N . HIS A 1 363 ? -18.798 -13.170 23.338 1.00 91.25 363 HIS A N 1
ATOM 2931 C CA . HIS A 1 363 ? -17.879 -13.003 22.217 1.00 91.25 363 HIS A CA 1
ATOM 2932 C C . HIS A 1 363 ? -18.486 -13.691 20.986 1.00 91.25 363 HIS A C 1
ATOM 2934 O O . HIS A 1 363 ? -18.367 -14.899 20.810 1.00 91.25 363 HIS A O 1
ATOM 2940 N N . THR A 1 364 ? -19.241 -12.933 20.196 1.00 86.81 364 THR A N 1
ATOM 2941 C CA . THR A 1 364 ? -20.109 -13.457 19.128 1.00 86.81 364 THR A CA 1
ATOM 2942 C C . THR A 1 364 ? -19.299 -13.932 17.925 1.00 86.81 364 THR A C 1
ATOM 2944 O O . THR A 1 364 ? -19.604 -14.997 17.389 1.00 86.81 364 THR A O 1
ATOM 2947 N N . SER A 1 365 ? -18.223 -13.224 17.565 1.00 80.88 365 SER A N 1
ATOM 2948 C CA . SER A 1 365 ? -17.311 -13.621 16.478 1.00 80.88 365 SER A CA 1
ATOM 2949 C C . SER A 1 365 ? -16.689 -15.011 16.697 1.00 80.88 365 SER A C 1
ATOM 2951 O O . SER A 1 365 ? -16.529 -15.769 15.744 1.00 80.88 365 SER A O 1
ATOM 2953 N N . GLU A 1 366 ? -16.420 -15.415 17.944 1.00 82.31 366 GLU A N 1
ATOM 2954 C CA . GLU A 1 366 ? -15.902 -16.758 18.260 1.00 82.31 366 GLU A CA 1
ATOM 2955 C C . GLU A 1 366 ? -16.965 -17.868 18.173 1.00 82.31 366 GLU A C 1
ATOM 2957 O O . GLU A 1 366 ? -16.618 -19.030 17.958 1.00 82.31 366 GLU A O 1
ATOM 2962 N N . ILE A 1 367 ? -18.251 -17.540 18.350 1.00 79.94 367 ILE A N 1
ATOM 2963 C CA . ILE A 1 367 ? -19.348 -18.524 18.386 1.00 79.94 367 ILE A CA 1
ATOM 2964 C C . ILE A 1 367 ? -19.994 -18.687 17.008 1.00 79.94 367 ILE A C 1
ATOM 2966 O O . ILE A 1 367 ? -20.195 -19.810 16.545 1.00 79.94 367 ILE A O 1
ATOM 2970 N N . GLU A 1 368 ? -20.341 -17.574 16.365 1.00 77.56 368 GLU A N 1
ATOM 2971 C CA . GLU A 1 368 ? -21.094 -17.539 15.105 1.00 77.56 368 GLU A CA 1
ATOM 2972 C C . GLU A 1 368 ? -20.203 -17.235 13.886 1.00 77.56 368 GLU A C 1
ATOM 2974 O O . GLU A 1 368 ? -20.625 -17.439 12.743 1.00 77.56 368 GLU A O 1
ATOM 2979 N N . GLY A 1 369 ? -18.963 -16.785 14.111 1.00 75.00 369 GLY A N 1
ATOM 2980 C CA . GLY A 1 369 ? -18.062 -16.279 13.073 1.00 75.00 369 GLY A CA 1
ATOM 2981 C C . GLY A 1 369 ? -18.361 -14.830 12.670 1.00 75.00 369 GLY A C 1
ATOM 2982 O O . GLY A 1 369 ? -19.194 -14.149 13.263 1.00 75.00 369 GLY A O 1
ATOM 2983 N N . ASP A 1 370 ? -17.730 -14.371 11.586 1.00 69.06 370 ASP A N 1
ATOM 2984 C CA . ASP A 1 370 ? -17.782 -12.974 11.099 1.00 69.06 370 ASP A CA 1
ATOM 2985 C C . ASP A 1 370 ? -19.153 -12.555 10.493 1.00 69.06 370 ASP A C 1
ATOM 2987 O O . ASP A 1 370 ? -19.298 -11.506 9.856 1.00 69.06 370 ASP A O 1
ATOM 2991 N N . GLY A 1 371 ? -20.180 -13.403 10.616 1.00 73.38 371 GLY A N 1
ATOM 2992 C CA . GLY A 1 371 ? -21.479 -13.251 9.952 1.00 73.38 371 GLY A CA 1
ATOM 2993 C C . GLY A 1 371 ? -22.488 -12.360 10.681 1.00 73.38 371 GLY A C 1
ATOM 2994 O O . GLY A 1 371 ? -23.418 -11.869 10.039 1.00 73.38 371 GLY A O 1
ATOM 2995 N N . ALA A 1 372 ? -22.310 -12.119 11.983 1.00 82.88 372 ALA A N 1
ATOM 2996 C CA . ALA A 1 372 ? -23.273 -11.380 12.806 1.00 82.88 372 ALA A CA 1
ATOM 2997 C C . ALA A 1 372 ? -23.273 -9.862 12.538 1.00 82.88 372 ALA A C 1
ATOM 2999 O O . ALA A 1 372 ? -24.294 -9.200 12.712 1.00 82.88 372 ALA A O 1
ATOM 3000 N N . GLY A 1 373 ? -22.148 -9.317 12.058 1.00 87.19 373 GLY A N 1
ATOM 3001 C CA . GLY A 1 373 ? -21.979 -7.880 11.803 1.00 87.19 373 GLY A CA 1
ATOM 3002 C C . GLY A 1 373 ? -21.530 -7.074 13.026 1.00 87.19 373 GLY A C 1
ATOM 3003 O O . GLY A 1 373 ? -21.624 -5.850 12.993 1.00 87.19 373 GLY A O 1
ATOM 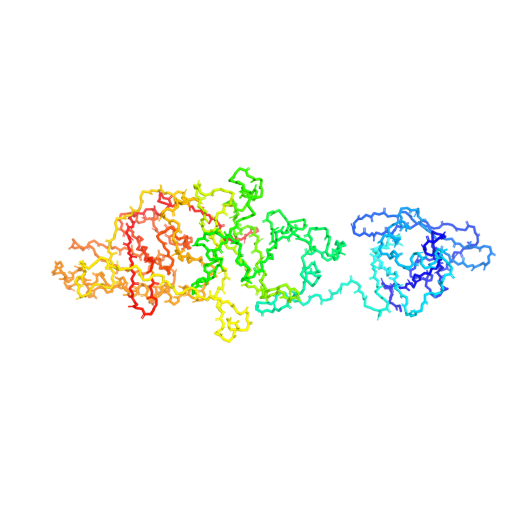3004 N N . TYR A 1 374 ? -21.088 -7.757 14.083 1.00 91.75 374 TYR A N 1
ATOM 3005 C CA . TYR A 1 374 ? -20.428 -7.220 15.273 1.00 91.75 374 TYR A CA 1
ATOM 3006 C C . TYR A 1 374 ? -19.616 -8.343 15.950 1.00 91.75 374 TYR A C 1
ATOM 3008 O O . TYR A 1 374 ? -19.915 -9.523 15.748 1.00 91.75 374 TYR A O 1
ATOM 3016 N N . ASP A 1 375 ? -18.650 -7.992 16.799 1.00 91.81 375 ASP A N 1
ATOM 3017 C CA . ASP A 1 375 ? -17.772 -8.965 17.467 1.00 91.81 375 ASP A CA 1
ATOM 3018 C C . ASP A 1 375 ? -18.296 -9.407 18.839 1.00 91.81 375 ASP A C 1
ATOM 3020 O O . ASP A 1 375 ? -18.204 -10.579 19.210 1.00 91.81 375 ASP A O 1
ATOM 3024 N N . ILE A 1 376 ? -18.842 -8.475 19.628 1.00 95.06 376 ILE A N 1
ATOM 3025 C CA . ILE A 1 376 ? -19.211 -8.706 21.032 1.00 95.06 376 ILE A CA 1
ATOM 3026 C C . ILE A 1 376 ? -20.626 -8.192 21.305 1.00 95.06 376 ILE A C 1
ATOM 3028 O O . ILE A 1 376 ? -20.957 -7.043 21.012 1.00 95.06 376 ILE A O 1
ATOM 3032 N N . GLN A 1 377 ? -21.447 -9.024 21.946 1.00 95.94 377 GLN A N 1
ATOM 3033 C CA . GLN A 1 377 ? -22.717 -8.608 22.531 1.00 95.94 377 GLN A CA 1
ATOM 3034 C C . GLN A 1 377 ? -22.520 -8.328 24.024 1.00 95.94 377 GLN A C 1
ATOM 3036 O O . GLN A 1 377 ? -22.211 -9.226 24.809 1.00 95.94 377 GLN A O 1
ATOM 3041 N N . SER A 1 378 ? -22.717 -7.074 24.413 1.00 96.19 378 SER A N 1
ATOM 3042 C CA . SER A 1 378 ? -22.631 -6.572 25.786 1.00 96.19 378 SER A CA 1
ATOM 3043 C C . SER A 1 378 ? -23.960 -5.923 26.195 1.00 96.19 378 SER A C 1
ATOM 3045 O O . SER A 1 378 ? -24.953 -5.977 25.464 1.00 96.19 378 SER A O 1
ATOM 3047 N N . TYR A 1 379 ? -23.984 -5.296 27.369 1.00 95.12 379 TYR A N 1
ATOM 3048 C CA . TYR A 1 379 ? -25.145 -4.599 27.908 1.00 95.12 379 TYR A CA 1
ATOM 3049 C C . TYR A 1 379 ? -24.747 -3.255 28.516 1.00 95.12 379 TYR A C 1
ATOM 3051 O O . TYR A 1 379 ? -23.621 -3.070 28.982 1.00 95.12 379 TYR A O 1
ATOM 3059 N N . THR A 1 380 ? -25.679 -2.310 28.543 1.00 91.56 380 THR A N 1
ATOM 3060 C CA . THR A 1 380 ? -25.548 -1.106 29.370 1.00 91.56 380 THR A CA 1
ATOM 3061 C C . THR A 1 380 ? -25.870 -1.429 30.839 1.00 91.56 380 THR A C 1
ATOM 3063 O O . THR A 1 380 ? -26.502 -2.455 31.117 1.00 91.56 380 THR A O 1
ATOM 3066 N N . PRO A 1 381 ? -25.486 -0.578 31.811 1.00 89.00 381 PRO A N 1
ATOM 3067 C CA . PRO A 1 381 ? -25.895 -0.750 33.211 1.00 89.00 381 PRO A CA 1
ATOM 3068 C C . PRO A 1 381 ? -27.421 -0.819 33.401 1.00 89.00 381 PRO A C 1
ATOM 3070 O O . PRO A 1 381 ? -27.904 -1.505 34.308 1.00 89.00 381 PRO A O 1
ATOM 3073 N N . GLU A 1 382 ? -28.173 -0.161 32.516 1.00 90.38 382 GLU A N 1
ATOM 3074 C CA . GLU A 1 382 ? -29.639 -0.159 32.457 1.00 90.38 382 GLU A CA 1
ATOM 3075 C C . GLU A 1 382 ? -30.209 -1.475 31.893 1.00 90.38 382 GLU A C 1
ATOM 3077 O O . GLU A 1 382 ? -31.390 -1.765 32.075 1.00 90.38 382 GLU A O 1
ATOM 3082 N N . GLY A 1 383 ? -29.371 -2.315 31.278 1.00 89.50 383 GLY A N 1
ATOM 3083 C CA . GLY A 1 383 ? -29.743 -3.612 30.710 1.00 89.50 383 GLY A CA 1
ATOM 3084 C C . GLY A 1 383 ? -30.109 -3.581 29.228 1.00 89.50 383 GLY A C 1
ATOM 3085 O O . GLY A 1 383 ? -30.601 -4.586 28.715 1.00 89.50 383 GLY A O 1
ATOM 3086 N N . GLU A 1 384 ? -29.871 -2.471 28.529 1.00 93.38 384 GLU A N 1
ATOM 3087 C CA . GLU A 1 384 ? -30.051 -2.413 27.079 1.00 93.38 384 GLU A CA 1
ATOM 3088 C C . GLU A 1 384 ? -28.939 -3.190 26.370 1.00 93.38 384 GLU A C 1
ATOM 3090 O O . GLU A 1 384 ? -27.789 -3.185 26.809 1.00 93.38 384 GLU A O 1
ATOM 3095 N N . ILE A 1 385 ? -29.278 -3.872 25.272 1.00 94.69 385 ILE A N 1
ATOM 3096 C CA . ILE A 1 385 ? -28.301 -4.627 24.479 1.00 94.69 385 ILE A CA 1
ATOM 3097 C C . ILE A 1 385 ? -27.358 -3.652 23.782 1.00 94.69 385 ILE A C 1
ATOM 3099 O O . ILE A 1 385 ? -27.797 -2.658 23.205 1.00 94.69 385 ILE A O 1
ATOM 3103 N N . LYS A 1 386 ? -26.075 -3.995 23.772 1.00 95.31 386 LYS A N 1
ATOM 3104 C CA . LYS A 1 386 ? -25.012 -3.242 23.123 1.00 95.31 386 LYS A CA 1
ATOM 3105 C C . LYS A 1 386 ? -24.245 -4.149 22.168 1.00 95.31 386 LYS A C 1
ATOM 3107 O O . LYS A 1 386 ? -23.677 -5.152 22.592 1.00 95.31 386 LYS A O 1
ATOM 3112 N N . TYR A 1 387 ? -24.219 -3.783 20.895 1.00 96.12 387 TYR A N 1
ATOM 3113 C CA . TYR A 1 387 ? -23.464 -4.484 19.858 1.00 96.12 387 TYR A CA 1
ATOM 3114 C C . TYR A 1 387 ? -22.133 -3.773 19.665 1.00 96.12 387 TYR A C 1
ATOM 3116 O O . TYR A 1 387 ? -22.114 -2.565 19.421 1.00 96.12 387 TYR A O 1
ATOM 3124 N N . ILE A 1 388 ? -21.028 -4.489 19.831 1.00 95.88 388 ILE A N 1
ATOM 3125 C CA . ILE A 1 388 ? -19.689 -3.908 19.831 1.00 95.88 388 ILE A CA 1
ATOM 3126 C C . ILE A 1 388 ? -18.870 -4.511 18.700 1.00 95.88 388 ILE A C 1
ATOM 3128 O O . ILE A 1 388 ? -18.662 -5.719 18.649 1.00 95.88 388 ILE A O 1
ATOM 3132 N N . GLU A 1 389 ? -18.368 -3.631 17.849 1.00 95.50 389 GLU A N 1
ATOM 3133 C CA . GLU A 1 389 ? -17.341 -3.910 16.853 1.00 95.50 389 GLU A CA 1
ATOM 3134 C C . GLU A 1 389 ? -15.979 -3.480 17.396 1.00 95.50 389 GLU A C 1
ATOM 3136 O O . GLU A 1 389 ? -15.847 -2.365 17.911 1.00 95.50 389 GLU A O 1
ATOM 3141 N N . VAL A 1 390 ? -14.956 -4.319 17.278 1.00 92.62 390 VAL A N 1
ATOM 3142 C CA . VAL A 1 390 ? -13.615 -4.069 17.811 1.00 92.62 390 VAL A CA 1
ATOM 3143 C C . VAL A 1 390 ? -12.623 -3.934 16.666 1.00 92.62 390 VAL A C 1
ATOM 3145 O O . VAL A 1 390 ? -12.411 -4.838 15.868 1.00 92.62 390 VAL A O 1
ATOM 3148 N N . LYS A 1 391 ? -11.941 -2.787 16.597 1.00 90.44 391 LYS A N 1
ATOM 3149 C CA . LYS A 1 391 ? -10.873 -2.558 15.614 1.00 90.44 391 LYS A CA 1
ATOM 3150 C C . LYS A 1 391 ? -9.574 -2.236 16.325 1.00 90.44 391 LYS A C 1
ATOM 3152 O O . LYS A 1 391 ? -9.390 -1.135 16.857 1.00 90.44 391 LYS A O 1
ATOM 3157 N N . THR A 1 392 ? -8.667 -3.201 16.297 1.00 85.56 392 THR A N 1
ATOM 3158 C CA . THR A 1 392 ? -7.377 -3.138 16.986 1.00 85.56 392 THR A CA 1
ATOM 3159 C C . THR A 1 392 ? -6.263 -2.870 15.997 1.00 85.56 392 THR A C 1
ATOM 3161 O O . THR A 1 392 ? -6.194 -3.510 14.954 1.00 85.56 392 THR A O 1
ATOM 3164 N N . THR A 1 393 ? -5.391 -1.925 16.335 1.00 74.94 393 THR A N 1
ATOM 3165 C CA . THR A 1 393 ? -4.163 -1.665 15.587 1.00 74.94 393 THR A CA 1
ATOM 3166 C C . THR A 1 393 ? -2.993 -1.443 16.523 1.00 74.94 393 THR A C 1
ATOM 3168 O O . THR A 1 393 ? -3.133 -0.756 17.540 1.00 74.94 393 THR A O 1
ATOM 3171 N N . SER A 1 394 ? -1.814 -1.917 16.141 1.00 67.69 394 SER A N 1
ATOM 3172 C CA . SER A 1 394 ? -0.567 -1.517 16.807 1.00 67.69 394 SER A CA 1
ATOM 3173 C C . SER A 1 394 ? -0.232 -0.046 16.547 1.00 67.69 394 SER A C 1
ATOM 3175 O O . SER A 1 394 ? 0.440 0.597 17.349 1.00 67.69 394 SER A O 1
ATOM 3177 N N . GLY A 1 395 ? -0.721 0.505 15.435 1.00 59.91 395 GLY A N 1
ATOM 3178 C CA . GLY A 1 395 ? -0.498 1.891 15.057 1.00 59.91 395 GLY A CA 1
ATOM 3179 C C . GLY A 1 395 ? -1.310 2.911 15.856 1.00 59.91 395 GLY A C 1
ATOM 3180 O O . GLY A 1 395 ? -2.244 2.567 16.584 1.00 59.91 395 GLY A O 1
ATOM 3181 N N . GLY A 1 396 ? -0.974 4.188 15.678 1.00 58.56 396 GLY A N 1
ATOM 3182 C CA . GLY A 1 396 ? -1.554 5.315 16.397 1.00 58.56 396 GLY A CA 1
ATOM 3183 C C . GLY A 1 396 ? -3.015 5.605 16.074 1.00 58.56 396 GLY A C 1
ATOM 3184 O O . GLY A 1 396 ? -3.613 5.039 15.164 1.00 58.56 396 GLY A O 1
ATOM 3185 N N . ARG A 1 397 ? -3.605 6.555 16.804 1.00 65.31 397 ARG A N 1
ATOM 3186 C CA . ARG A 1 397 ? -5.046 6.883 16.752 1.00 65.31 397 ARG A CA 1
ATOM 3187 C C . ARG A 1 397 ? -5.605 7.172 15.348 1.00 65.31 397 ARG A C 1
ATOM 3189 O O . ARG A 1 397 ? -6.780 6.913 15.108 1.00 65.31 397 ARG A O 1
ATOM 3196 N N . GLY A 1 398 ? -4.794 7.744 14.456 1.00 60.62 398 GLY A N 1
ATOM 3197 C CA . GLY A 1 398 ? -5.179 8.096 13.081 1.00 60.62 398 GLY A CA 1
ATOM 3198 C C . GLY A 1 398 ? -5.041 6.956 12.071 1.00 60.62 398 GLY A C 1
ATOM 3199 O O . GLY A 1 398 ? -5.271 7.166 10.885 1.00 60.62 398 GLY A O 1
ATOM 3200 N N . THR A 1 399 ? -4.640 5.771 12.526 1.00 66.62 399 THR A N 1
ATOM 3201 C CA . THR A 1 399 ? -4.391 4.614 11.672 1.00 66.62 399 THR A CA 1
ATOM 3202 C C . THR A 1 399 ? -5.683 4.130 11.007 1.00 66.62 399 THR A C 1
ATOM 3204 O O . THR A 1 399 ? -6.631 3.793 11.735 1.00 66.62 399 THR A O 1
ATOM 3207 N N . PRO A 1 400 ? -5.736 4.069 9.659 1.00 72.56 400 PRO A N 1
ATOM 3208 C CA . PRO A 1 400 ? -6.865 3.496 8.931 1.00 72.56 400 PRO A CA 1
ATOM 3209 C C . PRO A 1 400 ? -7.114 2.037 9.324 1.00 72.56 400 PRO A C 1
ATOM 3211 O O . PRO A 1 400 ? -6.191 1.318 9.680 1.00 72.56 400 PRO A O 1
ATOM 3214 N N . PHE A 1 401 ? -8.359 1.583 9.243 1.00 78.81 401 PHE A N 1
ATOM 3215 C CA . PHE A 1 401 ? -8.743 0.207 9.558 1.00 78.81 401 PHE A CA 1
ATOM 3216 C C . PHE A 1 401 ? -9.836 -0.257 8.593 1.00 78.81 401 PHE A C 1
ATOM 3218 O O . PHE A 1 401 ? -10.573 0.569 8.051 1.00 78.81 401 PHE A O 1
ATOM 3225 N N . MET A 1 402 ? -9.940 -1.569 8.361 1.00 80.56 402 MET A N 1
ATOM 3226 C CA . MET A 1 402 ? -10.994 -2.110 7.500 1.00 80.56 402 MET A CA 1
ATOM 3227 C C . MET A 1 402 ? -12.322 -2.189 8.245 1.00 80.56 402 MET A C 1
ATOM 3229 O O . MET A 1 402 ? -12.363 -2.584 9.407 1.00 80.56 402 MET A O 1
ATOM 3233 N N . LEU A 1 403 ? -13.399 -1.886 7.524 1.00 85.19 403 LEU A N 1
ATOM 3234 C CA . LEU A 1 403 ? -14.771 -2.207 7.899 1.00 85.19 403 LEU A CA 1
ATOM 3235 C C . LEU A 1 403 ? -15.371 -3.114 6.829 1.00 85.19 403 LEU A C 1
ATOM 3237 O O . LEU A 1 403 ? -15.211 -2.856 5.629 1.00 85.19 403 LEU A O 1
ATOM 3241 N N . SER A 1 404 ? -16.067 -4.167 7.244 1.00 85.56 404 SER A N 1
ATOM 3242 C CA . SER A 1 404 ? -16.816 -5.004 6.312 1.00 85.56 404 SER A CA 1
ATOM 3243 C C . SER A 1 404 ? -18.146 -4.353 5.924 1.00 85.56 404 SER A C 1
ATOM 3245 O O . SER A 1 404 ? -18.693 -3.485 6.607 1.00 85.56 404 SER A O 1
ATOM 3247 N N . ILE A 1 405 ? -18.700 -4.787 4.787 1.00 85.62 405 ILE A N 1
ATOM 3248 C CA . ILE A 1 405 ? -20.025 -4.330 4.337 1.00 85.62 405 ILE A CA 1
ATOM 3249 C C . ILE A 1 405 ? -21.102 -4.716 5.362 1.00 85.62 405 ILE A C 1
ATOM 3251 O O . ILE A 1 405 ? -22.062 -3.970 5.542 1.00 85.62 405 ILE A O 1
ATOM 3255 N N . ASN A 1 406 ? -20.938 -5.870 6.015 1.00 88.06 406 ASN A N 1
ATOM 3256 C CA . ASN A 1 406 ? -21.887 -6.380 6.997 1.00 88.06 406 ASN A CA 1
ATOM 3257 C C . ASN A 1 406 ? -21.889 -5.519 8.266 1.00 88.06 406 ASN A C 1
ATOM 3259 O O . ASN A 1 406 ? -22.945 -5.040 8.658 1.00 88.06 406 ASN A O 1
ATOM 3263 N N . GLU A 1 407 ? -20.709 -5.226 8.821 1.00 91.31 407 GLU A N 1
ATOM 3264 C CA . GLU A 1 407 ? -20.529 -4.317 9.970 1.00 91.31 407 GLU A CA 1
ATOM 3265 C C . GLU A 1 407 ? -21.160 -2.948 9.702 1.00 91.31 407 GLU A C 1
ATOM 3267 O O . GLU A 1 407 ? -21.941 -2.417 10.494 1.00 91.31 407 GLU A O 1
ATOM 3272 N N . LEU A 1 408 ? -20.883 -2.384 8.522 1.00 90.44 408 LEU A N 1
ATOM 3273 C CA . LEU A 1 408 ? -21.437 -1.091 8.151 1.00 90.44 408 LEU A CA 1
ATOM 3274 C C . LEU A 1 408 ? -22.968 -1.139 8.045 1.00 90.44 408 LEU A C 1
ATOM 3276 O O . LEU A 1 408 ? -23.646 -0.241 8.543 1.00 90.44 408 LEU A O 1
ATOM 3280 N N . ALA A 1 409 ? -23.523 -2.177 7.415 1.00 90.62 409 ALA A N 1
ATOM 3281 C CA . ALA A 1 409 ? -24.968 -2.349 7.291 1.00 90.62 409 ALA A CA 1
ATOM 3282 C C . ALA A 1 409 ? -25.646 -2.566 8.653 1.00 90.62 409 ALA A C 1
ATOM 3284 O O . ALA A 1 409 ? -26.714 -2.003 8.891 1.00 90.62 409 ALA A O 1
ATOM 3285 N N . PHE A 1 410 ? -25.021 -3.328 9.550 1.00 92.94 410 PHE A N 1
ATOM 3286 C CA . PHE A 1 410 ? -25.540 -3.596 10.886 1.00 92.94 410 PHE A CA 1
ATOM 3287 C C . PHE A 1 410 ? -25.534 -2.327 11.751 1.00 92.94 410 PHE A C 1
ATOM 3289 O O . PHE A 1 410 ? -26.547 -2.003 12.376 1.00 92.94 410 PHE A O 1
ATOM 3296 N N . SER A 1 411 ? -24.456 -1.532 11.697 1.00 95.06 411 SER A N 1
ATOM 3297 C CA . SER A 1 411 ? -24.375 -0.242 12.403 1.00 95.06 411 SER A CA 1
ATOM 3298 C C . SER A 1 411 ? -25.496 0.729 12.007 1.00 95.06 411 SER A C 1
ATOM 3300 O O . SER A 1 411 ? -26.061 1.416 12.859 1.00 95.06 411 SER A O 1
ATOM 3302 N N . LYS A 1 412 ? -25.896 0.714 10.727 1.00 93.31 412 LYS A N 1
ATOM 3303 C CA . LYS A 1 412 ? -27.013 1.506 10.185 1.00 93.31 412 LYS A CA 1
ATOM 3304 C C . LYS A 1 412 ? -28.380 1.041 10.661 1.00 93.31 412 LYS A C 1
ATOM 3306 O O . LYS A 1 412 ? -29.288 1.854 10.807 1.00 93.31 412 LYS A O 1
ATOM 3311 N N . GLN A 1 413 ? -28.545 -0.262 10.864 1.00 93.94 413 GLN A N 1
ATOM 3312 C CA . GLN A 1 413 ? -29.805 -0.845 11.325 1.00 93.94 413 GLN A CA 1
ATOM 3313 C C . GLN A 1 413 ? -29.998 -0.667 12.836 1.00 93.94 413 GLN A C 1
ATOM 3315 O O . GLN A 1 413 ? -31.131 -0.503 13.291 1.00 93.94 413 GLN A O 1
ATOM 3320 N N . HIS A 1 414 ? -28.906 -0.636 13.607 1.00 93.31 414 HIS A N 1
ATOM 3321 C CA . HIS A 1 414 ? -28.931 -0.565 15.071 1.00 93.31 414 HIS A CA 1
ATOM 3322 C C . HIS A 1 414 ? -28.182 0.652 15.661 1.00 93.31 414 HIS A C 1
ATOM 3324 O O . HIS A 1 414 ? -27.432 0.491 16.625 1.00 93.31 414 HIS A O 1
ATOM 3330 N N . PRO A 1 415 ? -28.414 1.896 15.194 1.00 92.56 415 PRO A N 1
ATOM 3331 C CA . PRO A 1 415 ? -27.584 3.051 15.555 1.00 92.56 415 PRO A CA 1
ATOM 3332 C C . PRO A 1 415 ? -27.651 3.441 17.042 1.00 92.56 415 PRO A C 1
ATOM 3334 O O . PRO A 1 415 ? -26.762 4.109 17.553 1.00 92.56 415 PRO A O 1
ATOM 3337 N N . ARG A 1 416 ? -28.695 3.039 17.774 1.00 92.88 416 ARG A N 1
ATOM 3338 C CA . ARG A 1 416 ? -28.785 3.317 19.220 1.00 92.88 416 ARG A CA 1
ATOM 3339 C C . ARG A 1 416 ? -27.892 2.408 20.061 1.00 92.88 416 ARG A C 1
ATOM 3341 O O . ARG A 1 416 ? -27.406 2.830 21.102 1.00 92.88 416 ARG A O 1
ATOM 3348 N N . ASN A 1 417 ? -27.673 1.183 19.590 1.00 94.31 417 ASN A N 1
ATOM 3349 C CA . ASN A 1 417 ? -27.074 0.108 20.377 1.00 94.31 417 ASN A CA 1
ATOM 3350 C C . ASN A 1 417 ? -25.697 -0.304 19.841 1.00 94.31 417 ASN A C 1
ATOM 3352 O O . ASN A 1 417 ? -24.979 -1.046 20.506 1.00 94.31 417 ASN A O 1
ATOM 3356 N N . TYR A 1 418 ? -25.329 0.159 18.644 1.00 96.12 418 TYR A N 1
ATOM 3357 C CA . TYR A 1 418 ? -24.068 -0.170 17.997 1.00 96.12 418 TYR A CA 1
ATOM 3358 C C . TYR A 1 418 ? -22.928 0.733 18.469 1.00 96.12 418 TYR A C 1
ATOM 3360 O O . TYR A 1 418 ? -23.069 1.957 18.545 1.00 96.12 418 TYR A O 1
ATOM 3368 N N . CYS A 1 419 ? -21.785 0.127 18.770 1.00 95.38 419 CYS A N 1
ATOM 3369 C CA . CYS A 1 419 ? -20.583 0.805 19.227 1.00 95.38 419 CYS A CA 1
ATOM 3370 C C . CYS A 1 419 ? -19.355 0.271 18.486 1.00 95.38 419 CYS A C 1
ATOM 3372 O O . CYS A 1 419 ? -19.166 -0.935 18.393 1.00 95.38 419 CYS A O 1
ATOM 3374 N N . LEU A 1 420 ? -18.466 1.161 18.055 1.00 94.88 420 LEU A N 1
ATOM 3375 C CA . LEU A 1 420 ? -17.116 0.808 17.622 1.00 94.88 420 LEU A CA 1
ATOM 3376 C C . LEU A 1 420 ? -16.129 1.080 18.756 1.00 94.88 420 LEU A C 1
ATOM 3378 O O . LEU A 1 420 ? -16.011 2.214 19.224 1.00 94.88 420 LEU A O 1
ATOM 3382 N N . TYR A 1 421 ? -15.391 0.052 19.156 1.00 94.75 421 TYR A N 1
ATOM 3383 C CA . TYR A 1 421 ? -14.274 0.114 20.088 1.00 94.75 421 TYR A CA 1
ATOM 3384 C C . TYR A 1 421 ? -12.979 0.129 19.281 1.00 94.75 421 TYR A C 1
ATOM 3386 O O . TYR A 1 421 ? -12.524 -0.893 18.767 1.00 94.75 421 TYR A O 1
ATOM 3394 N N . ARG A 1 422 ? -12.370 1.311 19.156 1.00 90.75 422 ARG A N 1
ATOM 3395 C CA . ARG A 1 422 ? -11.119 1.474 18.414 1.00 90.75 422 ARG A CA 1
ATOM 3396 C C . ARG A 1 422 ? -9.932 1.406 19.365 1.00 90.75 422 ARG A C 1
ATOM 3398 O O . ARG A 1 422 ? -9.656 2.390 20.051 1.00 90.75 422 ARG A O 1
ATOM 3405 N N . ILE A 1 423 ? -9.217 0.284 19.369 1.00 87.62 423 ILE A N 1
ATOM 3406 C CA . ILE A 1 423 ? -7.987 0.084 20.147 1.00 87.62 423 ILE A CA 1
ATOM 3407 C C . ILE A 1 423 ? -6.777 0.435 19.279 1.00 87.62 423 ILE A C 1
ATOM 3409 O O . ILE A 1 423 ? -6.608 -0.112 18.195 1.00 87.62 423 ILE A O 1
ATOM 3413 N N . TYR A 1 424 ? -5.926 1.337 19.748 1.00 78.38 424 TYR A N 1
ATOM 3414 C CA . TYR A 1 424 ? -4.746 1.825 19.039 1.00 78.38 424 TYR A CA 1
ATOM 3415 C C . TYR A 1 424 ? -3.537 1.907 19.987 1.00 78.38 424 TYR A C 1
ATOM 3417 O O . TYR A 1 424 ? -3.692 1.782 21.207 1.00 78.38 424 TYR A O 1
ATOM 3425 N N . ASP A 1 425 ? -2.337 2.122 19.440 1.00 69.94 425 ASP A N 1
ATOM 3426 C CA . ASP A 1 425 ? -1.061 1.978 20.164 1.00 69.94 425 ASP A CA 1
ATOM 3427 C C . ASP A 1 425 ? -0.967 0.604 20.874 1.00 69.94 425 ASP A C 1
ATOM 3429 O O . ASP A 1 425 ? -0.482 0.513 22.005 1.00 69.94 425 ASP A O 1
ATOM 3433 N N . TYR A 1 426 ? -1.516 -0.462 20.272 1.00 77.62 426 TYR A N 1
ATOM 3434 C CA . TYR A 1 426 ? -1.557 -1.779 20.908 1.00 77.62 426 TYR A CA 1
ATOM 3435 C C . TYR A 1 426 ? -0.194 -2.477 20.851 1.00 77.62 426 TYR A C 1
ATOM 3437 O O . TYR A 1 426 ? 0.317 -2.792 19.776 1.00 77.62 426 TYR A O 1
ATOM 3445 N N . SER A 1 427 ? 0.381 -2.778 22.014 1.00 71.62 427 SER A N 1
ATOM 3446 C CA . SER A 1 427 ? 1.633 -3.531 22.113 1.00 71.62 427 SER A CA 1
ATOM 3447 C C . SER A 1 427 ? 1.361 -5.006 22.392 1.00 71.62 427 SER A C 1
ATOM 3449 O O . SER A 1 427 ? 0.953 -5.355 23.501 1.00 71.62 427 SER A O 1
ATOM 3451 N N . LYS A 1 428 ? 1.672 -5.889 21.430 1.00 68.69 428 LYS A N 1
ATOM 3452 C CA . LYS A 1 428 ? 1.572 -7.353 21.610 1.00 68.69 428 LYS A CA 1
ATOM 3453 C C . LYS A 1 428 ? 2.446 -7.870 22.763 1.00 68.69 428 LYS A C 1
ATOM 3455 O O . LYS A 1 428 ? 2.030 -8.771 23.479 1.00 68.69 428 LYS A O 1
ATOM 3460 N N . LYS A 1 429 ? 3.634 -7.281 22.976 1.00 66.25 429 LYS A N 1
ATOM 3461 C CA . LYS A 1 429 ? 4.579 -7.688 24.039 1.00 66.25 429 LYS A CA 1
ATOM 3462 C C . LYS A 1 429 ? 4.027 -7.420 25.444 1.00 66.25 429 LYS A C 1
ATOM 3464 O O . LYS A 1 429 ? 4.287 -8.187 26.363 1.00 66.25 429 LYS A O 1
ATOM 3469 N N . VAL A 1 430 ? 3.288 -6.321 25.610 1.00 71.25 430 VAL A N 1
ATOM 3470 C CA . VAL A 1 430 ? 2.820 -5.841 26.924 1.00 71.25 430 VAL A CA 1
ATOM 3471 C C . VAL A 1 430 ? 1.317 -6.089 27.130 1.00 71.25 430 VAL A C 1
ATOM 3473 O O . VAL A 1 430 ? 0.833 -6.019 28.257 1.00 71.25 430 VAL A O 1
ATOM 3476 N N . GLY A 1 431 ? 0.563 -6.367 26.063 1.00 73.75 431 GLY A N 1
ATOM 3477 C CA . GLY A 1 431 ? -0.890 -6.551 26.101 1.00 73.75 431 GLY A CA 1
ATOM 3478 C C . GLY A 1 431 ? -1.662 -5.274 26.448 1.00 73.75 431 GLY A C 1
ATOM 3479 O O . GLY A 1 431 ? -2.764 -5.352 26.984 1.00 73.75 431 GLY A O 1
ATOM 3480 N N . LYS A 1 432 ? -1.079 -4.095 26.193 1.00 77.69 432 LYS A N 1
ATOM 3481 C CA . LYS A 1 432 ? -1.655 -2.789 26.549 1.00 77.69 432 LYS A CA 1
ATOM 3482 C C . LYS A 1 432 ? -1.975 -1.970 25.311 1.00 77.69 432 LYS A C 1
ATOM 3484 O O . LYS A 1 432 ? -1.216 -1.990 24.345 1.00 77.69 432 LYS A O 1
ATOM 3489 N N . GLY A 1 433 ? -3.064 -1.211 25.382 1.00 80.38 433 GLY A N 1
ATOM 3490 C CA . GLY A 1 433 ? -3.477 -0.284 24.333 1.00 80.38 433 GLY A CA 1
ATOM 3491 C C . GLY A 1 433 ? -4.335 0.859 24.870 1.00 80.38 433 GLY A C 1
ATOM 3492 O O . GLY A 1 433 ? -4.846 0.829 25.995 1.00 80.38 433 GLY A O 1
ATOM 3493 N N . LYS A 1 434 ? -4.500 1.892 24.051 1.00 82.50 434 LYS A N 1
ATOM 3494 C CA . LYS A 1 434 ? -5.452 2.981 24.296 1.00 82.50 434 LYS A CA 1
ATOM 3495 C C . LYS A 1 434 ? -6.680 2.743 23.437 1.00 82.50 434 LYS A C 1
ATOM 3497 O O . LYS A 1 434 ? -6.566 2.177 22.356 1.00 82.50 434 LYS A O 1
ATOM 3502 N N . PHE A 1 435 ? -7.846 3.200 23.874 1.00 90.81 435 PHE A N 1
ATOM 3503 C CA . PHE A 1 435 ? -9.038 3.070 23.047 1.00 90.81 435 PHE A CA 1
ATOM 3504 C C . PHE A 1 435 ? -9.990 4.251 23.168 1.00 90.81 435 PHE A C 1
ATOM 3506 O O . PHE A 1 435 ? -9.990 4.986 24.158 1.00 90.81 435 PHE A O 1
ATOM 3513 N N . TYR A 1 436 ? -10.810 4.425 22.140 1.00 88.75 436 TYR A N 1
ATOM 3514 C CA . TYR A 1 436 ? -11.965 5.315 22.156 1.00 88.75 436 TYR A CA 1
ATOM 3515 C C . TYR A 1 436 ? -13.196 4.575 21.634 1.00 88.75 436 TYR A C 1
ATOM 3517 O O . TYR A 1 436 ? -13.080 3.549 20.961 1.00 88.75 436 TYR A O 1
ATOM 3525 N N . VAL A 1 437 ? -14.374 5.099 21.970 1.00 92.25 437 VAL A N 1
ATOM 3526 C CA . VAL A 1 437 ? -15.661 4.517 21.580 1.00 92.25 437 VAL A CA 1
ATOM 3527 C C . VAL A 1 437 ? -16.406 5.501 20.689 1.00 92.25 437 VAL A C 1
ATOM 3529 O O . VAL A 1 437 ? -16.476 6.689 21.010 1.00 92.25 437 VAL A O 1
ATOM 3532 N N . ILE A 1 438 ? -16.956 5.000 19.588 1.00 92.44 438 ILE A N 1
ATOM 3533 C CA . ILE A 1 438 ? -17.901 5.714 18.725 1.00 92.44 438 ILE A CA 1
ATOM 3534 C C . ILE A 1 438 ? -19.235 4.983 18.784 1.00 92.44 438 ILE A C 1
ATOM 3536 O O . ILE A 1 438 ? -19.265 3.757 18.755 1.00 92.44 438 ILE A O 1
ATOM 3540 N N . HIS A 1 439 ? -20.324 5.735 18.879 1.00 93.06 439 HIS A N 1
ATOM 3541 C CA . HIS A 1 439 ? -21.679 5.200 18.957 1.00 93.06 439 HIS A CA 1
ATOM 3542 C C . HIS A 1 439 ? -22.424 5.481 17.653 1.00 93.06 439 HIS A C 1
ATOM 3544 O O . HIS A 1 439 ? -22.335 6.594 17.145 1.00 93.06 439 HIS A O 1
ATOM 3550 N N . GLY A 1 440 ? -23.186 4.506 17.162 1.00 92.69 440 GLY A N 1
ATOM 3551 C CA . GLY A 1 440 ? -24.114 4.677 16.046 1.00 92.69 440 GLY A CA 1
ATOM 3552 C C . GLY A 1 440 ? -23.591 4.314 14.663 1.00 92.69 440 GLY A C 1
ATOM 3553 O O . GLY A 1 440 ? -22.791 3.389 14.513 1.00 92.69 440 GLY A O 1
ATOM 3554 N N . ASP A 1 441 ? -24.132 4.992 13.646 1.00 91.38 441 ASP A N 1
ATOM 3555 C CA . ASP A 1 441 ? -23.852 4.715 12.235 1.00 91.38 441 ASP A CA 1
ATOM 3556 C C . ASP A 1 441 ? -22.413 5.110 11.894 1.00 91.38 441 ASP A C 1
ATOM 3558 O O . ASP A 1 441 ? -22.056 6.289 11.834 1.00 91.38 441 ASP A O 1
ATOM 3562 N N . LEU A 1 442 ? -21.577 4.111 11.606 1.00 90.00 442 LEU A N 1
ATOM 3563 C CA . LEU A 1 442 ? -20.168 4.345 11.294 1.00 90.00 442 LEU A CA 1
ATOM 3564 C C . LEU A 1 442 ? -19.973 5.210 10.039 1.00 90.00 442 LEU A C 1
ATOM 3566 O O . LEU A 1 442 ? -18.952 5.888 9.923 1.00 90.00 442 LEU A O 1
ATOM 3570 N N . SER A 1 443 ? -20.934 5.241 9.111 1.00 86.81 443 SER A N 1
ATOM 3571 C CA . SER A 1 443 ? -20.834 6.074 7.907 1.00 86.81 443 SER A CA 1
ATOM 3572 C C . SER A 1 443 ? -20.984 7.573 8.166 1.00 86.81 443 SER A C 1
ATOM 3574 O O . SER A 1 443 ? -20.550 8.366 7.333 1.00 86.81 443 SER A O 1
ATOM 3576 N N . GLU A 1 444 ? -21.526 7.974 9.318 1.00 88.19 444 GLU A N 1
ATOM 3577 C CA . GLU A 1 444 ? -21.589 9.383 9.728 1.00 88.19 444 GLU A CA 1
ATOM 3578 C C . GLU A 1 444 ? -20.282 9.852 10.388 1.00 88.19 444 GLU A C 1
ATOM 3580 O O . GLU A 1 444 ? -19.984 11.047 10.423 1.00 88.19 444 GLU A O 1
ATOM 3585 N N . HIS A 1 445 ? -19.473 8.910 10.883 1.00 84.81 445 HIS A N 1
ATOM 3586 C CA . HIS A 1 445 ? -18.251 9.192 11.637 1.00 84.81 445 HIS A CA 1
ATOM 3587 C C . HIS A 1 445 ? -16.963 9.035 10.822 1.00 84.81 445 HIS A C 1
ATOM 3589 O O . HIS A 1 445 ? -15.938 9.619 11.185 1.00 84.81 445 HIS A O 1
ATOM 3595 N N . PHE A 1 446 ? -16.995 8.273 9.725 1.00 83.00 446 PHE A N 1
ATOM 3596 C CA . PHE A 1 446 ? -15.811 7.935 8.938 1.00 83.00 446 PHE A CA 1
ATOM 3597 C C . PHE A 1 446 ? -15.972 8.250 7.452 1.00 83.00 446 PHE A C 1
ATOM 3599 O O . PHE A 1 446 ? -17.026 8.060 6.853 1.00 83.00 446 PHE A O 1
ATOM 3606 N N . THR A 1 447 ? -14.874 8.681 6.824 1.00 82.62 447 THR A N 1
ATOM 3607 C CA . THR A 1 447 ? -14.758 8.673 5.360 1.00 82.62 447 THR A CA 1
ATOM 3608 C C . THR A 1 447 ? -14.388 7.260 4.921 1.00 82.62 447 THR A C 1
ATOM 3610 O O . THR A 1 447 ? -13.376 6.731 5.373 1.00 82.62 447 THR A O 1
ATOM 3613 N N . LEU A 1 448 ? -15.213 6.646 4.071 1.00 82.56 448 LEU A N 1
ATOM 3614 C CA . LEU A 1 448 ? -15.048 5.255 3.649 1.00 82.56 448 LEU A CA 1
ATOM 3615 C C . LEU A 1 448 ? -14.486 5.186 2.228 1.00 82.56 448 LEU A C 1
ATOM 3617 O O . LEU A 1 448 ? -15.142 5.615 1.277 1.00 82.56 448 LEU A O 1
ATOM 3621 N N . ASP A 1 449 ? -13.298 4.600 2.090 1.00 77.62 449 ASP A N 1
ATOM 3622 C CA . ASP A 1 449 ? -12.694 4.290 0.797 1.00 77.62 449 ASP A CA 1
ATOM 3623 C C . ASP A 1 449 ? -13.026 2.844 0.392 1.00 77.62 449 ASP A C 1
ATOM 3625 O O . ASP A 1 449 ? -12.869 1.918 1.193 1.00 77.62 449 ASP A O 1
ATOM 3629 N N . PRO A 1 450 ? -13.488 2.597 -0.844 1.00 79.94 450 PRO A N 1
ATOM 3630 C CA . PRO A 1 450 ? -13.820 1.248 -1.270 1.00 79.94 450 PRO A CA 1
ATOM 3631 C C . PRO A 1 450 ? -12.556 0.425 -1.557 1.00 79.94 450 PRO A C 1
ATOM 3633 O O . PRO A 1 450 ? -11.710 0.829 -2.354 1.00 79.94 450 PRO A O 1
ATOM 3636 N N . VAL A 1 451 ? -12.464 -0.766 -0.955 1.00 75.44 451 VAL A N 1
ATOM 3637 C CA . VAL A 1 451 ? -11.277 -1.641 -1.054 1.00 75.44 451 VAL A CA 1
ATOM 3638 C C . VAL A 1 451 ? -11.513 -2.858 -1.954 1.00 75.44 451 VAL A C 1
ATOM 3640 O O . VAL A 1 451 ? -10.724 -3.132 -2.856 1.00 75.44 451 VAL A O 1
ATOM 3643 N N . LYS A 1 452 ? -12.607 -3.603 -1.742 1.00 77.25 452 LYS A N 1
ATOM 3644 C CA . LYS A 1 452 ? -12.958 -4.810 -2.515 1.00 77.25 452 LYS A CA 1
ATOM 3645 C C . LYS A 1 452 ? -14.375 -4.664 -3.083 1.00 77.25 452 LYS A C 1
ATOM 3647 O O . LYS A 1 452 ? -15.289 -4.243 -2.378 1.00 77.25 452 LYS A O 1
ATOM 3652 N N . PHE A 1 453 ? -14.571 -5.048 -4.346 1.00 78.62 453 PHE A N 1
ATOM 3653 C CA . PHE A 1 453 ? -15.876 -5.023 -5.016 1.00 78.62 453 PHE A CA 1
ATOM 3654 C C . PHE A 1 453 ? -16.300 -6.428 -5.447 1.00 78.62 453 PHE A C 1
ATOM 3656 O O . PHE A 1 453 ? -15.515 -7.173 -6.032 1.00 78.62 453 PHE A O 1
ATOM 3663 N N . LYS A 1 454 ? -17.573 -6.775 -5.224 1.00 82.00 454 LYS A N 1
ATOM 3664 C CA . LYS A 1 454 ? -18.180 -7.989 -5.785 1.00 82.00 454 LYS A CA 1
ATOM 3665 C C . LYS A 1 454 ? -18.823 -7.662 -7.131 1.00 82.00 454 LYS A C 1
ATOM 3667 O O . LYS A 1 454 ? -19.863 -7.012 -7.171 1.00 82.00 454 LYS A O 1
ATOM 3672 N N . ALA A 1 455 ? -18.239 -8.149 -8.222 1.00 81.75 455 ALA A N 1
ATOM 3673 C CA . ALA A 1 455 ? -18.822 -8.017 -9.555 1.00 81.75 455 ALA A CA 1
ATOM 3674 C C . ALA A 1 455 ? -19.920 -9.071 -9.791 1.00 81.75 455 ALA A C 1
ATOM 3676 O O . ALA A 1 455 ? -19.782 -10.230 -9.393 1.00 81.75 455 ALA A O 1
ATOM 3677 N N . ARG A 1 456 ? -21.010 -8.672 -10.450 1.00 76.12 456 ARG A N 1
ATOM 3678 C CA . ARG A 1 456 ? -22.057 -9.563 -10.980 1.00 76.12 456 ARG A CA 1
ATOM 3679 C C . ARG A 1 456 ? -22.400 -9.101 -12.396 1.00 76.12 456 ARG A C 1
ATOM 3681 O O . ARG A 1 456 ? -22.217 -7.924 -12.698 1.00 76.12 456 ARG A O 1
ATOM 3688 N N . ARG A 1 457 ? -22.818 -10.032 -13.250 1.00 62.47 457 ARG A N 1
ATOM 3689 C CA . ARG A 1 457 ? -23.077 -9.798 -14.673 1.00 62.47 457 ARG A CA 1
ATOM 3690 C C . ARG A 1 457 ? -24.564 -9.711 -14.960 1.00 62.47 457 ARG A C 1
ATOM 3692 O O . ARG A 1 457 ? -25.303 -10.480 -14.308 1.00 62.47 457 ARG A O 1
#

Sequence (457 aa):
MSPTIAVKELDKSTFLHHGTGIPVEARGFFNVENIRQGDKVDVTLRYQGTSHPANINMTILNRTRLFWKADFSTLLAKQYPELYNAHLKSIKPTGPQPGLCFKKFNYRTYEISFQDAQGNRGIKKTPPLVKYQDYDREEVHDIFAPHSPFTPKSGSWGLRDIVKIPNRDNDFVFFATYGQSQASHAFVDGVTEDGILTWQSKPSQTLNNRTTKKLINHNHLQNNFYLFIRKGLGKKYTYLGRLAYVSHDTEREQPVHFKWQILEWEIPEEMVLEIGLQIELPTEEAVPETLSPGNLLVKIPPPASSQIRGVRSRDFKGCHVDFAENETVNKECGKAGEFLVVEYEKDTLIKCGRRDLADKVIHTSEIEGDGAGYDIQSYTPEGEIKYIEVKTTSGGRGTPFMLSINELAFSKQHPRNYCLYRIYDYSKKVGKGKFYVIHGDLSEHFTLDPVKFKARR

pLDDT: mean 78.05, std 15.49, range [30.5, 96.19]